Protein 1JET (pdb70)

Solvent-accessible surface area: 19270 Å² total; per-residue (Å²): 18,124,49,68,111,81,46,120,64,15,144,144,13,31,2,32,2,2,2,11,14,13,5,48,19,6,8,0,0,77,3,10,0,10,3,1,1,6,0,5,12,2,0,5,6,5,1,1,13,3,46,66,71,20,98,48,21,58,0,1,0,70,121,68,89,59,129,105,87,78,23,6,24,0,56,2,26,122,78,1,80,8,24,85,31,64,74,1,20,0,91,25,0,25,40,0,1,31,36,0,0,40,63,136,12,80,6,19,0,13,1,3,1,19,4,0,51,4,20,60,8,87,46,0,50,54,59,155,63,83,18,99,56,6,14,12,110,26,92,79,71,52,16,0,31,0,47,4,74,25,55,0,40,18,1,69,37,2,3,18,5,5,0,3,4,0,0,9,98,82,4,16,117,160,53,32,128,109,3,11,80,45,104,30,19,20,1,3,1,4,0,58,11,102,56,50,69,93,87,80,79,7,11,0,56,60,0,80,57,5,62,25,32,106,110,6,23,0,69,52,0,6,3,7,25,22,35,32,6,34,35,0,1,77,105,1,110,91,46,80,0,17,0,0,9,7,12,3,0,32,85,50,11,93,125,2,73,164,75,28,61,136,30,9,61,66,31,88,3,2,0,0,0,5,0,1,0,4,16,97,84,67,45,2,88,35,61,87,0,18,23,0,0,7,5,0,0,17,10,72,57,0,1,62,131,41,12,71,8,48,9,89,41,0,28,7,4,0,0,40,86,4,85,32,15,154,30,79,66,22,107,19,45,119,70,61,29,117,105,28,22,93,56,0,98,116,25,9,66,88,23,53,46,84,105,124,145,45,4,76,6,41,0,3,13,13,53,9,37,3,0,102,72,0,0,90,19,0,18,50,4,0,106,150,31,15,33,0,44,26,82,60,75,85,45,94,12,61,67,0,4,72,15,8,57,118,22,91,8,10,0,0,0,0,1,14,2,1,2,3,36,15,0,3,1,0,0,6,1,5,31,27,89,10,31,10,15,13,0,30,8,129,8,112,50,0,38,122,37,12,42,31,1,11,129,33,109,53,102,81,88,16,10,95,31,3,3,85,0,11,65,24,6,30,133,31,1,0,7,0,5,0,0,3,9,23,0,5,2,0,1,12,86,58,5,6,24,10,63,6,146,5,34,20,11,9,16,10,0,24,17,2,17,5,52,101,150,7,4,3

CATH classification: 3.40.190.10 (+2 more: 3.90.76.10, 3.10.105.10)

Foldseek 3Di:
DDDDPPFFFAPAQEAEEALQAFALAQQLQAHDDDSNLLVLQQFFWWQWAAALLGHTAGIQFNDWDDDLQFKIKGFGDQLQAKLVLHHQFLVLLLVLLLCSLACVVLGLCNCLCVLLQFPPSVCRNVVNDHSNPTQWDGPDRGMIMTGHPFRDPCNSLLTNGSSSTGADPVLCVVPPRCCLALVRDMGRHQWGWDDDDGQAKTKIAGRPSHPPNVLFARGMYIYHGDNEQVVQVVCCVVPNHQWYHQDHALVCVVVCCVVPVVQKDWAAAFKFWWKQFQCVDPPNVPLLQLQLLQLLQDLCCLCCPRRNPPWAFDLWGGPCPQVLAPADRDPSVVDDSLVSLVSSQVSQVVSPADLVRHAEFEEEEEDYNRVVSSVVVSQVSCCVSHVYHYHYDYDHVSVSQVCLLVSVGGIYTDMQGASGRDLCSRLVLQDCPNSNVSSNHHDPVLNVLQVCLSVDPDSVSNNVSSNVSRVVCSSSSSIRTRTRDIRIIGHHPQKPSNPSSHNRPSDHSSRIGGGHD

Structure (mmCIF, N/CA/C/O backbone):
data_1JET
#
_entry.id   1JET
#
_cell.length_a   109.190
_cell.length_b   76.040
_cell.length_c   70.280
_cell.angle_alpha   90.00
_cell.angle_beta   90.00
_cell.angle_gamma   90.00
#
_symmetry.space_group_name_H-M   'P 21 21 21'
#
loop_
_entity.id
_entity.type
_entity.pdbx_description
1 polymer 'OLIGO-PEPTIDE BINDING PROTEIN'
2 polymer 'PEPTIDE LYS ALA LYS'
3 non-polymer 'URANYL (VI) ION'
4 water water
#
loop_
_atom_site.group_PDB
_atom_site.id
_atom_site.type_symbol
_atom_site.label_atom_id
_atom_site.label_alt_id
_atom_site.label_comp_id
_atom_site.label_asym_id
_atom_site.label_entity_id
_atom_site.label_seq_id
_atom_site.pdbx_PDB_ins_code
_atom_site.Cartn_x
_atom_site.Cartn_y
_atom_site.Cartn_z
_atom_site.occupancy
_atom_site.B_iso_or_equiv
_atom_site.auth_seq_id
_atom_site.auth_comp_id
_atom_site.auth_asym_id
_atom_site.auth_atom_id
_atom_site.pdbx_PDB_model_num
ATOM 1 N N . ALA A 1 1 ? 3.433 8.278 -8.412 1.00 16.07 1 ALA A N 1
ATOM 2 C CA . ALA A 1 1 ? 2.129 7.588 -8.214 1.00 17.82 1 ALA A CA 1
ATOM 3 C C . ALA A 1 1 ? 2.098 6.260 -8.963 1.00 19.36 1 ALA A C 1
ATOM 4 O O . ALA A 1 1 ? 2.695 6.126 -10.039 1.00 20.08 1 ALA A O 1
ATOM 6 N N . ASP A 1 2 ? 1.416 5.281 -8.388 1.00 19.21 2 ASP A N 1
ATOM 7 C CA . ASP A 1 2 ? 1.275 3.974 -9.041 1.00 20.95 2 ASP A CA 1
ATOM 8 C C . ASP A 1 2 ? -0.216 3.771 -9.321 1.00 20.73 2 ASP A C 1
ATOM 9 O O . ASP A 1 2 ? -0.956 3.344 -8.439 1.00 21.71 2 ASP A O 1
ATOM 14 N N . VAL A 1 3 ? -0.629 4.163 -10.518 1.00 19.71 3 VAL A N 1
ATOM 15 C CA . VAL A 1 3 ? -2.037 4.067 -10.910 1.00 21.84 3 VAL A CA 1
ATOM 16 C C . VAL A 1 3 ? -2.414 2.639 -11.276 1.00 23.92 3 VAL A C 1
ATOM 17 O O . VAL A 1 3 ? -1.905 2.049 -12.231 1.00 23.57 3 VAL A O 1
ATOM 21 N N . PRO A 1 4 ? -3.304 2.056 -10.489 1.00 25.22 4 PRO A N 1
ATOM 22 C CA . PRO A 1 4 ? -3.790 0.705 -10.686 1.00 26.08 4 PRO A CA 1
ATOM 23 C C . PRO A 1 4 ? -4.270 0.501 -12.116 1.00 27.54 4 PRO A C 1
ATOM 24 O O . PRO A 1 4 ? -4.880 1.397 -12.715 1.00 26.23 4 PRO A O 1
ATOM 28 N N . ALA A 1 5 ? -3.970 -0.669 -12.678 1.00 30.07 5 ALA A N 1
ATOM 29 C CA . ALA A 1 5 ? -4.405 -0.977 -14.044 1.00 30.62 5 ALA A CA 1
ATOM 30 C C . ALA A 1 5 ? -5.924 -0.834 -14.104 1.00 32.60 5 ALA A C 1
ATOM 31 O O . ALA A 1 5 ? -6.607 -1.234 -13.149 1.00 33.51 5 ALA A O 1
ATOM 33 N N . GLY A 1 6 ? -6.443 -0.233 -15.172 1.00 32.65 6 GLY A N 1
ATOM 34 C CA . GLY A 1 6 ? -7.874 -0.066 -15.299 1.00 32.47 6 GLY A CA 1
ATOM 35 C C . GLY A 1 6 ? -8.493 1.169 -14.709 1.00 33.13 6 GLY A C 1
ATOM 36 O O . GLY A 1 6 ? -9.692 1.413 -14.996 1.00 35.34 6 GLY A O 1
ATOM 37 N N . VAL A 1 7 ? -7.804 1.978 -13.896 1.00 31.27 7 VAL A N 1
ATOM 38 C CA . VAL A 1 7 ? -8.477 3.185 -13.386 1.00 29.00 7 VAL A CA 1
ATOM 39 C C . VAL A 1 7 ? -8.393 4.243 -14.496 1.00 27.14 7 VAL A C 1
ATOM 40 O O . VAL A 1 7 ? -7.376 4.325 -15.185 1.00 26.01 7 VAL A O 1
ATOM 44 N N . GLN A 1 8 ? -9.475 4.994 -14.660 1.00 25.99 8 GLN A N 1
ATOM 45 C CA . GLN A 1 8 ? -9.505 6.048 -15.671 1.00 25.13 8 GLN A CA 1
ATOM 46 C C . GLN A 1 8 ? -9.061 7.363 -15.004 1.00 22.13 8 GLN A C 1
ATOM 47 O O . GLN A 1 8 ? -9.657 7.763 -14.002 1.00 20.82 8 GLN A O 1
ATOM 53 N N . LEU A 1 9 ? -8.043 7.996 -15.572 1.00 19.52 9 LEU A N 1
ATOM 54 C CA . LEU A 1 9 ? -7.568 9.250 -14.997 1.00 17.38 9 LEU A CA 1
ATOM 55 C C . LEU A 1 9 ? -8.329 10.450 -15.537 1.00 16.26 9 LEU A C 1
ATOM 56 O O . LEU A 1 9 ? -8.698 10.524 -16.712 1.00 16.27 9 LEU A O 1
ATOM 61 N N . ALA A 1 10 ? -8.585 11.405 -14.645 1.00 14.85 10 ALA A N 1
ATOM 62 C CA . ALA A 1 10 ? -9.259 12.639 -15.020 1.00 13.99 10 ALA A CA 1
ATOM 63 C C . ALA A 1 10 ? -8.346 13.376 -16.006 1.00 15.46 10 ALA A C 1
ATOM 64 O O . ALA A 1 10 ? -7.126 13.178 -15.983 1.00 14.24 10 ALA A O 1
ATOM 66 N N . ASP A 1 11 ? -8.941 14.211 -16.852 1.00 16.98 11 ASP A N 1
ATOM 67 C CA . ASP A 1 11 ? -8.142 14.965 -17.821 1.00 17.95 11 ASP A CA 1
ATOM 68 C C . ASP A 1 11 ? -7.295 16.003 -17.092 1.00 17.72 11 ASP A C 1
ATOM 69 O O . ASP A 1 11 ? -6.118 16.189 -17.400 1.00 19.60 11 ASP A O 1
ATOM 74 N N . LYS A 1 12 ? -7.897 16.648 -16.101 1.00 17.22 12 LYS A N 1
ATOM 75 C CA . LYS A 1 12 ? -7.215 17.649 -15.300 1.00 16.99 12 LYS A CA 1
ATOM 76 C C . LYS A 1 12 ? -6.727 17.007 -13.994 1.00 15.80 12 LYS A C 1
ATOM 77 O O . LYS A 1 12 ? -7.514 16.531 -13.177 1.00 16.01 12 LYS A O 1
ATOM 83 N N . GLN A 1 13 ? -5.405 16.994 -13.845 1.00 12.40 13 GLN A N 1
ATOM 84 C CA . GLN A 1 13 ? -4.781 16.411 -12.661 1.00 11.31 13 GLN A CA 1
ATOM 85 C C . GLN A 1 13 ? -4.345 17.515 -11.713 1.00 9.89 13 GLN A C 1
ATOM 86 O O . GLN A 1 13 ? -3.174 17.882 -11.618 1.00 10.06 13 GLN A O 1
ATOM 92 N N . THR A 1 14 ? -5.338 18.098 -11.037 1.00 11.27 14 THR A N 1
ATOM 93 C CA . THR A 1 14 ? -5.067 19.178 -10.084 1.00 10.97 14 THR A CA 1
ATOM 94 C C . THR A 1 14 ? -5.697 18.786 -8.744 1.00 10.70 14 THR A C 1
ATOM 95 O O . THR A 1 14 ? -6.684 18.046 -8.699 1.00 10.88 14 THR A O 1
ATOM 99 N N . LEU A 1 15 ? -5.102 19.291 -7.676 1.00 9.23 15 LEU A N 1
ATOM 100 C CA . LEU A 1 15 ? -5.576 18.955 -6.334 1.00 8.37 15 LEU A CA 1
ATOM 101 C C . LEU A 1 15 ? -5.615 20.176 -5.440 1.00 7.66 15 LEU A C 1
ATOM 102 O O . LEU A 1 15 ? -4.740 21.048 -5.540 1.00 8.38 15 LEU A O 1
ATOM 107 N N . VAL A 1 16 ? -6.618 20.246 -4.586 1.00 8.46 16 VAL A N 1
ATOM 108 C CA . VAL A 1 16 ? -6.740 21.325 -3.610 1.00 7.94 16 VAL A CA 1
ATOM 109 C C . VAL A 1 16 ? -6.813 20.664 -2.226 1.00 7.56 16 VAL A C 1
ATOM 110 O O . VAL A 1 16 ? -7.690 19.840 -1.952 1.00 7.97 16 VAL A O 1
ATOM 114 N N . ARG A 1 17 ? -5.854 21.010 -1.373 1.00 7.15 17 ARG A N 1
ATOM 115 C CA . ARG A 1 17 ? -5.793 20.468 -0.024 1.00 6.46 17 ARG A CA 1
ATOM 116 C C . ARG A 1 17 ? -5.867 21.582 1.018 1.00 7.11 17 ARG A C 1
ATOM 117 O O . ARG A 1 17 ? -5.179 22.602 0.848 1.00 9.25 17 ARG A O 1
ATOM 125 N N . ASN A 1 18 ? -6.654 21.377 2.083 1.00 6.28 18 ASN A N 1
ATOM 126 C CA . ASN A 1 18 ? -6.619 22.390 3.142 1.00 7.00 18 ASN A CA 1
ATOM 127 C C . ASN A 1 18 ? -5.385 22.035 4.008 1.00 7.31 18 ASN A C 1
ATOM 128 O O . ASN A 1 18 ? -5.054 20.847 4.120 1.00 7.87 18 ASN A O 1
ATOM 133 N N . ASN A 1 19 ? -4.730 23.039 4.549 1.00 6.08 19 ASN A N 1
ATOM 134 C CA . ASN A 1 19 ? -3.495 22.809 5.301 1.00 7.03 19 ASN A CA 1
ATOM 135 C C . ASN A 1 19 ? -3.533 23.345 6.706 1.00 7.07 19 ASN A C 1
ATOM 136 O O . ASN A 1 19 ? -2.486 23.519 7.353 1.00 8.25 19 ASN A O 1
ATOM 141 N N . GLY A 1 20 ? -4.720 23.605 7.247 1.00 7.78 20 GLY A N 1
ATOM 142 C CA . GLY A 1 20 ? -4.900 24.047 8.599 1.00 8.74 20 GLY A CA 1
ATOM 143 C C . GLY A 1 20 ? -4.515 25.428 9.006 1.00 10.01 20 GLY A C 1
ATOM 144 O O . GLY A 1 20 ? -5.173 26.005 9.909 1.00 12.31 20 GLY A O 1
ATOM 145 N N . SER A 1 21 ? -3.482 26.049 8.461 1.00 9.15 21 SER A N 1
ATOM 146 C CA . SER A 1 21 ? -3.046 27.379 8.815 1.00 8.67 21 SER A CA 1
ATOM 147 C C . SER A 1 21 ? -2.006 27.888 7.799 1.00 8.89 21 SER A C 1
ATOM 148 O O . SER A 1 21 ? -1.548 27.147 6.936 1.00 9.63 21 SER A O 1
ATOM 153 N N . GLU A 1 22 ? -1.661 29.160 7.979 1.00 8.08 22 GLU A N 1
ATOM 154 C CA . GLU A 1 22 ? -0.609 29.764 7.160 1.00 7.23 22 GLU A CA 1
ATOM 155 C C . GLU A 1 22 ? 0.702 29.167 7.694 1.00 8.45 22 GLU A C 1
ATOM 156 O O . GLU A 1 22 ? 0.884 29.124 8.915 1.00 8.42 22 GLU A O 1
ATOM 162 N N . VAL A 1 23 ? 1.548 28.681 6.797 1.00 7.87 23 VAL A N 1
ATOM 163 C CA . VAL A 1 23 ? 2.799 28.070 7.227 1.00 7.44 23 VAL A CA 1
ATOM 164 C C . VAL A 1 23 ? 3.700 29.075 7.925 1.00 8.83 23 VAL A C 1
ATOM 165 O O . VAL A 1 23 ? 3.684 30.282 7.644 1.00 9.40 23 VAL A O 1
ATOM 169 N N . GLN A 1 24 ? 4.551 28.564 8.815 1.00 6.52 24 GLN A N 1
ATOM 170 C CA . GLN A 1 24 ? 5.526 29.403 9.490 1.00 7.45 24 GLN A CA 1
ATOM 171 C C . GLN A 1 24 ? 6.530 29.940 8.441 1.00 7.78 24 GLN A C 1
ATOM 172 O O . GLN A 1 24 ? 6.976 31.078 8.494 1.00 9.63 24 GLN A O 1
ATOM 178 N N . SER A 1 25 ? 6.898 29.037 7.547 1.00 7.32 25 SER A N 1
ATOM 179 C CA . SER A 1 25 ? 7.912 29.297 6.535 1.00 7.51 25 SER A CA 1
ATOM 180 C C . SER A 1 25 ? 7.949 28.159 5.523 1.00 8.06 25 SER A C 1
ATOM 181 O O . SER A 1 25 ? 7.349 27.101 5.752 1.00 6.62 25 SER A O 1
ATOM 184 N N . LEU A 1 26 ? 8.670 28.363 4.425 1.00 8.02 26 LEU A N 1
ATOM 185 C CA . LEU A 1 26 ? 8.874 27.317 3.432 1.00 7.11 26 LEU A CA 1
ATOM 186 C C . LEU A 1 26 ? 10.331 26.842 3.531 1.00 7.59 26 LEU A C 1
ATOM 187 O O . LEU A 1 26 ? 10.755 25.949 2.808 1.00 8.75 26 LEU A O 1
ATOM 192 N N . ASP A 1 27 ? 11.068 27.476 4.437 1.00 6.61 27 ASP A N 1
ATOM 193 C CA . ASP A 1 27 ? 12.476 27.105 4.657 1.00 6.87 27 ASP A CA 1
ATOM 194 C C . ASP A 1 27 ? 12.498 25.907 5.589 1.00 6.31 27 ASP A C 1
ATOM 195 O O . ASP A 1 27 ? 12.086 26.017 6.753 1.00 6.63 27 ASP A O 1
ATOM 200 N N . PRO A 1 28 ? 13.013 24.772 5.144 1.00 6.07 28 PRO A N 1
ATOM 201 C CA . PRO A 1 28 ? 13.082 23.544 5.912 1.00 6.54 28 PRO A CA 1
ATOM 202 C C . PRO A 1 28 ? 13.725 23.648 7.272 1.00 6.01 28 PRO A C 1
ATOM 203 O O . PRO A 1 28 ? 13.489 22.825 8.171 1.00 5.48 28 PRO A O 1
ATOM 207 N N . HIS A 1 29 ? 14.598 24.641 7.492 1.00 6.41 29 HIS A N 1
ATOM 208 C CA . HIS A 1 29 ? 15.265 24.836 8.757 1.00 6.48 29 HIS A CA 1
ATOM 209 C C . HIS A 1 29 ? 14.548 25.811 9.678 1.00 6.38 29 HIS A C 1
ATOM 210 O O . HIS A 1 29 ? 15.032 26.055 10.788 1.00 8.54 29 HIS A O 1
ATOM 217 N N . LYS A 1 30 ? 13.425 26.371 9.235 1.00 6.27 30 LYS A N 1
ATOM 218 C CA . LYS A 1 30 ? 12.692 27.333 10.060 1.00 6.95 30 LYS A CA 1
ATOM 219 C C . LYS A 1 30 ? 11.298 26.827 10.396 1.00 8.04 30 LYS A C 1
ATOM 220 O O . LYS A 1 30 ? 10.433 27.632 10.774 1.00 11.97 30 LYS A O 1
ATOM 226 N N . ILE A 1 31 ? 11.042 25.533 10.215 1.00 6.67 31 ILE A N 1
ATOM 227 C CA . ILE A 1 31 ? 9.711 24.972 10.431 1.00 6.15 31 ILE A CA 1
ATOM 228 C C . ILE A 1 31 ? 9.679 23.865 11.471 1.00 5.78 31 ILE A C 1
ATOM 229 O O . ILE A 1 31 ? 10.670 23.183 11.742 1.00 5.82 31 ILE A O 1
ATOM 234 N N . GLU A 1 32 ? 8.474 23.660 12.047 1.00 5.87 32 GLU A N 1
ATOM 235 C CA . GLU A 1 32 ? 8.352 22.580 13.031 1.00 4.56 32 GLU A CA 1
ATOM 236 C C . GLU A 1 32 ? 6.986 21.923 13.018 1.00 6.14 32 GLU A C 1
ATOM 237 O O . GLU A 1 32 ? 6.802 20.931 13.745 1.00 6.83 32 GLU A O 1
ATOM 243 N N . GLY A 1 33 ? 6.026 22.436 12.249 1.00 5.93 33 GLY A N 1
ATOM 244 C CA . GLY A 1 33 ? 4.683 21.881 12.304 1.00 5.79 33 GLY A CA 1
ATOM 245 C C . GLY A 1 33 ? 4.228 21.008 11.168 1.00 5.50 33 GLY A C 1
ATOM 246 O O . GLY A 1 33 ? 4.846 20.866 10.119 1.00 4.97 33 GLY A O 1
ATOM 247 N N . VAL A 1 34 ? 3.019 20.442 11.381 1.00 5.39 34 VAL A N 1
ATOM 248 C CA . VAL A 1 34 ? 2.376 19.597 10.374 1.00 5.67 34 VAL A CA 1
ATOM 249 C C . VAL A 1 34 ? 2.067 20.346 9.105 1.00 5.01 34 VAL A C 1
ATOM 250 O O . VAL A 1 34 ? 2.442 19.884 8.002 1.00 4.78 34 VAL A O 1
ATOM 254 N N . PRO A 1 35 ? 1.456 21.523 9.148 1.00 4.71 35 PRO A N 1
ATOM 255 C CA . PRO A 1 35 ? 1.166 22.313 7.957 1.00 5.77 35 PRO A CA 1
ATOM 256 C C . PRO A 1 35 ? 2.429 22.616 7.149 1.00 4.76 35 PRO A C 1
ATOM 257 O O . PRO A 1 35 ? 2.461 22.500 5.925 1.00 5.26 35 PRO A O 1
ATOM 261 N N . GLU A 1 36 ? 3.499 22.999 7.851 1.00 5.19 36 GLU A N 1
ATOM 262 C CA . GLU A 1 36 ? 4.777 23.310 7.222 1.00 5.11 36 GLU A CA 1
ATOM 263 C C . GLU A 1 36 ? 5.348 22.080 6.509 1.00 4.55 36 GLU A C 1
ATOM 264 O O . GLU A 1 36 ? 5.785 22.164 5.365 1.00 4.78 36 GLU A O 1
ATOM 270 N N . SER A 1 37 ? 5.330 20.939 7.200 1.00 5.26 37 SER A N 1
ATOM 271 C CA . SER A 1 37 ? 5.860 19.692 6.658 1.00 4.94 37 SER A CA 1
ATOM 272 C C . SER A 1 37 ? 5.051 19.166 5.497 1.00 5.54 37 SER A C 1
ATOM 273 O O . SER A 1 37 ? 5.590 18.535 4.583 1.00 6.31 37 SER A O 1
ATOM 276 N N . ASN A 1 38 ? 3.735 19.411 5.491 1.00 5.32 38 ASN A N 1
ATOM 277 C CA . ASN A 1 38 ? 2.873 18.990 4.394 1.00 5.37 38 ASN A CA 1
ATOM 278 C C . ASN A 1 38 ? 3.362 19.589 3.079 1.00 5.57 38 ASN A C 1
ATOM 279 O O . ASN A 1 38 ? 3.456 18.914 2.054 1.00 6.17 38 ASN A O 1
ATOM 284 N N . VAL A 1 39 ? 3.658 20.898 3.108 1.00 5.14 39 VAL A N 1
ATOM 285 C CA . VAL A 1 39 ? 4.154 21.572 1.909 1.00 5.98 39 VAL A CA 1
ATOM 286 C C . VAL A 1 39 ? 5.613 21.184 1.666 1.00 5.10 39 VAL A C 1
ATOM 287 O O . VAL A 1 39 ? 6.007 20.906 0.527 1.00 6.27 39 VAL A O 1
ATOM 291 N N . SER A 1 40 ? 6.398 21.085 2.742 1.00 5.65 40 SER A N 1
ATOM 292 C CA . SER A 1 40 ? 7.811 20.732 2.597 1.00 5.67 40 SER A CA 1
ATOM 293 C C . SER A 1 40 ? 8.047 19.428 1.870 1.00 5.75 40 SER A C 1
ATOM 294 O O . SER A 1 40 ? 8.929 19.358 0.995 1.00 5.97 40 SER A O 1
ATOM 297 N N . ARG A 1 41 ? 7.269 18.375 2.151 1.00 5.93 41 ARG A N 1
ATOM 298 C CA . ARG A 1 41 ? 7.473 17.090 1.478 1.00 5.07 41 ARG A CA 1
ATOM 299 C C . ARG A 1 41 ? 7.308 17.163 -0.025 1.00 5.55 41 ARG A C 1
ATOM 300 O O . ARG A 1 41 ? 7.916 16.363 -0.765 1.00 6.05 41 ARG A O 1
ATOM 308 N N . ASP A 1 42 ? 6.484 18.085 -0.527 1.00 5.63 42 ASP A N 1
ATOM 309 C CA . ASP A 1 42 ? 6.291 18.238 -1.953 1.00 6.23 42 ASP A CA 1
ATOM 310 C C . ASP A 1 42 ? 7.414 19.037 -2.610 1.00 7.53 42 ASP A C 1
ATOM 311 O O . ASP A 1 42 ? 7.653 18.856 -3.813 1.00 8.25 42 ASP A O 1
ATOM 316 N N . LEU A 1 43 ? 8.068 19.921 -1.869 1.00 7.32 43 LEU A N 1
ATOM 317 C CA . LEU A 1 43 ? 9.114 20.758 -2.418 1.00 6.62 43 LEU A CA 1
ATOM 318 C C . LEU A 1 43 ? 10.539 20.300 -2.166 1.00 7.15 43 LEU A C 1
ATOM 319 O O . LEU A 1 43 ? 11.393 20.560 -3.042 1.00 7.92 43 LEU A O 1
ATOM 324 N N . PHE A 1 44 ? 10.851 19.755 -1.002 1.00 6.03 44 PHE A N 1
ATOM 325 C CA . PHE A 1 44 ? 12.227 19.368 -0.692 1.00 6.95 44 PHE A CA 1
ATOM 326 C C . PHE A 1 44 ? 12.298 17.888 -0.345 1.00 7.31 44 PHE A C 1
ATOM 327 O O . PHE A 1 44 ? 11.514 17.381 0.468 1.00 8.33 44 PHE A O 1
ATOM 335 N N . GLU A 1 45 ? 13.251 17.189 -0.976 1.00 6.99 45 GLU A N 1
ATOM 336 C CA . GLU A 1 45 ? 13.393 15.753 -0.734 1.00 6.20 45 GLU A CA 1
ATOM 337 C C . GLU A 1 45 ? 14.749 15.420 -0.136 1.00 6.71 45 GLU A C 1
ATOM 338 O O . GLU A 1 45 ? 15.787 15.799 -0.690 1.00 7.20 45 GLU A O 1
ATOM 344 N N . GLY A 1 46 ? 14.740 14.715 0.988 1.00 6.05 46 GLY A N 1
ATOM 345 C CA . GLY A 1 46 ? 15.938 14.315 1.685 1.00 6.84 46 GLY A CA 1
ATOM 346 C C . GLY A 1 46 ? 16.481 12.968 1.207 1.00 6.00 46 GLY A C 1
ATOM 347 O O . GLY A 1 46 ? 16.149 12.472 0.138 1.00 6.78 46 GLY A O 1
ATOM 348 N N . LEU A 1 47 ? 17.331 12.384 2.042 1.00 7.13 47 LEU A N 1
ATOM 349 C CA . LEU A 1 47 ? 17.976 11.108 1.725 1.00 6.25 47 LEU A CA 1
ATOM 350 C C . LEU A 1 47 ? 16.962 9.995 1.503 1.00 7.03 47 LEU A C 1
ATOM 351 O O . LEU A 1 47 ? 17.042 9.223 0.540 1.00 7.00 47 LEU A O 1
ATOM 356 N N . LEU A 1 48 ? 16.025 9.874 2.433 1.00 6.65 48 LEU A N 1
ATOM 357 C CA . LEU A 1 48 ? 14.962 8.891 2.377 1.00 6.76 48 LEU A CA 1
ATOM 358 C C . LEU A 1 48 ? 13.616 9.632 2.376 1.00 7.72 48 LEU A C 1
ATOM 359 O O . LEU A 1 48 ? 13.545 10.795 2.786 1.00 7.23 48 LEU A O 1
ATOM 364 N N . ILE A 1 49 ? 12.588 8.954 1.895 1.00 7.33 49 ILE A N 1
ATOM 365 C CA . ILE A 1 49 ? 11.225 9.476 1.893 1.00 7.35 49 ILE A CA 1
ATOM 366 C C . ILE A 1 49 ? 10.331 8.339 2.415 1.00 8.67 49 ILE A C 1
ATOM 367 O O . ILE A 1 49 ? 10.809 7.193 2.484 1.00 8.37 49 ILE A O 1
ATOM 372 N N . SER A 1 50 ? 9.093 8.634 2.779 1.00 7.75 50 SER A N 1
ATOM 373 C CA . SER A 1 50 ? 8.192 7.548 3.191 1.00 8.31 50 SER A CA 1
ATOM 374 C C . SER A 1 50 ? 7.474 7.049 1.933 1.00 8.42 50 SER A C 1
ATOM 375 O O . SER A 1 50 ? 7.127 7.879 1.077 1.00 10.08 50 SER A O 1
ATOM 378 N N . ASP A 1 51 ? 7.263 5.745 1.816 1.00 8.55 51 ASP A N 1
ATOM 379 C CA . ASP A 1 51 ? 6.493 5.266 0.642 1.00 8.27 51 ASP A CA 1
ATOM 380 C C . ASP A 1 51 ? 5.026 5.553 0.944 1.00 9.29 51 ASP A C 1
ATOM 381 O O . ASP A 1 51 ? 4.712 6.144 2.003 1.00 8.52 51 ASP A O 1
ATOM 386 N N . VAL A 1 52 ? 4.082 5.083 0.128 1.00 11.57 52 VAL A N 1
ATOM 387 C CA . VAL A 1 52 ? 2.663 5.342 0.373 1.00 12.34 52 VAL A CA 1
ATOM 388 C C . VAL A 1 52 ? 2.112 4.754 1.653 1.00 13.15 52 VAL A C 1
ATOM 389 O O . VAL A 1 52 ? 1.028 5.168 2.116 1.00 15.50 52 VAL A O 1
ATOM 393 N N . GLU A 1 53 ? 2.792 3.783 2.260 1.00 11.54 53 GLU A N 1
ATOM 394 C CA . GLU A 1 53 ? 2.342 3.191 3.509 1.00 11.42 53 GLU A CA 1
ATOM 395 C C . GLU A 1 53 ? 3.188 3.644 4.683 1.00 11.14 53 GLU A C 1
ATOM 396 O O . GLU A 1 53 ? 3.035 3.143 5.803 1.00 12.57 53 GLU A O 1
ATOM 402 N N . GLY A 1 54 ? 4.100 4.594 4.443 1.00 9.67 54 GLY A N 1
ATOM 403 C CA . GLY A 1 54 ? 4.935 5.110 5.497 1.00 9.54 54 GLY A CA 1
ATOM 404 C C . GLY A 1 54 ? 6.252 4.435 5.751 1.00 9.27 54 GLY A C 1
ATOM 405 O O . GLY A 1 54 ? 6.966 4.841 6.692 1.00 11.03 54 GLY A O 1
ATOM 406 N N . HIS A 1 55 ? 6.641 3.425 4.979 1.00 9.04 55 HIS A N 1
ATOM 407 C CA . HIS A 1 55 ? 7.940 2.780 5.206 1.00 8.75 55 HIS A CA 1
ATOM 408 C C . HIS A 1 55 ? 9.068 3.670 4.678 1.00 7.96 55 HIS A C 1
ATOM 409 O O . HIS A 1 55 ? 8.981 4.185 3.566 1.00 8.67 55 HIS A O 1
ATOM 416 N N . PRO A 1 56 ? 10.115 3.825 5.458 1.00 9.22 56 PRO A N 1
ATOM 417 C CA . PRO A 1 56 ? 11.300 4.586 5.050 1.00 9.34 56 PRO A CA 1
ATOM 418 C C . PRO A 1 56 ? 11.770 3.998 3.725 1.00 8.85 56 PRO A C 1
ATOM 419 O O . PRO A 1 56 ? 11.902 2.764 3.619 1.00 10.43 56 PRO A O 1
ATOM 423 N N . SER A 1 57 ? 11.943 4.802 2.700 1.00 8.41 57 SER A N 1
ATOM 424 C CA . SER A 1 57 ? 12.306 4.337 1.369 1.00 9.13 57 SER A CA 1
ATOM 425 C C . SER A 1 57 ? 13.285 5.296 0.709 1.00 9.81 57 SER A C 1
ATOM 426 O O . SER A 1 57 ? 13.493 6.426 1.150 1.00 8.00 57 SER A O 1
ATOM 429 N N . PRO A 1 58 ? 13.878 4.858 -0.387 1.00 9.71 58 PRO A N 1
ATOM 430 C CA . PRO A 1 58 ? 14.845 5.652 -1.120 1.00 9.81 58 PRO A CA 1
ATOM 431 C C . PRO A 1 58 ? 14.303 7.011 -1.529 1.00 9.29 58 PRO A C 1
ATOM 432 O O . PRO A 1 58 ? 13.226 7.110 -2.118 1.00 8.81 58 PRO A O 1
ATOM 436 N N . GLY A 1 59 ? 15.066 8.058 -1.220 1.00 8.08 59 GLY A N 1
ATOM 437 C CA . GLY A 1 59 ? 14.698 9.432 -1.635 1.00 7.40 59 GLY A CA 1
ATOM 438 C C . GLY A 1 59 ? 15.816 9.873 -2.593 1.00 8.30 59 GLY A C 1
ATOM 439 O O . GLY A 1 59 ? 15.989 9.277 -3.666 1.00 8.90 59 GLY A O 1
ATOM 440 N N . VAL A 1 60 ? 16.623 10.847 -2.162 1.00 7.49 60 VAL A N 1
ATOM 441 C CA . VAL A 1 60 ? 17.778 11.234 -2.998 1.00 7.93 60 VAL A CA 1
ATOM 442 C C . VAL A 1 60 ? 18.771 10.068 -2.940 1.00 8.16 60 VAL A C 1
ATOM 443 O O . VAL A 1 60 ? 19.401 9.744 -3.949 1.00 10.15 60 VAL A O 1
ATOM 447 N N . ALA A 1 61 ? 18.882 9.402 -1.798 1.00 8.00 61 ALA A N 1
ATOM 448 C CA . ALA A 1 61 ? 19.759 8.236 -1.668 1.00 9.79 61 ALA A CA 1
ATOM 449 C C . ALA A 1 61 ? 19.058 6.991 -2.213 1.00 12.30 61 ALA A C 1
ATOM 450 O O . ALA A 1 61 ? 17.949 6.652 -1.770 1.00 11.94 61 ALA A O 1
ATOM 452 N N . GLU A 1 62 ? 19.682 6.291 -3.170 1.00 12.49 62 GLU A N 1
ATOM 453 C CA . GLU A 1 62 ? 19.049 5.082 -3.717 1.00 11.82 62 GLU A CA 1
ATOM 454 C C . GLU A 1 62 ? 19.396 3.846 -2.888 1.00 13.71 62 GLU A C 1
ATOM 455 O O . GLU A 1 62 ? 18.666 2.845 -2.905 1.00 13.11 62 GLU A O 1
ATOM 461 N N . LYS A 1 63 ? 20.522 3.906 -2.181 1.00 12.07 63 LYS A N 1
ATOM 462 C CA . LYS A 1 63 ? 20.939 2.798 -1.331 1.00 12.32 63 LYS A CA 1
ATOM 463 C C . LYS A 1 63 ? 21.888 3.328 -0.255 1.00 11.07 63 LYS A C 1
ATOM 464 O O . LYS A 1 63 ? 22.462 4.402 -0.393 1.00 11.75 63 LYS A O 1
ATOM 470 N N . TRP A 1 64 ? 21.948 2.607 0.852 1.00 10.96 64 TRP A N 1
ATOM 471 C CA . TRP A 1 64 ? 22.773 3.025 1.974 1.00 12.23 64 TRP A CA 1
ATOM 472 C C . TRP A 1 64 ? 23.191 1.812 2.789 1.00 12.48 64 TRP A C 1
ATOM 473 O O . TRP A 1 64 ? 22.599 0.740 2.708 1.00 13.01 64 TRP A O 1
ATOM 484 N N . GLU A 1 65 ? 24.270 1.990 3.537 1.00 13.97 65 GLU A N 1
ATOM 485 C CA . GLU A 1 65 ? 24.805 0.953 4.394 1.00 13.88 65 GLU A CA 1
ATOM 486 C C . GLU A 1 65 ? 25.168 1.604 5.741 1.00 13.79 65 GLU A C 1
ATOM 487 O O . GLU A 1 65 ? 25.293 2.828 5.818 1.00 15.19 65 GLU A O 1
ATOM 493 N N . ASN A 1 66 ? 25.362 0.761 6.742 1.00 13.98 66 ASN A N 1
ATOM 494 C CA . ASN A 1 66 ? 25.788 1.266 8.043 1.00 14.32 66 ASN A CA 1
ATOM 495 C C . ASN A 1 66 ? 26.912 0.355 8.568 1.00 15.20 66 ASN A C 1
ATOM 496 O O . ASN A 1 66 ? 26.929 -0.851 8.315 1.00 15.56 66 ASN A O 1
ATOM 501 N N . LYS A 1 67 ? 27.827 0.986 9.277 1.00 15.42 67 LYS A N 1
ATOM 502 C CA . LYS A 1 67 ? 28.943 0.257 9.902 1.00 16.80 67 LYS A CA 1
ATOM 503 C C . LYS A 1 67 ? 28.735 0.419 11.405 1.00 16.92 67 LYS A C 1
ATOM 504 O O . LYS A 1 67 ? 28.824 1.535 11.937 1.00 15.92 67 LYS A O 1
ATOM 510 N N . ASP A 1 68 ? 28.334 -0.663 12.066 1.00 15.49 68 ASP A N 1
ATOM 511 C CA . ASP A 1 68 ? 28.063 -0.710 13.487 1.00 17.21 68 ASP A CA 1
ATOM 512 C C . ASP A 1 68 ? 26.949 0.228 13.934 1.00 17.02 68 ASP A C 1
ATOM 513 O O . ASP A 1 68 ? 26.854 0.586 15.120 1.00 15.78 68 ASP A O 1
ATOM 518 N N . PHE A 1 69 ? 26.086 0.679 13.032 1.00 15.67 69 PHE A N 1
ATOM 519 C CA . PHE A 1 69 ? 25.022 1.623 13.263 1.00 14.80 69 PHE A CA 1
ATOM 520 C C . PHE A 1 69 ? 25.578 2.996 13.654 1.00 14.02 69 PHE A C 1
ATOM 521 O O . PHE A 1 69 ? 24.827 3.844 14.149 1.00 12.39 69 PHE A O 1
ATOM 529 N N . LYS A 1 70 ? 26.856 3.264 13.401 1.00 14.03 70 LYS A N 1
ATOM 530 C CA . LYS A 1 70 ? 27.494 4.516 13.750 1.00 14.41 70 LYS A CA 1
ATOM 531 C C . LYS A 1 70 ? 27.931 5.308 12.532 1.00 14.69 70 LYS A C 1
ATOM 532 O O . LYS A 1 70 ? 27.951 6.538 12.578 1.00 17.16 70 LYS A O 1
ATOM 538 N N . VAL A 1 71 ? 28.336 4.611 11.470 1.00 12.84 71 VAL A N 1
ATOM 539 C CA . VAL A 1 71 ? 28.744 5.301 10.249 1.00 12.14 71 VAL A CA 1
ATOM 540 C C . VAL A 1 71 ? 27.771 4.857 9.148 1.00 13.81 71 VAL A C 1
ATOM 541 O O . VAL A 1 71 ? 27.684 3.693 8.781 1.00 12.80 71 VAL A O 1
ATOM 545 N N . TRP A 1 72 ? 26.999 5.847 8.697 1.00 11.75 72 TRP A N 1
ATOM 546 C CA . TRP A 1 72 ? 25.979 5.591 7.675 1.00 11.83 72 TRP A CA 1
ATOM 547 C C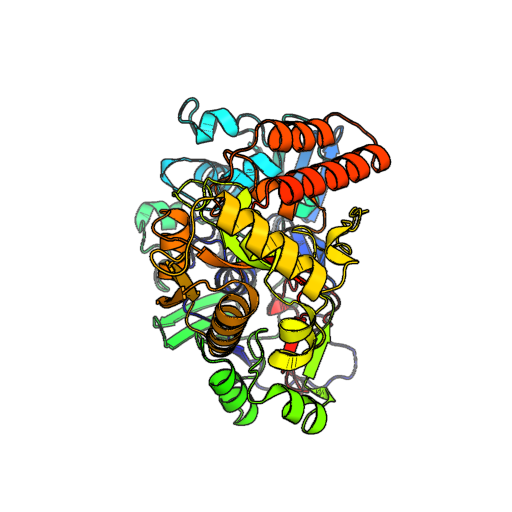 . TRP A 1 72 ? 26.415 6.189 6.361 1.00 10.58 72 TRP A C 1
ATOM 548 O O . TRP A 1 72 ? 26.758 7.376 6.304 1.00 12.21 72 TRP A O 1
ATOM 559 N N . THR A 1 73 ? 26.444 5.377 5.311 1.00 11.72 73 THR A N 1
ATOM 560 C CA . THR A 1 73 ? 26.871 5.846 3.993 1.00 10.78 73 THR A CA 1
ATOM 561 C C . THR A 1 73 ? 25.708 5.797 3.017 1.00 10.43 73 THR A C 1
ATOM 562 O O . THR A 1 73 ? 25.097 4.754 2.798 1.00 11.28 73 THR A O 1
ATOM 566 N N . PHE A 1 74 ? 25.404 6.962 2.459 1.00 10.06 74 PHE A N 1
ATOM 567 C CA . PHE A 1 74 ? 24.290 7.110 1.537 1.00 9.67 74 PHE A CA 1
ATOM 568 C C . PHE A 1 74 ? 24.748 7.315 0.109 1.00 9.44 74 PHE A C 1
ATOM 569 O O . PHE A 1 74 ? 25.485 8.268 -0.179 1.00 10.97 74 PHE A O 1
ATOM 577 N N . HIS A 1 75 ? 24.315 6.440 -0.787 1.00 9.41 75 HIS A N 1
ATOM 578 C CA . HIS A 1 75 ? 24.654 6.538 -2.206 1.00 10.22 75 HIS A CA 1
ATOM 579 C C . HIS A 1 75 ? 23.557 7.295 -2.933 1.00 10.34 75 HIS A C 1
ATOM 580 O O . HIS A 1 75 ? 22.435 6.785 -3.078 1.00 11.29 75 HIS A O 1
ATOM 587 N N . LEU A 1 76 ? 23.846 8.524 -3.347 1.00 9.30 76 LEU A N 1
ATOM 588 C CA . LEU A 1 76 ? 22.868 9.379 -3.989 1.00 10.57 76 LEU A CA 1
ATOM 589 C C . LEU A 1 76 ? 22.708 9.087 -5.468 1.00 11.63 76 LEU A C 1
ATOM 590 O O . LEU A 1 76 ? 23.695 8.934 -6.191 1.00 11.46 76 LEU A O 1
ATOM 595 N N . ARG A 1 77 ? 21.443 9.026 -5.901 1.00 12.03 77 ARG A N 1
ATOM 596 C CA . ARG A 1 77 ? 21.182 8.742 -7.321 1.00 11.73 77 ARG A CA 1
ATOM 597 C C . ARG A 1 77 ? 21.790 9.839 -8.179 1.00 13.13 77 ARG A C 1
ATOM 598 O O . ARG A 1 77 ? 21.729 11.028 -7.859 1.00 13.34 77 ARG A O 1
ATOM 606 N N . GLU A 1 78 ? 22.392 9.442 -9.302 1.00 14.77 78 GLU A N 1
ATOM 607 C CA . GLU A 1 78 ? 23.062 10.357 -10.204 1.00 15.93 78 GLU A CA 1
ATOM 608 C C . GLU A 1 78 ? 22.142 11.376 -10.854 1.00 15.17 78 GLU A C 1
ATOM 609 O O . GLU A 1 78 ? 22.586 12.483 -11.183 1.00 16.85 78 GLU A O 1
ATOM 615 N N . ASN A 1 79 ? 20.877 11.026 -11.049 1.00 14.03 79 ASN A N 1
ATOM 616 C CA . ASN A 1 79 ? 19.926 11.915 -11.698 1.00 13.91 79 ASN A CA 1
ATOM 617 C C . ASN A 1 79 ? 19.122 12.801 -10.766 1.00 12.66 79 ASN A C 1
ATOM 618 O O . ASN A 1 79 ? 18.159 13.456 -11.211 1.00 13.34 79 ASN A O 1
ATOM 623 N N . ALA A 1 80 ? 19.493 12.880 -9.493 1.00 12.55 80 ALA A N 1
ATOM 624 C CA . ALA A 1 80 ? 18.775 13.773 -8.568 1.00 11.57 80 ALA A CA 1
ATOM 625 C C . ALA A 1 80 ? 19.097 15.207 -8.991 1.00 12.73 80 ALA A C 1
ATOM 626 O O . ALA A 1 80 ? 20.286 15.533 -9.186 1.00 12.43 80 ALA A O 1
ATOM 628 N N . LYS A 1 81 ? 18.085 16.043 -9.180 1.00 11.16 81 LYS A N 1
ATOM 629 C CA . LYS A 1 81 ? 18.297 17.414 -9.596 1.00 11.04 81 LYS A CA 1
ATOM 630 C C . LYS A 1 81 ? 17.366 18.418 -8.910 1.00 11.51 81 LYS A C 1
ATOM 631 O O . LYS A 1 81 ? 16.268 18.078 -8.473 1.00 12.14 81 LYS A O 1
ATOM 637 N N . TRP A 1 82 ? 17.831 19.661 -8.880 1.00 9.84 82 TRP A N 1
ATOM 638 C CA . TRP A 1 82 ? 17.051 20.777 -8.370 1.00 9.89 82 TRP A CA 1
ATOM 639 C C . TRP A 1 82 ? 16.143 21.234 -9.514 1.00 10.64 82 TRP A C 1
ATOM 640 O O . TRP A 1 82 ? 16.355 20.844 -10.677 1.00 10.78 82 TRP A O 1
ATOM 651 N N . SER A 1 83 ? 15.194 22.112 -9.223 1.00 10.24 83 SER A N 1
ATOM 652 C CA . SER A 1 83 ? 14.255 22.609 -10.220 1.00 11.07 83 SER A CA 1
ATOM 653 C C . SER A 1 83 ? 14.891 23.491 -11.279 1.00 12.98 83 SER A C 1
ATOM 654 O O . SER A 1 83 ? 14.297 23.727 -12.346 1.00 13.27 83 SER A O 1
ATOM 657 N N . ASP A 1 84 ? 16.108 23.982 -11.040 1.00 14.20 84 ASP A N 1
ATOM 658 C CA . ASP A 1 84 ? 16.833 24.794 -12.002 1.00 15.32 84 ASP A CA 1
ATOM 659 C C . ASP A 1 84 ? 17.712 23.938 -12.916 1.00 17.43 84 ASP A C 1
ATOM 660 O O . ASP A 1 84 ? 18.526 24.475 -13.679 1.00 17.71 84 ASP A O 1
ATOM 665 N N . GLY A 1 85 ? 17.608 22.619 -12.828 1.00 15.76 85 GLY A N 1
ATOM 666 C CA . GLY A 1 85 ? 18.355 21.696 -13.641 1.00 15.60 85 GLY A CA 1
ATOM 667 C C . GLY A 1 85 ? 19.683 21.249 -13.072 1.00 15.93 85 GLY A C 1
ATOM 668 O O . GLY A 1 85 ? 20.301 20.311 -13.604 1.00 17.34 85 GLY A O 1
ATOM 669 N N . THR A 1 86 ? 20.150 21.890 -12.014 1.00 15.80 86 THR A N 1
ATOM 670 C CA . THR A 1 86 ? 21.435 21.532 -11.403 1.00 16.15 86 THR A CA 1
ATOM 671 C C . THR A 1 86 ? 21.283 20.306 -10.524 1.00 15.58 86 THR A C 1
ATOM 672 O O . THR A 1 86 ? 20.236 20.029 -9.931 1.00 15.85 86 THR A O 1
ATOM 676 N N . PRO A 1 87 ? 22.336 19.506 -10.440 1.00 15.28 87 PRO A N 1
ATOM 677 C CA . PRO A 1 87 ? 22.370 18.286 -9.685 1.00 14.04 87 PRO A CA 1
ATOM 678 C C . PRO A 1 87 ? 22.249 18.456 -8.179 1.00 13.21 87 PRO A C 1
ATOM 679 O O . PRO A 1 87 ? 22.758 19.414 -7.602 1.00 13.83 87 PRO A O 1
ATOM 683 N N . VAL A 1 88 ? 21.585 17.494 -7.537 1.00 12.03 88 VAL A N 1
ATOM 684 C CA . VAL A 1 88 ? 21.527 17.475 -6.068 1.00 12.43 88 VAL A CA 1
ATOM 685 C C . VAL A 1 88 ? 22.762 16.640 -5.679 1.00 11.98 88 VAL A C 1
ATOM 686 O O . VAL A 1 88 ? 22.947 15.543 -6.234 1.00 14.42 88 VAL A O 1
ATOM 690 N N . THR A 1 89 ? 23.644 17.175 -4.853 1.00 11.56 89 THR A N 1
ATOM 691 C CA . THR A 1 89 ? 24.865 16.442 -4.506 1.00 11.43 89 THR A CA 1
ATOM 692 C C . THR A 1 89 ? 24.996 16.229 -3.014 1.00 10.97 89 THR A C 1
ATOM 693 O O . THR A 1 89 ? 24.265 16.795 -2.191 1.00 11.35 89 THR A O 1
ATOM 697 N N . ALA A 1 90 ? 26.020 15.466 -2.608 1.00 10.54 90 ALA A N 1
ATOM 698 C CA . ALA A 1 90 ? 26.296 15.236 -1.193 1.00 9.68 90 ALA A CA 1
ATOM 699 C C . ALA A 1 90 ? 26.700 16.546 -0.513 1.00 9.37 90 ALA A C 1
ATOM 700 O O . ALA A 1 90 ? 26.485 16.741 0.682 1.00 9.81 90 ALA A O 1
ATOM 702 N N . HIS A 1 91 ? 27.283 17.470 -1.287 1.00 10.48 91 HIS A N 1
ATOM 703 C CA . HIS A 1 91 ? 27.678 18.776 -0.783 1.00 10.27 91 HIS A CA 1
ATOM 704 C C . HIS A 1 91 ? 26.467 19.593 -0.348 1.00 10.16 91 HIS A C 1
ATOM 705 O O . HIS A 1 91 ? 26.525 20.342 0.633 1.00 11.38 91 HIS A O 1
ATOM 712 N N . ASP A 1 92 ? 25.341 19.444 -1.051 1.00 10.15 92 ASP A N 1
ATOM 713 C CA . ASP A 1 92 ? 24.106 20.125 -0.672 1.00 9.87 92 ASP A CA 1
ATOM 714 C C . ASP A 1 92 ? 23.685 19.686 0.736 1.00 8.67 92 ASP A C 1
ATOM 715 O O . ASP A 1 92 ? 23.287 20.511 1.550 1.00 8.85 92 ASP A O 1
ATOM 720 N N . PHE A 1 93 ? 23.791 18.382 0.995 1.00 8.58 93 PHE A N 1
ATOM 721 C CA . PHE A 1 93 ? 23.451 17.820 2.291 1.00 8.45 93 PHE A CA 1
ATOM 722 C C . PHE A 1 93 ? 24.417 18.264 3.371 1.00 9.07 93 PHE A C 1
ATOM 723 O O . PHE A 1 93 ? 23.998 18.567 4.493 1.00 8.66 93 PHE A O 1
ATOM 731 N N . VAL A 1 94 ? 25.723 18.341 3.048 1.00 9.43 94 VAL A N 1
ATOM 732 C CA . VAL A 1 94 ? 26.693 18.803 4.043 1.00 9.04 94 VAL A CA 1
ATOM 733 C C . VAL A 1 94 ? 26.353 20.235 4.454 1.00 6.57 94 VAL A C 1
ATOM 734 O O . VAL A 1 94 ? 26.250 20.554 5.636 1.00 8.29 94 VAL A O 1
ATOM 738 N N . TYR A 1 95 ? 26.163 21.098 3.461 1.00 7.32 95 TYR A N 1
ATOM 739 C CA . TYR A 1 95 ? 25.820 22.487 3.735 1.00 7.78 95 TYR A CA 1
ATOM 740 C C . TYR A 1 95 ? 24.538 22.563 4.564 1.00 8.72 95 TYR A C 1
ATOM 741 O O . TYR A 1 95 ? 24.485 23.231 5.600 1.00 9.00 95 TYR A O 1
ATOM 750 N N . SER A 1 96 ? 23.507 21.876 4.074 1.00 8.20 96 SER A N 1
ATOM 751 C CA . SER A 1 96 ? 22.204 21.896 4.732 1.00 7.71 96 SER A CA 1
ATOM 752 C C . SER A 1 96 ? 22.221 21.429 6.163 1.00 6.75 96 SER A C 1
ATOM 753 O O . SER A 1 96 ? 21.649 22.113 7.035 1.00 7.05 96 SER A O 1
ATOM 756 N N . TRP A 1 97 ? 22.863 20.295 6.475 1.00 7.30 97 TRP A N 1
ATOM 757 C CA . TRP A 1 97 ? 22.877 19.820 7.868 1.00 7.23 97 TRP A CA 1
ATOM 758 C C . TRP A 1 97 ? 23.719 20.741 8.735 1.00 8.51 97 TRP A C 1
ATOM 759 O O . TRP A 1 97 ? 23.411 20.934 9.924 1.00 8.09 97 TRP A O 1
ATOM 770 N N . GLN A 1 98 ? 24.753 21.378 8.163 1.00 8.88 98 GLN A N 1
ATOM 771 C CA . GLN A 1 98 ? 25.536 22.344 8.932 1.00 9.48 98 GLN A CA 1
ATOM 772 C C . GLN A 1 98 ? 24.684 23.567 9.281 1.00 8.81 98 GLN A C 1
ATOM 773 O O . GLN A 1 98 ? 24.727 24.065 10.409 1.00 9.96 98 GLN A O 1
ATOM 779 N N . ARG A 1 99 ? 23.889 24.044 8.324 1.00 8.42 99 ARG A N 1
ATOM 780 C CA . ARG A 1 99 ? 23.009 25.196 8.542 1.00 9.79 99 ARG A CA 1
ATOM 781 C C . ARG A 1 99 ? 21.961 24.879 9.606 1.00 9.53 99 ARG A C 1
ATOM 782 O O . ARG A 1 99 ? 21.661 25.705 10.465 1.00 9.46 99 ARG A O 1
ATOM 790 N N . LEU A 1 100 ? 21.449 23.642 9.582 1.00 8.97 100 LEU A N 1
ATOM 791 C CA . LEU A 1 100 ? 20.484 23.209 10.591 1.00 8.97 100 LEU A CA 1
ATOM 792 C C . LEU A 1 100 ? 21.095 23.260 11.989 1.00 8.73 100 LEU A C 1
ATOM 793 O O . LEU A 1 100 ? 20.479 23.718 12.953 1.00 10.27 100 LEU A O 1
ATOM 798 N N . ALA A 1 101 ? 22.331 22.793 12.120 1.00 9.51 101 ALA A N 1
ATOM 799 C CA . ALA A 1 101 ? 23.062 22.755 13.368 1.00 10.42 101 ALA A CA 1
ATOM 800 C C . ALA A 1 101 ? 23.517 24.118 13.886 1.00 10.73 101 ALA A C 1
ATOM 801 O O . ALA A 1 101 ? 23.650 24.318 15.095 1.00 10.83 101 ALA A O 1
ATOM 803 N N . ASP A 1 102 ? 23.777 25.046 12.976 1.00 11.02 102 ASP A N 1
ATOM 804 C CA . ASP A 1 102 ? 24.267 26.374 13.321 1.00 11.70 102 ASP A CA 1
ATOM 805 C C . ASP A 1 102 ? 23.286 27.149 14.175 1.00 11.64 102 ASP A C 1
ATOM 806 O O . ASP A 1 102 ? 22.177 27.471 13.740 1.00 10.56 102 ASP A O 1
ATOM 811 N N . PRO A 1 103 ? 23.724 27.567 15.354 1.00 13.31 103 PRO A N 1
ATOM 812 C CA . PRO A 1 103 ? 22.952 28.361 16.288 1.00 13.42 103 PRO A CA 1
ATOM 813 C C . PRO A 1 103 ? 22.388 29.621 15.657 1.00 13.08 103 PRO A C 1
ATOM 814 O O . PRO A 1 103 ? 21.274 30.067 15.977 1.00 14.18 103 PRO A O 1
ATOM 818 N N . ASN A 1 104 ? 23.098 30.225 14.709 1.00 12.06 104 ASN A N 1
ATOM 819 C CA . ASN A 1 104 ? 22.636 31.415 14.014 1.00 13.63 104 ASN A CA 1
ATOM 820 C C . ASN A 1 104 ? 21.418 31.178 13.150 1.00 13.64 104 ASN A C 1
ATOM 821 O O . ASN A 1 104 ? 20.644 32.120 12.878 1.00 12.40 104 ASN A O 1
ATOM 826 N N . THR A 1 105 ? 21.156 29.931 12.739 1.00 11.14 105 THR A N 1
ATOM 827 C CA . THR A 1 105 ? 19.943 29.629 11.966 1.00 9.97 105 THR A CA 1
ATOM 828 C C . THR A 1 105 ? 18.731 29.601 12.895 1.00 9.60 105 THR A C 1
ATOM 829 O O . THR A 1 105 ? 17.583 29.764 12.482 1.00 9.95 105 THR A O 1
ATOM 833 N N . ALA A 1 106 ? 18.978 29.341 14.181 1.00 8.63 106 ALA A N 1
ATOM 834 C CA . ALA A 1 106 ? 17.951 29.302 15.198 1.00 11.31 106 ALA A CA 1
ATOM 835 C C . ALA A 1 106 ? 16.794 28.394 14.807 1.00 11.93 106 ALA A C 1
ATOM 836 O O . ALA A 1 106 ? 15.619 28.738 14.994 1.00 11.26 106 ALA A O 1
ATOM 838 N N . SER A 1 107 ? 17.120 27.210 14.273 1.00 10.52 107 SER A N 1
ATOM 839 C CA . SER A 1 107 ? 16.062 26.287 13.884 1.00 8.59 107 SER A CA 1
ATOM 840 C C . SER A 1 107 ? 15.418 25.668 15.110 1.00 8.10 107 SER A C 1
ATOM 841 O O . SER A 1 107 ? 16.078 25.206 16.049 1.00 7.49 107 SER A O 1
ATOM 844 N N . PRO A 1 108 ? 14.097 25.525 15.065 1.00 7.89 108 PRO A N 1
ATOM 845 C CA . PRO A 1 108 ? 13.334 24.838 16.093 1.00 8.26 108 PRO A CA 1
ATOM 846 C C . PRO A 1 108 ? 13.667 23.342 16.084 1.00 7.59 108 PRO A C 1
ATOM 847 O O . PRO A 1 108 ? 13.407 22.618 17.044 1.00 7.82 108 PRO A O 1
ATOM 851 N N . TYR A 1 109 ? 14.243 22.860 14.970 1.00 7.19 109 TYR A N 1
ATOM 852 C CA . TYR A 1 109 ? 14.647 21.479 14.836 1.00 7.68 109 TYR A CA 1
ATOM 853 C C . TYR A 1 109 ? 16.154 21.274 14.849 1.00 7.47 109 TYR A C 1
ATOM 854 O O . TYR A 1 109 ? 16.652 20.232 14.413 1.00 7.85 109 TYR A O 1
ATOM 863 N N . ALA A 1 110 ? 16.894 22.231 15.428 1.00 7.75 110 ALA A N 1
ATOM 864 C CA . ALA A 1 110 ? 18.344 22.064 15.567 1.00 9.10 110 ALA A CA 1
ATOM 865 C C . ALA A 1 110 ? 18.655 20.771 16.308 1.00 8.16 110 ALA A C 1
ATOM 866 O O . ALA A 1 110 ? 19.577 20.022 15.954 1.00 9.73 110 ALA A O 1
ATOM 868 N N . SER A 1 111 ? 17.868 20.449 17.340 1.00 8.59 111 SER A N 1
ATOM 869 C CA . SER A 1 111 ? 18.046 19.245 18.127 1.00 8.20 111 SER A CA 1
ATOM 870 C C . SER A 1 111 ? 17.780 17.950 17.391 1.00 7.45 111 SER A C 1
ATOM 871 O O . SER A 1 111 ? 18.122 16.872 17.918 1.00 8.43 111 SER A O 1
ATOM 874 N N . TYR A 1 112 ? 17.243 17.967 16.181 1.00 7.25 112 TYR A N 1
ATOM 875 C CA . TYR A 1 112 ? 17.023 16.754 15.398 1.00 7.72 112 TYR A CA 1
ATOM 876 C C . TYR A 1 112 ? 18.367 16.051 15.168 1.00 9.09 112 TYR A C 1
ATOM 877 O O . TYR A 1 112 ? 18.425 14.819 15.133 1.00 8.05 112 TYR A O 1
ATOM 886 N N . LEU A 1 113 ? 19.454 16.824 15.060 1.00 9.15 113 LEU A N 1
ATOM 887 C CA . LEU A 1 113 ? 20.796 16.273 14.886 1.00 8.55 113 LEU A CA 1
ATOM 888 C C . LEU A 1 113 ? 21.312 15.667 16.182 1.00 8.70 113 LEU A C 1
ATOM 889 O O . LEU A 1 113 ? 22.164 14.767 16.143 1.00 10.58 113 LEU A O 1
ATOM 894 N N . GLN A 1 114 ? 20.793 16.078 17.339 1.00 8.23 114 GLN A N 1
ATOM 895 C CA . GLN A 1 114 ? 21.123 15.485 18.621 1.00 9.21 114 GLN A CA 1
ATOM 896 C C . GLN A 1 114 ? 20.358 14.154 18.769 1.00 9.86 114 GLN A C 1
ATOM 897 O O . GLN A 1 114 ? 20.875 13.175 19.305 1.00 11.75 114 GLN A O 1
ATOM 903 N N . TYR A 1 115 ? 19.126 14.109 18.254 1.00 9.45 115 TYR A N 1
ATOM 904 C CA . TYR A 1 115 ? 18.294 12.908 18.304 1.00 9.42 115 TYR A CA 1
ATOM 905 C C . TYR A 1 115 ? 18.940 11.765 17.515 1.00 10.91 115 TYR A C 1
ATOM 906 O O . TYR A 1 115 ? 18.836 10.595 17.897 1.00 10.37 115 TYR A O 1
ATOM 915 N N . GLY A 1 116 ? 19.610 12.123 16.414 1.00 10.08 116 GLY A N 1
ATOM 916 C CA . GLY A 1 116 ? 20.313 11.153 15.587 1.00 10.28 116 GLY A CA 1
ATOM 917 C C . GLY A 1 116 ? 21.740 10.952 16.093 1.00 11.41 116 GLY A C 1
ATOM 918 O O . GLY A 1 116 ? 22.431 10.018 15.661 1.00 12.21 116 GLY A O 1
ATOM 919 N N . HIS A 1 117 ? 22.192 11.813 16.994 1.00 10.15 117 HIS A N 1
ATOM 920 C CA . HIS A 1 117 ? 23.509 11.763 17.579 1.00 11.07 117 HIS A CA 1
ATOM 921 C C . HIS A 1 117 ? 24.631 11.985 16.588 1.00 10.91 117 HIS A C 1
ATOM 922 O O . HIS A 1 117 ? 25.671 11.307 16.668 1.00 13.24 117 HIS A O 1
ATOM 929 N N . ILE A 1 118 ? 24.448 12.918 15.663 1.00 11.10 118 ILE A N 1
ATOM 930 C CA . ILE A 1 118 ? 25.525 13.213 14.702 1.00 10.42 118 ILE A CA 1
ATOM 931 C C . ILE A 1 118 ? 26.701 13.752 15.527 1.00 10.71 118 ILE A C 1
ATOM 932 O O . ILE A 1 118 ? 26.520 14.513 16.486 1.00 11.49 118 ILE A O 1
ATOM 937 N N . ALA A 1 119 ? 27.903 13.298 15.192 1.00 10.85 119 ALA A N 1
ATOM 938 C CA . ALA A 1 119 ? 29.094 13.704 15.924 1.00 11.56 119 ALA A CA 1
ATOM 939 C C . ALA A 1 119 ? 29.222 15.217 16.019 1.00 11.49 119 ALA A C 1
ATOM 940 O O . ALA A 1 119 ? 28.987 15.966 15.068 1.00 10.98 119 ALA A O 1
ATOM 942 N N . ASN A 1 120 ? 29.601 15.692 17.203 1.00 12.62 120 ASN A N 1
ATOM 943 C CA . ASN A 1 120 ? 29.852 17.064 17.547 1.00 13.67 120 ASN A CA 1
ATOM 944 C C . ASN A 1 120 ? 28.661 18.001 17.619 1.00 14.15 120 ASN A C 1
ATOM 945 O O . ASN A 1 120 ? 28.869 19.225 17.789 1.00 15.57 120 ASN A O 1
ATOM 950 N N . ILE A 1 121 ? 27.437 17.501 17.542 1.00 13.66 121 ILE A N 1
ATOM 951 C CA . ILE A 1 121 ? 26.261 18.362 17.561 1.00 13.85 121 ILE A CA 1
ATOM 952 C C . ILE A 1 121 ? 26.084 19.181 18.819 1.00 14.12 121 ILE A C 1
ATOM 953 O O . ILE A 1 121 ? 25.731 20.376 18.710 1.00 13.21 121 ILE A O 1
ATOM 958 N N . ASP A 1 122 ? 26.328 18.629 20.002 1.00 15.28 122 ASP A N 1
ATOM 959 C CA . ASP A 1 122 ? 26.161 19.379 21.251 1.00 17.40 122 ASP A CA 1
ATOM 960 C C . ASP A 1 122 ? 27.054 20.611 21.303 1.00 18.13 122 ASP A C 1
ATOM 961 O O . ASP A 1 122 ? 26.590 21.709 21.625 1.00 18.50 122 ASP A O 1
ATOM 966 N N . ASP A 1 123 ? 28.331 20.457 20.971 1.00 19.01 123 ASP A N 1
ATOM 967 C CA . ASP A 1 123 ? 29.271 21.571 20.965 1.00 19.88 123 ASP A CA 1
ATOM 968 C C . ASP A 1 123 ? 28.899 22.640 19.950 1.00 18.74 123 ASP A C 1
ATOM 969 O O . ASP A 1 123 ? 29.040 23.833 20.228 1.00 18.70 123 ASP A O 1
ATOM 974 N N . ILE A 1 124 ? 28.424 22.228 18.775 1.00 17.94 124 ILE A N 1
ATOM 975 C CA . ILE A 1 124 ? 28.014 23.177 17.742 1.00 18.18 124 ILE A CA 1
ATOM 976 C C . ILE A 1 124 ? 26.789 23.963 18.204 1.00 18.97 124 ILE A C 1
ATOM 977 O O . ILE A 1 124 ? 26.752 25.193 18.095 1.00 18.45 124 ILE A O 1
ATOM 982 N N . ILE A 1 125 ? 25.800 23.260 18.759 1.00 19.14 125 ILE A N 1
ATOM 983 C CA . ILE A 1 125 ? 24.594 23.921 19.260 1.00 20.18 125 ILE A CA 1
ATOM 984 C C . ILE A 1 125 ? 24.938 24.919 20.360 1.00 23.02 125 ILE A C 1
ATOM 985 O O . ILE A 1 125 ? 24.379 26.024 20.413 1.00 23.57 125 ILE A O 1
ATOM 990 N N . ALA A 1 126 ? 25.884 24.586 21.228 1.00 23.56 126 ALA A N 1
ATOM 991 C CA . ALA A 1 126 ? 26.323 25.433 22.319 1.00 25.70 126 ALA A CA 1
ATOM 992 C C . ALA A 1 126 ? 27.278 26.543 21.918 1.00 27.37 126 ALA A C 1
ATOM 993 O O . ALA A 1 126 ? 27.717 27.335 22.773 1.00 29.86 126 ALA A O 1
ATOM 995 N N . GLY A 1 127 ? 27.664 26.653 20.656 1.00 27.13 127 GLY A N 1
ATOM 996 C CA . GLY A 1 127 ? 28.556 27.669 20.154 1.00 28.37 127 GLY A CA 1
ATOM 997 C C . GLY A 1 127 ? 30.020 27.413 20.469 1.00 30.22 127 GLY A C 1
ATOM 998 O O . GLY A 1 127 ? 30.869 28.303 20.317 1.00 30.37 127 GLY A O 1
ATOM 999 N N . LYS A 1 128 ? 30.339 26.195 20.892 1.00 30.71 128 LYS A N 1
ATOM 1000 C CA . LYS A 1 128 ? 31.698 25.815 21.254 1.00 30.88 128 LYS A CA 1
ATOM 1001 C C . LYS A 1 128 ? 32.500 25.361 20.050 1.00 30.42 128 LYS A C 1
ATOM 1002 O O . LYS A 1 128 ? 33.725 25.527 20.001 1.00 31.51 128 LYS A O 1
ATOM 1008 N N . LYS A 1 129 ? 31.823 24.783 19.062 1.00 27.77 129 LYS A N 1
ATOM 1009 C CA . LYS A 1 129 ? 32.454 24.336 17.827 1.00 24.88 129 LYS A CA 1
ATOM 1010 C C . LYS A 1 129 ? 31.669 24.928 16.649 1.00 22.73 129 LYS A C 1
ATOM 1011 O O . LYS A 1 129 ? 30.459 25.127 16.737 1.00 22.16 129 LYS A O 1
ATOM 1017 N N . PRO A 1 130 ? 32.370 25.218 15.581 1.00 20.68 130 PRO A N 1
ATOM 1018 C CA . PRO A 1 130 ? 31.777 25.753 14.364 1.00 19.78 130 PRO A CA 1
ATOM 1019 C C . PRO A 1 130 ? 30.898 24.683 13.728 1.00 18.69 130 PRO A C 1
ATOM 1020 O O . PRO A 1 130 ? 31.176 23.481 13.896 1.00 17.39 130 PRO A O 1
ATOM 1024 N N . ALA A 1 131 ? 29.893 25.082 12.960 1.00 17.11 131 ALA A N 1
ATOM 1025 C CA . ALA A 1 131 ? 28.978 24.154 12.298 1.00 15.91 131 ALA A CA 1
ATOM 1026 C C . ALA A 1 131 ? 29.675 23.227 11.328 1.00 16.38 131 ALA A C 1
ATOM 1027 O O . ALA A 1 131 ? 29.262 22.080 11.098 1.00 14.20 131 ALA A O 1
ATOM 1029 N N . THR A 1 132 ? 30.812 23.637 10.771 1.00 16.42 132 THR A N 1
ATOM 1030 C CA . THR A 1 132 ? 31.627 22.845 9.871 1.00 16.25 132 THR A CA 1
ATOM 1031 C C . THR A 1 132 ? 32.295 21.669 10.561 1.00 15.22 132 THR A C 1
ATOM 1032 O O . THR A 1 132 ? 32.894 20.805 9.906 1.00 16.95 132 THR A O 1
ATOM 1036 N N . ASP A 1 133 ? 32.194 21.551 11.879 1.00 14.58 133 ASP A N 1
ATOM 1037 C CA . ASP A 1 133 ? 32.703 20.437 12.640 1.00 14.25 133 ASP A CA 1
ATOM 1038 C C . ASP A 1 133 ? 31.702 19.282 12.726 1.00 14.31 133 ASP A C 1
ATOM 1039 O O . ASP A 1 133 ? 32.025 18.207 13.235 1.00 15.20 133 ASP A O 1
ATOM 1044 N N . LEU A 1 134 ? 30.478 19.495 12.245 1.00 13.45 134 LEU A N 1
ATOM 1045 C CA . LEU A 1 134 ? 29.453 18.453 12.304 1.00 13.09 134 LEU A CA 1
ATOM 1046 C C . LEU A 1 134 ? 29.921 17.168 11.648 1.00 11.91 134 LEU A C 1
ATOM 1047 O O . LEU A 1 134 ? 30.559 17.206 10.578 1.00 11.43 134 LEU A O 1
ATOM 1052 N N . GLY A 1 135 ? 29.583 16.013 12.214 1.00 11.47 135 GLY A N 1
ATOM 1053 C CA . GLY A 1 135 ? 29.981 14.725 11.695 1.00 10.45 135 GLY A CA 1
ATOM 1054 C C . GLY A 1 135 ? 29.357 14.287 10.399 1.00 10.60 135 GLY A C 1
ATOM 1055 O O . GLY A 1 135 ? 28.766 13.188 10.322 1.00 11.90 135 GLY A O 1
ATOM 1056 N N . VAL A 1 136 ? 29.432 15.076 9.340 1.00 9.63 136 VAL A N 1
ATOM 1057 C CA . VAL A 1 136 ? 28.902 14.769 8.037 1.00 10.35 136 VAL A CA 1
ATOM 1058 C C . VAL A 1 136 ? 29.948 15.141 6.975 1.00 10.57 136 VAL A C 1
ATOM 1059 O O . VAL A 1 136 ? 30.681 16.120 7.158 1.00 10.19 136 VAL A O 1
ATOM 1063 N N . LYS A 1 137 ? 29.982 14.374 5.893 1.00 9.93 137 LYS A N 1
ATOM 1064 C CA . LYS A 1 137 ? 30.921 14.706 4.827 1.00 11.51 137 LYS A CA 1
ATOM 1065 C C . LYS A 1 137 ? 30.486 14.113 3.493 1.00 10.68 137 LYS A C 1
ATOM 1066 O O . LYS A 1 137 ? 29.809 13.087 3.437 1.00 11.36 137 LYS A O 1
ATOM 1072 N N . ALA A 1 138 ? 30.871 14.807 2.431 1.00 9.85 138 ALA A N 1
ATOM 1073 C CA . ALA A 1 138 ? 30.621 14.340 1.078 1.00 9.16 138 ALA A CA 1
ATOM 1074 C C . ALA A 1 138 ? 31.897 13.579 0.661 1.00 11.41 138 ALA A C 1
ATOM 1075 O O . ALA A 1 138 ? 32.961 14.203 0.562 1.00 11.55 138 ALA A O 1
ATOM 1077 N N . LEU A 1 139 ? 31.780 12.271 0.468 1.00 9.90 139 LEU A N 1
ATOM 1078 C CA . LEU A 1 139 ? 32.962 11.487 0.037 1.00 11.15 139 LEU A CA 1
ATOM 1079 C C . LEU A 1 139 ? 33.218 11.753 -1.444 1.00 12.94 139 LEU A C 1
ATOM 1080 O O . LEU A 1 139 ? 34.344 11.674 -1.960 1.00 13.64 139 LEU A O 1
ATOM 1085 N N . ASP A 1 140 ? 32.164 12.096 -2.156 1.00 11.42 140 ASP A N 1
ATOM 1086 C CA . ASP A 1 140 ? 32.180 12.501 -3.552 1.00 11.59 140 ASP A CA 1
ATOM 1087 C C . ASP A 1 140 ? 30.844 13.207 -3.814 1.00 12.34 140 ASP A C 1
ATOM 1088 O O . ASP A 1 140 ? 30.041 13.336 -2.866 1.00 11.60 140 ASP A O 1
ATOM 1093 N N . ASP A 1 141 ? 30.570 13.640 -5.030 1.00 11.30 141 ASP A N 1
ATOM 1094 C CA . ASP A 1 141 ? 29.311 14.329 -5.313 1.00 11.84 141 ASP A CA 1
ATOM 1095 C C . ASP A 1 141 ? 28.077 13.477 -5.041 1.00 13.02 141 ASP A C 1
ATOM 1096 O O . ASP A 1 141 ? 26.988 14.032 -4.809 1.00 12.11 141 ASP A O 1
ATOM 1101 N N . HIS A 1 142 ? 28.172 12.152 -5.117 1.00 11.53 142 HIS A N 1
ATOM 1102 C CA . HIS A 1 142 ? 27.028 11.283 -4.911 1.00 12.35 142 HIS A CA 1
ATOM 1103 C C . HIS A 1 142 ? 27.101 10.405 -3.686 1.00 11.79 142 HIS A C 1
ATOM 1104 O O . HIS A 1 142 ? 26.389 9.389 -3.604 1.00 12.63 142 HIS A O 1
ATOM 1111 N N . THR A 1 143 ? 27.967 10.716 -2.725 1.00 10.41 143 THR A N 1
ATOM 1112 C CA . THR A 1 143 ? 28.096 9.881 -1.533 1.00 10.59 143 THR A CA 1
ATOM 1113 C C . THR A 1 143 ? 28.158 10.732 -0.274 1.00 12.52 143 THR A C 1
ATOM 1114 O O . THR A 1 143 ? 29.071 11.551 -0.087 1.00 11.46 143 THR A O 1
ATOM 1118 N N . PHE A 1 144 ? 27.136 10.580 0.566 1.00 9.79 144 PHE A N 1
ATOM 1119 C CA . PHE A 1 144 ? 27.034 11.342 1.813 1.00 10.17 144 PHE A CA 1
ATOM 1120 C C . PHE A 1 144 ? 27.261 10.409 2.997 1.00 10.97 144 PHE A C 1
ATOM 1121 O O . PHE A 1 144 ? 26.560 9.410 3.168 1.00 11.65 144 PHE A O 1
ATOM 1129 N N . GLU A 1 145 ? 28.265 10.727 3.814 1.00 10.14 145 GLU A N 1
ATOM 1130 C CA . GLU A 1 145 ? 28.609 9.904 4.959 1.00 10.76 145 GLU A CA 1
ATOM 1131 C C . GLU A 1 145 ? 28.328 10.616 6.274 1.00 10.52 145 GLU A C 1
ATOM 1132 O O . GLU A 1 145 ? 28.768 11.749 6.495 1.00 11.62 145 GLU A O 1
ATOM 1138 N N . VAL A 1 146 ? 27.596 9.932 7.144 1.00 10.15 146 VAL A N 1
ATOM 1139 C CA . VAL A 1 146 ? 27.221 10.458 8.444 1.00 9.83 146 VAL A CA 1
ATOM 1140 C C . VAL A 1 146 ? 27.861 9.645 9.565 1.00 10.34 146 VAL A C 1
ATOM 1141 O O . VAL A 1 146 ? 27.750 8.420 9.611 1.00 11.18 146 VAL A O 1
ATOM 1145 N N . THR A 1 147 ? 28.523 10.361 10.473 1.00 10.54 147 THR A N 1
ATOM 1146 C CA . THR A 1 147 ? 29.187 9.705 11.595 1.00 10.78 147 THR A CA 1
ATOM 1147 C C . THR A 1 147 ? 28.490 10.073 12.898 1.00 11.02 147 THR A C 1
ATOM 1148 O O . THR A 1 147 ? 28.382 11.251 13.239 1.00 11.59 147 THR A O 1
ATOM 1152 N N . LEU A 1 148 ? 28.008 9.061 13.598 1.00 11.12 148 LEU A N 1
ATOM 1153 C CA . LEU A 1 148 ? 27.318 9.253 14.863 1.00 11.80 148 LEU A CA 1
ATOM 1154 C C . LEU A 1 148 ? 28.262 8.999 16.038 1.00 13.66 148 LEU A C 1
ATOM 1155 O O . LEU A 1 148 ? 29.250 8.274 15.915 1.00 14.12 148 LEU A O 1
ATOM 1160 N N . SER A 1 149 ? 27.918 9.557 17.191 1.00 13.83 149 SER A N 1
ATOM 1161 C CA . SER A 1 149 ? 28.723 9.399 18.396 1.00 16.41 149 SER A CA 1
ATOM 1162 C C . SER A 1 149 ? 28.439 8.090 19.118 1.00 18.07 149 SER A C 1
ATOM 1163 O O . SER A 1 149 ? 29.181 7.703 20.031 1.00 20.42 149 SER A O 1
ATOM 1166 N N . GLU A 1 150 ? 27.379 7.394 18.739 1.00 17.44 150 GLU A N 1
ATOM 1167 C CA . GLU A 1 150 ? 27.009 6.104 19.306 1.00 16.98 150 GLU A CA 1
ATOM 1168 C C . GLU A 1 150 ? 26.082 5.382 18.323 1.00 16.09 150 GLU A C 1
ATOM 1169 O O . GLU A 1 150 ? 25.546 5.993 17.400 1.00 13.79 150 GLU A O 1
ATOM 1175 N N . PRO A 1 151 ? 25.972 4.078 18.483 1.00 15.25 151 PRO A N 1
ATOM 1176 C CA . PRO A 1 151 ? 25.149 3.226 17.645 1.00 14.54 151 PRO A CA 1
ATOM 1177 C C . PRO A 1 151 ? 23.681 3.615 17.752 1.00 13.43 151 PRO A C 1
ATOM 1178 O O . PRO A 1 151 ? 23.119 3.700 18.846 1.00 13.28 151 PRO A O 1
ATOM 1182 N N . VAL A 1 152 ? 23.084 3.920 16.612 1.00 11.84 152 VAL A N 1
ATOM 1183 C CA . VAL A 1 152 ? 21.667 4.290 16.530 1.00 11.80 152 VAL A CA 1
ATOM 1184 C C . VAL A 1 152 ? 21.053 3.418 15.430 1.00 9.70 152 VAL A C 1
ATOM 1185 O O . VAL A 1 152 ? 21.047 3.759 14.250 1.00 11.03 152 VAL A O 1
ATOM 1189 N N . PRO A 1 153 ? 20.536 2.257 15.805 1.00 11.61 153 PRO A N 1
ATOM 1190 C CA . PRO A 1 153 ? 19.966 1.286 14.892 1.00 11.27 153 PRO A CA 1
ATOM 1191 C C . PRO A 1 153 ? 18.827 1.813 14.047 1.00 12.37 153 PRO A C 1
ATOM 1192 O O . PRO A 1 153 ? 18.664 1.424 12.878 1.00 12.17 153 PRO A O 1
ATOM 1196 N N . TYR A 1 154 ? 18.024 2.731 14.593 1.00 11.31 154 TYR A N 1
ATOM 1197 C CA . TYR A 1 154 ? 16.907 3.323 13.873 1.00 10.79 154 TYR A CA 1
ATOM 1198 C C . TYR A 1 154 ? 17.243 4.636 13.183 1.00 9.84 154 TYR A C 1
ATOM 1199 O O . TYR A 1 154 ? 16.346 5.313 12.652 1.00 8.84 154 TYR A O 1
ATOM 1208 N N . PHE A 1 155 ? 18.514 5.031 13.120 1.00 8.47 155 PHE A N 1
ATOM 1209 C CA . PHE A 1 155 ? 18.938 6.276 12.525 1.00 7.68 155 PHE A CA 1
ATOM 1210 C C . PHE A 1 155 ? 18.293 6.612 11.194 1.00 8.63 155 PHE A C 1
ATOM 1211 O O . PHE A 1 155 ? 17.792 7.737 11.019 1.00 8.17 155 PHE A O 1
ATOM 1219 N N . TYR A 1 156 ? 18.297 5.692 10.226 1.00 8.90 156 TYR A N 1
ATOM 1220 C CA . TYR A 1 156 ? 17.734 5.949 8.906 1.00 8.01 156 TYR A CA 1
ATOM 1221 C C . TYR A 1 156 ? 16.278 6.375 8.939 1.00 7.57 156 TYR A C 1
ATOM 1222 O O . TYR A 1 156 ? 15.830 7.158 8.084 1.00 7.73 156 TYR A O 1
ATOM 1231 N N . LYS A 1 157 ? 15.504 5.920 9.919 1.00 7.64 157 LYS A N 1
ATOM 1232 C CA . LYS A 1 157 ? 14.099 6.284 10.052 1.00 7.43 157 LYS A CA 1
ATOM 1233 C C . LYS A 1 157 ? 13.917 7.780 10.240 1.00 9.17 157 LYS A C 1
ATOM 1234 O O . LYS A 1 157 ? 12.907 8.362 9.788 1.00 9.03 157 LYS A O 1
ATOM 1240 N N . LEU A 1 158 ? 14.877 8.476 10.851 1.00 6.95 158 LEU A N 1
ATOM 1241 C CA . LEU A 1 158 ? 14.796 9.900 11.049 1.00 6.51 158 LEU A CA 1
ATOM 1242 C C . LEU A 1 158 ? 14.863 10.712 9.764 1.00 8.63 158 LEU A C 1
ATOM 1243 O O . LEU A 1 158 ? 14.354 11.838 9.714 1.00 8.36 158 LEU A O 1
ATOM 1248 N N . LEU A 1 159 ? 15.512 10.193 8.727 1.00 8.12 159 LEU A N 1
ATOM 1249 C CA . LEU A 1 159 ? 15.819 10.909 7.519 1.00 8.05 159 LEU A CA 1
ATOM 1250 C C . LEU A 1 159 ? 14.742 11.332 6.576 1.00 8.03 159 LEU A C 1
ATOM 1251 O O . LEU A 1 159 ? 15.056 12.030 5.585 1.00 9.34 159 LEU A O 1
ATOM 1256 N N . VAL A 1 160 ? 13.481 11.034 6.845 1.00 7.62 160 VAL A N 1
ATOM 1257 C CA . VAL A 1 160 ? 12.366 11.470 6.014 1.00 7.48 160 VAL A CA 1
ATOM 1258 C C . VAL A 1 160 ? 11.845 12.838 6.448 1.00 8.51 160 VAL A C 1
ATOM 1259 O O . VAL A 1 160 ? 11.018 13.465 5.759 1.00 10.17 160 VAL A O 1
ATOM 1263 N N . HIS A 1 161 ? 12.299 13.346 7.586 1.00 7.38 161 HIS A N 1
ATOM 1264 C CA . HIS A 1 161 ? 11.830 14.623 8.136 1.00 6.67 161 HIS A CA 1
ATOM 1265 C C . HIS A 1 161 ? 12.348 15.828 7.399 1.00 6.96 161 HIS A C 1
ATOM 1266 O O . HIS A 1 161 ? 13.510 15.865 6.967 1.00 7.27 161 HIS A O 1
ATOM 1273 N N . PRO A 1 162 ? 11.551 16.883 7.257 1.00 8.14 162 PRO A N 1
ATOM 1274 C CA . PRO A 1 162 ? 11.907 18.094 6.552 1.00 7.31 162 PRO A CA 1
ATOM 1275 C C . PRO A 1 162 ? 13.169 18.783 7.014 1.00 7.61 162 PRO A C 1
ATOM 1276 O O . PRO A 1 162 ? 13.905 19.332 6.162 1.00 7.96 162 PRO A O 1
ATOM 1280 N N . SER A 1 163 ? 13.484 18.773 8.303 1.00 6.30 163 SER A N 1
ATOM 1281 C CA . SER A 1 163 ? 14.670 19.436 8.823 1.00 7.67 163 SER A CA 1
ATOM 1282 C C . SER A 1 163 ? 15.962 18.919 8.208 1.00 8.54 163 SER A C 1
ATOM 1283 O O . SER A 1 163 ? 16.953 19.661 8.153 1.00 7.94 163 SER A O 1
ATOM 1286 N N . VAL A 1 164 ? 15.987 17.665 7.759 1.00 7.35 164 VAL A N 1
ATOM 1287 C CA . VAL A 1 164 ? 17.174 17.085 7.148 1.00 7.12 164 VAL A CA 1
ATOM 1288 C C . VAL A 1 164 ? 17.087 17.008 5.632 1.00 7.32 164 VAL A C 1
ATOM 1289 O O . VAL A 1 164 ? 17.840 16.280 4.976 1.00 6.74 164 VAL A O 1
ATOM 1293 N N . SER A 1 165 ? 16.209 17.824 5.044 1.00 7.26 165 SER A N 1
ATOM 1294 C CA . SER A 1 165 ? 16.112 17.956 3.592 1.00 7.50 165 SER A CA 1
ATOM 1295 C C . SER A 1 165 ? 17.166 19.005 3.183 1.00 6.55 165 SER A C 1
ATOM 1296 O O . SER A 1 165 ? 17.570 19.835 3.999 1.00 7.05 165 SER A O 1
ATOM 1299 N N . PRO A 1 166 ? 17.585 18.966 1.948 1.00 7.12 166 PRO A N 1
ATOM 1300 C CA . PRO A 1 166 ? 18.564 19.898 1.419 1.00 7.96 166 PRO A CA 1
ATOM 1301 C C . PRO A 1 166 ? 17.959 21.244 1.070 1.00 9.40 166 PRO A C 1
ATOM 1302 O O . PRO A 1 166 ? 16.800 21.331 0.651 1.00 9.01 166 PRO A O 1
ATOM 1306 N N . VAL A 1 167 ? 18.738 22.308 1.247 1.00 8.94 167 VAL A N 1
ATOM 1307 C CA . VAL A 1 167 ? 18.337 23.661 0.864 1.00 9.81 167 VAL A CA 1
ATOM 1308 C C . VAL A 1 167 ? 19.432 24.161 -0.107 1.00 11.05 167 VAL A C 1
ATOM 1309 O O . VAL A 1 167 ? 20.590 23.746 0.023 1.00 11.21 167 VAL A O 1
ATOM 1313 N N . PRO A 1 168 ? 19.060 24.981 -1.053 1.00 11.15 168 PRO A N 1
ATOM 1314 C CA . PRO A 1 168 ? 19.960 25.520 -2.062 1.00 12.03 168 PRO A CA 1
ATOM 1315 C C . PRO A 1 168 ? 20.797 26.667 -1.535 1.00 12.68 168 PRO A C 1
ATOM 1316 O O . PRO A 1 168 ? 20.314 27.798 -1.396 1.00 12.72 168 PRO A O 1
ATOM 1320 N N . LYS A 1 169 ? 22.064 26.415 -1.237 1.00 14.89 169 LYS A N 1
ATOM 1321 C CA . LYS A 1 169 ? 22.979 27.423 -0.702 1.00 17.23 169 LYS A CA 1
ATOM 1322 C C . LYS A 1 169 ? 23.000 28.721 -1.495 1.00 18.22 169 LYS A C 1
ATOM 1323 O O . LYS A 1 169 ? 22.907 29.816 -0.923 1.00 17.21 169 LYS A O 1
ATOM 1329 N N . SER A 1 170 ? 23.110 28.634 -2.815 1.00 17.78 170 SER A N 1
ATOM 1330 C CA . SER A 1 170 ? 23.145 29.789 -3.692 1.00 19.51 170 SER A CA 1
ATOM 1331 C C . SER A 1 170 ? 21.982 30.745 -3.455 1.00 19.17 170 SER A C 1
ATOM 1332 O O . SER A 1 170 ? 22.193 31.956 -3.310 1.00 18.43 170 SER A O 1
ATOM 1335 N N . ALA A 1 171 ? 20.756 30.222 -3.433 1.00 17.48 171 ALA A N 1
ATOM 1336 C CA . ALA A 1 171 ? 19.573 31.050 -3.216 1.00 16.11 171 ALA A CA 1
ATOM 1337 C C . ALA A 1 171 ? 19.549 31.604 -1.800 1.00 14.79 171 ALA A C 1
ATOM 1338 O O . ALA A 1 171 ? 19.254 32.785 -1.590 1.00 13.95 171 ALA A O 1
ATOM 1340 N N . VAL A 1 172 ? 19.864 30.767 -0.813 1.00 13.34 172 VAL A N 1
ATOM 1341 C CA . VAL A 1 172 ? 19.879 31.205 0.580 1.00 15.09 172 VAL A CA 1
ATOM 1342 C C . VAL A 1 172 ? 20.811 32.405 0.744 1.00 17.50 172 VAL A C 1
ATOM 1343 O O . VAL A 1 172 ? 20.439 33.460 1.251 1.00 18.24 172 VAL A O 1
ATOM 1347 N N . GLU A 1 173 ? 22.050 32.232 0.292 1.00 20.44 173 GLU A N 1
ATOM 1348 C CA . GLU A 1 173 ? 23.059 33.274 0.394 1.00 23.60 173 GLU A CA 1
ATOM 1349 C C . GLU A 1 173 ? 22.758 34.520 -0.410 1.00 24.15 173 GLU A C 1
ATOM 1350 O O . GLU A 1 173 ? 23.017 35.639 0.073 1.00 26.32 173 GLU A O 1
ATOM 1356 N N . LYS A 1 174 ? 22.232 34.384 -1.618 1.00 23.24 174 LYS A N 1
ATOM 1357 C CA . LYS A 1 174 ? 21.942 35.545 -2.450 1.00 22.47 174 LYS A CA 1
ATOM 1358 C C . LYS A 1 174 ? 20.716 36.320 -2.011 1.00 22.21 174 LYS A C 1
ATOM 1359 O O . LYS A 1 174 ? 20.708 37.559 -2.033 1.00 22.68 174 LYS A O 1
ATOM 1365 N N . PHE A 1 175 ? 19.650 35.613 -1.625 1.00 19.58 175 PHE A N 1
ATOM 1366 C CA . PHE A 1 175 ? 18.400 36.253 -1.248 1.00 17.09 175 PHE A CA 1
ATOM 1367 C C . PHE A 1 175 ? 18.083 36.280 0.227 1.00 15.51 175 PHE A C 1
ATOM 1368 O O . PHE A 1 175 ? 17.113 36.958 0.620 1.00 15.04 175 PHE A O 1
ATOM 1376 N N . GLY A 1 176 ? 18.850 35.600 1.060 1.00 15.79 176 GLY A N 1
ATOM 1377 C CA . GLY A 1 176 ? 18.594 35.603 2.502 1.00 18.39 176 GLY A CA 1
ATOM 1378 C C . GLY A 1 176 ? 17.178 35.141 2.803 1.00 19.92 176 GLY A C 1
ATOM 1379 O O . GLY A 1 176 ? 16.656 34.213 2.168 1.00 19.16 176 GLY A O 1
ATOM 1380 N N . ASP A 1 177 ? 16.484 35.819 3.703 1.00 21.57 177 ASP A N 1
ATOM 1381 C CA . ASP A 1 177 ? 15.118 35.500 4.087 1.00 24.23 177 ASP A CA 1
ATOM 1382 C C . ASP A 1 177 ? 14.112 35.455 2.955 1.00 23.28 177 ASP A C 1
ATOM 1383 O O . ASP A 1 177 ? 13.034 34.845 3.117 1.00 24.66 177 ASP A O 1
ATOM 1388 N N . LYS A 1 178 ? 14.371 36.033 1.794 1.00 19.79 178 LYS A N 1
ATOM 1389 C CA . LYS A 1 178 ? 13.469 36.012 0.660 1.00 18.45 178 LYS A CA 1
ATOM 1390 C C . LYS A 1 178 ? 13.785 34.910 -0.337 1.00 14.34 178 LYS A C 1
ATOM 1391 O O . LYS A 1 178 ? 13.212 34.862 -1.435 1.00 13.69 178 LYS A O 1
ATOM 1397 N N . TRP A 1 179 ? 14.665 33.973 0.027 1.00 14.58 179 TRP A N 1
ATOM 1398 C CA . TRP A 1 179 ? 15.041 32.880 -0.870 1.00 12.66 179 TRP A CA 1
ATOM 1399 C C . TRP A 1 179 ? 13.871 31.967 -1.209 1.00 11.76 179 TRP A C 1
ATOM 1400 O O . TRP A 1 179 ? 13.866 31.338 -2.273 1.00 10.60 179 TRP A O 1
ATOM 1411 N N . THR A 1 180 ? 12.869 31.881 -0.338 1.00 11.07 180 THR A N 1
ATOM 1412 C CA . THR A 1 180 ? 11.705 31.048 -0.552 1.00 10.73 180 THR A CA 1
ATOM 1413 C C . THR A 1 180 ? 10.617 31.712 -1.379 1.00 11.36 180 THR A C 1
ATOM 1414 O O . THR A 1 180 ? 9.571 31.093 -1.636 1.00 11.52 180 THR A O 1
ATOM 1418 N N . GLN A 1 181 ? 10.823 32.954 -1.825 1.00 11.36 181 GLN A N 1
ATOM 1419 C CA . GLN A 1 181 ? 9.824 33.601 -2.687 1.00 12.22 181 GLN A CA 1
ATOM 1420 C C . GLN A 1 181 ? 9.828 32.873 -4.020 1.00 10.64 181 GLN A C 1
ATOM 1421 O O . GLN A 1 181 ? 10.885 32.414 -4.479 1.00 11.20 181 GLN A O 1
ATOM 1427 N N . PRO A 1 182 ? 8.697 32.762 -4.671 1.00 12.62 182 PRO A N 1
ATOM 1428 C CA . PRO A 1 182 ? 8.552 32.090 -5.950 1.00 13.65 182 PRO A CA 1
ATOM 1429 C C . PRO A 1 182 ? 9.627 32.450 -6.949 1.00 14.75 182 PRO A C 1
ATOM 1430 O O . PRO A 1 182 ? 10.199 31.553 -7.595 1.00 15.80 182 PRO A O 1
ATOM 1434 N N . ALA A 1 183 ? 9.978 33.730 -7.101 1.00 14.99 183 ALA A N 1
ATOM 1435 C CA . ALA A 1 183 ? 11.006 34.133 -8.050 1.00 15.66 183 ALA A CA 1
ATOM 1436 C C . ALA A 1 183 ? 12.412 33.705 -7.664 1.00 15.83 183 ALA A C 1
ATOM 1437 O O . ALA A 1 183 ? 13.304 33.678 -8.536 1.00 16.24 183 ALA A O 1
ATOM 1439 N N . ASN A 1 184 ? 12.677 33.382 -6.406 1.00 13.07 184 ASN A N 1
ATOM 1440 C CA . ASN A 1 184 ? 13.990 33.027 -5.930 1.00 13.02 184 ASN A CA 1
ATOM 1441 C C . ASN A 1 184 ? 14.220 31.569 -5.567 1.00 13.98 184 ASN A C 1
ATOM 1442 O O . ASN A 1 184 ? 15.355 31.071 -5.628 1.00 14.24 184 ASN A O 1
ATOM 1447 N N . ILE A 1 185 ? 13.174 30.895 -5.111 1.00 13.59 185 ILE A N 1
ATOM 1448 C CA . ILE A 1 185 ? 13.261 29.522 -4.642 1.00 11.25 185 ILE A CA 1
ATOM 1449 C C . ILE A 1 185 ? 13.714 28.507 -5.662 1.00 9.74 185 ILE A C 1
ATOM 1450 O O . ILE A 1 185 ? 13.466 28.603 -6.867 1.00 10.87 185 ILE A O 1
ATOM 1455 N N . VAL A 1 186 ? 14.441 27.490 -5.194 1.00 9.70 186 VAL A N 1
ATOM 1456 C CA . VAL A 1 186 ? 14.902 26.363 -6.001 1.00 9.70 186 VAL A CA 1
ATOM 1457 C C . VAL A 1 186 ? 14.567 25.101 -5.184 1.00 7.88 186 VAL A C 1
ATOM 1458 O O . VAL A 1 186 ? 14.873 25.074 -3.989 1.00 9.76 186 VAL A O 1
ATOM 1462 N N . THR A 1 187 ? 13.873 24.142 -5.781 1.00 8.64 187 THR A N 1
ATOM 1463 C CA . THR A 1 187 ? 13.427 22.949 -5.048 1.00 10.00 187 THR A CA 1
ATOM 1464 C C . THR A 1 187 ? 13.826 21.632 -5.694 1.00 10.10 187 THR A C 1
ATOM 1465 O O . THR A 1 187 ? 14.081 21.565 -6.899 1.00 10.37 187 THR A O 1
ATOM 1469 N N . ASN A 1 188 ? 13.900 20.550 -4.890 1.00 9.36 188 ASN A N 1
ATOM 1470 C CA . ASN A 1 188 ? 14.298 19.254 -5.447 1.00 8.72 188 ASN A CA 1
ATOM 1471 C C . ASN A 1 188 ? 13.255 18.159 -5.264 1.00 9.43 188 ASN A C 1
ATOM 1472 O O . ASN A 1 188 ? 13.525 16.992 -5.604 1.00 8.40 188 ASN A O 1
ATOM 1477 N N . GLY A 1 189 ? 12.074 18.500 -4.748 1.00 8.54 189 GLY A N 1
ATOM 1478 C CA . GLY A 1 189 ? 11.002 17.503 -4.583 1.00 7.76 189 GLY A CA 1
ATOM 1479 C C . GLY A 1 189 ? 10.235 17.387 -5.895 1.00 8.37 189 GLY A C 1
ATOM 1480 O O . GLY A 1 189 ? 10.631 17.953 -6.937 1.00 7.79 189 GLY A O 1
ATOM 1481 N N . ALA A 1 190 ? 9.091 16.693 -5.871 1.00 7.31 190 ALA A N 1
ATOM 1482 C CA . ALA A 1 190 ? 8.311 16.505 -7.091 1.00 6.46 190 ALA A CA 1
ATOM 1483 C C . ALA A 1 190 ? 7.671 17.777 -7.604 1.00 6.88 190 ALA A C 1
ATOM 1484 O O . ALA A 1 190 ? 7.167 17.830 -8.743 1.00 7.33 190 ALA A O 1
ATOM 1486 N N . TYR A 1 191 ? 7.564 18.815 -6.776 1.00 6.46 191 TYR A N 1
ATOM 1487 C CA . TYR A 1 191 ? 6.933 20.069 -7.101 1.00 6.75 191 TYR A CA 1
ATOM 1488 C C . TYR A 1 191 ? 7.832 21.286 -6.924 1.00 8.47 191 TYR A C 1
ATOM 1489 O O . TYR A 1 191 ? 8.890 21.244 -6.289 1.00 8.86 191 TYR A O 1
ATOM 1498 N N . LYS A 1 192 ? 7.403 22.396 -7.521 1.00 7.99 192 LYS A N 1
ATOM 1499 C CA . LYS A 1 192 ? 8.064 23.678 -7.446 1.00 8.82 192 LYS A CA 1
ATOM 1500 C C . LYS A 1 192 ? 7.013 24.710 -6.973 1.00 8.35 192 LYS A C 1
ATOM 1501 O O . LYS A 1 192 ? 5.815 24.499 -7.204 1.00 8.77 192 LYS A O 1
ATOM 1507 N N . LEU A 1 193 ? 7.498 25.781 -6.364 1.00 8.30 193 LEU A N 1
ATOM 1508 C CA . LEU A 1 193 ? 6.575 26.811 -5.889 1.00 9.13 193 LEU A CA 1
ATOM 1509 C C . LEU A 1 193 ? 6.159 27.740 -7.021 1.00 11.00 193 LEU A C 1
ATOM 1510 O O . LEU A 1 193 ? 7.012 28.382 -7.638 1.00 12.54 193 LEU A O 1
ATOM 1515 N N . LYS A 1 194 ? 4.863 27.844 -7.281 1.00 10.20 194 LYS A N 1
ATOM 1516 C CA . LYS A 1 194 ? 4.365 28.741 -8.311 1.00 11.25 194 LYS A CA 1
ATOM 1517 C C . LYS A 1 194 ? 3.887 30.060 -7.721 1.00 12.05 194 LYS A C 1
ATOM 1518 O O . LYS A 1 194 ? 4.256 31.141 -8.182 1.00 12.64 194 LYS A O 1
ATOM 1524 N N . ASN A 1 195 ? 3.005 29.996 -6.726 1.00 12.35 195 ASN A N 1
ATOM 1525 C CA . ASN A 1 195 ? 2.427 31.155 -6.081 1.00 14.13 195 ASN A CA 1
ATOM 1526 C C . ASN A 1 195 ? 2.391 31.005 -4.555 1.00 13.24 195 ASN A C 1
ATOM 1527 O O . ASN A 1 195 ? 2.191 29.901 -4.051 1.00 12.67 195 ASN A O 1
ATOM 1532 N N . TRP A 1 196 ? 2.540 32.120 -3.854 1.00 13.02 196 TRP A N 1
ATOM 1533 C CA . TRP A 1 196 ? 2.449 32.125 -2.403 1.00 13.72 196 TRP A CA 1
ATOM 1534 C C . TRP A 1 196 ? 1.796 33.445 -1.944 1.00 16.68 196 TRP A C 1
ATOM 1535 O O . TRP A 1 196 ? 2.463 34.468 -1.816 1.00 18.27 196 TRP A O 1
ATOM 1546 N N . VAL A 1 197 ? 0.490 33.360 -1.723 1.00 14.13 197 VAL A N 1
ATOM 1547 C CA . VAL A 1 197 ? -0.281 34.511 -1.246 1.00 14.78 197 VAL A CA 1
ATOM 1548 C C . VAL A 1 197 ? -0.545 34.258 0.245 1.00 12.06 197 VAL A C 1
ATOM 1549 O O . VAL A 1 197 ? -1.321 33.355 0.572 1.00 11.63 197 VAL A O 1
ATOM 1553 N N . VAL A 1 198 ? 0.135 35.010 1.100 1.00 13.33 198 VAL A N 1
ATOM 1554 C CA . VAL A 1 198 ? -0.028 34.807 2.547 1.00 12.34 198 VAL A CA 1
ATOM 1555 C C . VAL A 1 198 ? -1.484 34.938 2.950 1.00 12.77 198 VAL A C 1
ATOM 1556 O O . VAL A 1 198 ? -2.212 35.859 2.568 1.00 13.79 198 VAL A O 1
ATOM 1560 N N . ASN A 1 199 ? -1.964 33.942 3.695 1.00 10.95 199 ASN A N 1
ATOM 1561 C CA . ASN A 1 199 ? -3.319 33.841 4.182 1.00 10.87 199 ASN A CA 1
ATOM 1562 C C . ASN A 1 199 ? -4.348 33.653 3.080 1.00 12.67 199 ASN A C 1
ATOM 1563 O O . ASN A 1 199 ? -5.542 33.909 3.260 1.00 12.26 199 ASN A O 1
ATOM 1568 N N . GLU A 1 200 ? -3.906 33.147 1.933 1.00 12.30 200 GLU A N 1
ATOM 1569 C CA . GLU A 1 200 ? -4.808 32.914 0.808 1.00 13.77 200 GLU A CA 1
ATOM 1570 C C . GLU A 1 200 ? -4.525 31.529 0.236 1.00 11.21 200 GLU A C 1
ATOM 1571 O O . GLU A 1 200 ? -5.382 30.645 0.303 1.00 11.38 200 GLU A O 1
ATOM 1577 N N . ARG A 1 201 ? -3.313 31.342 -0.298 1.00 10.25 201 ARG A N 1
ATOM 1578 C CA . ARG A 1 201 ? -2.993 30.036 -0.864 1.00 9.55 201 ARG A CA 1
ATOM 1579 C C . ARG A 1 201 ? -1.523 29.896 -1.230 1.00 9.22 201 ARG A C 1
ATOM 1580 O O . ARG A 1 201 ? -0.789 30.858 -1.424 1.00 10.08 201 ARG A O 1
ATOM 1588 N N . ILE A 1 202 ? -1.129 28.629 -1.324 1.00 8.01 202 ILE A N 1
ATOM 1589 C CA . ILE A 1 202 ? 0.195 28.226 -1.776 1.00 7.91 202 ILE A CA 1
ATOM 1590 C C . ILE A 1 202 ? -0.067 27.319 -2.992 1.00 8.17 202 ILE A C 1
ATOM 1591 O O . ILE A 1 202 ? -0.818 26.341 -2.861 1.00 8.85 202 ILE A O 1
ATOM 1596 N N . VAL A 1 203 ? 0.461 27.686 -4.149 1.00 7.96 203 VAL A N 1
ATOM 1597 C CA . VAL A 1 203 ? 0.224 26.874 -5.344 1.00 8.31 203 VAL A CA 1
ATOM 1598 C C . VAL A 1 203 ? 1.535 26.250 -5.820 1.00 9.31 203 VAL A C 1
ATOM 1599 O O . VAL A 1 203 ? 2.508 26.968 -6.079 1.00 8.64 203 VAL A O 1
ATOM 1603 N N . LEU A 1 204 ? 1.556 24.927 -5.904 1.00 7.99 204 LEU A N 1
ATOM 1604 C CA . LEU A 1 204 ? 2.715 24.188 -6.363 1.00 7.65 204 LEU A CA 1
ATOM 1605 C C . LEU A 1 204 ? 2.427 23.568 -7.736 1.00 8.50 204 LEU A C 1
ATOM 1606 O O . LEU A 1 204 ? 1.314 23.118 -8.012 1.00 9.06 204 LEU A O 1
ATOM 1611 N N . GLU A 1 205 ? 3.468 23.559 -8.562 1.00 9.60 205 GLU A N 1
ATOM 1612 C CA . GLU A 1 205 ? 3.335 22.967 -9.899 1.00 10.24 205 GLU A CA 1
ATOM 1613 C C . GLU A 1 205 ? 4.429 21.910 -10.054 1.00 9.86 205 GLU A C 1
ATOM 1614 O O . GLU A 1 205 ? 5.487 21.990 -9.420 1.00 9.38 205 GLU A O 1
ATOM 1620 N N . ARG A 1 206 ? 4.124 20.884 -10.835 1.00 10.02 206 ARG A N 1
ATOM 1621 C CA . ARG A 1 206 ? 5.075 19.794 -11.041 1.00 10.79 206 ARG A CA 1
ATOM 1622 C C . ARG A 1 206 ? 6.465 20.294 -11.415 1.00 10.54 206 ARG A C 1
ATOM 1623 O O . ARG A 1 206 ? 6.651 21.239 -12.187 1.00 11.80 206 ARG A O 1
ATOM 1631 N N . ASN A 1 207 ? 7.467 19.644 -10.834 1.00 9.19 207 ASN A N 1
ATOM 1632 C CA . ASN A 1 207 ? 8.875 19.969 -11.117 1.00 9.37 207 ASN A CA 1
ATOM 1633 C C . ASN A 1 207 ? 9.363 18.926 -12.117 1.00 10.68 207 ASN A C 1
ATOM 1634 O O . ASN A 1 207 ? 9.567 17.762 -11.769 1.00 11.79 207 ASN A O 1
ATOM 1639 N N . PRO A 1 208 ? 9.576 19.324 -13.358 1.00 12.22 208 PRO A N 1
ATOM 1640 C CA . PRO A 1 208 ? 10.019 18.449 -14.428 1.00 13.53 208 PRO A CA 1
ATOM 1641 C C . PRO A 1 208 ? 11.420 17.897 -14.244 1.00 14.23 208 PRO A C 1
ATOM 1642 O O . PRO A 1 208 ? 11.790 16.882 -14.860 1.00 14.51 208 PRO A O 1
ATOM 1646 N N . GLN A 1 209 ? 12.229 18.524 -13.392 1.00 11.67 209 GLN A N 1
ATOM 1647 C CA . GLN A 1 209 ? 13.580 18.083 -13.104 1.00 11.61 209 GLN A CA 1
ATOM 1648 C C . GLN A 1 209 ? 13.620 17.005 -12.027 1.00 12.32 209 GLN A C 1
ATOM 1649 O O . GLN A 1 209 ? 14.687 16.415 -11.804 1.00 12.82 209 GLN A O 1
ATOM 1655 N N . TYR A 1 210 ? 12.491 16.764 -11.349 1.00 10.70 210 TYR A N 1
ATOM 1656 C CA . TYR A 1 210 ? 12.464 15.738 -10.304 1.00 9.57 210 TYR A CA 1
ATOM 1657 C C . TYR A 1 210 ? 12.846 14.400 -10.915 1.00 10.53 210 TYR A C 1
ATOM 1658 O O . TYR A 1 210 ? 12.289 13.999 -11.945 1.00 11.24 210 TYR A O 1
ATOM 1667 N N . TRP A 1 211 ? 13.770 13.679 -10.281 1.00 10.50 211 TRP A N 1
ATOM 1668 C CA . TRP A 1 211 ? 14.235 12.402 -10.807 1.00 12.41 211 TRP A CA 1
ATOM 1669 C C . TRP A 1 211 ? 13.128 11.405 -11.090 1.00 12.00 211 TRP A C 1
ATOM 1670 O O . TRP A 1 211 ? 13.233 10.643 -12.068 1.00 12.69 211 TRP A O 1
ATOM 1681 N N . ASP A 1 212 ? 12.079 11.373 -10.277 1.00 10.78 212 ASP A N 1
ATOM 1682 C CA . ASP A 1 212 ? 10.975 10.446 -10.476 1.00 9.73 212 ASP A CA 1
ATOM 1683 C C . ASP A 1 212 ? 9.767 11.119 -11.111 1.00 10.20 212 ASP A C 1
ATOM 1684 O O . ASP A 1 212 ? 8.646 10.620 -10.991 1.00 11.28 212 ASP A O 1
ATOM 1689 N N . ASN A 1 213 ? 9.961 12.216 -11.825 1.00 10.55 213 ASN A N 1
ATOM 1690 C CA . ASN A 1 213 ? 8.907 12.966 -12.473 1.00 11.54 213 ASN A CA 1
ATOM 1691 C C . ASN A 1 213 ? 7.998 12.167 -13.382 1.00 13.08 213 ASN A C 1
ATOM 1692 O O . ASN A 1 213 ? 6.785 12.453 -13.471 1.00 12.57 213 ASN A O 1
ATOM 1697 N N . ALA A 1 214 ? 8.500 11.147 -14.074 1.00 13.79 214 ALA A N 1
ATOM 1698 C CA . ALA A 1 214 ? 7.671 10.324 -14.949 1.00 13.92 214 ALA A CA 1
ATOM 1699 C C . ALA A 1 214 ? 6.528 9.648 -14.202 1.00 13.99 214 ALA A C 1
ATOM 1700 O O . ALA A 1 214 ? 5.477 9.377 -14.807 1.00 14.25 214 ALA A O 1
ATOM 1702 N N . LYS A 1 215 ? 6.677 9.360 -12.915 1.00 13.12 215 LYS A N 1
ATOM 1703 C CA . LYS A 1 215 ? 5.647 8.739 -12.108 1.00 12.28 215 LYS A CA 1
ATOM 1704 C C . LYS A 1 215 ? 4.736 9.750 -11.415 1.00 12.27 215 LYS A C 1
ATOM 1705 O O . LYS A 1 215 ? 3.716 9.345 -10.830 1.00 13.30 215 LYS A O 1
ATOM 1711 N N . THR A 1 216 ? 5.059 11.036 -11.460 1.00 10.77 216 THR A N 1
ATOM 1712 C CA . THR A 1 216 ? 4.194 12.056 -10.858 1.00 9.80 216 THR A CA 1
ATOM 1713 C C . THR A 1 216 ? 2.955 12.246 -11.740 1.00 9.59 216 THR A C 1
ATOM 1714 O O . THR A 1 216 ? 3.088 12.388 -12.962 1.00 12.26 216 THR A O 1
ATOM 1718 N N . VAL A 1 217 ? 1.775 12.263 -11.139 1.00 9.15 217 VAL A N 1
ATOM 1719 C CA . VAL A 1 217 ? 0.535 12.422 -11.891 1.00 9.89 217 VAL A CA 1
ATOM 1720 C C . VAL A 1 217 ? -0.091 13.796 -11.697 1.00 10.42 217 VAL A C 1
ATOM 1721 O O . VAL A 1 217 ? -0.461 14.447 -12.692 1.00 10.82 217 VAL A O 1
ATOM 1725 N N . ILE A 1 218 ? -0.220 14.255 -10.457 1.00 9.90 218 ILE A N 1
ATOM 1726 C CA . ILE A 1 218 ? -0.815 15.573 -10.190 1.00 10.10 218 ILE A CA 1
ATOM 1727 C C . ILE A 1 218 ? 0.092 16.674 -10.734 1.00 10.48 218 ILE A C 1
ATOM 1728 O O . ILE A 1 218 ? 1.281 16.731 -10.388 1.00 9.37 218 ILE A O 1
ATOM 1733 N N . ASN A 1 219 ? -0.463 17.560 -11.561 1.00 9.03 219 ASN A N 1
ATOM 1734 C CA . ASN A 1 219 ? 0.322 18.636 -12.155 1.00 10.24 219 ASN A CA 1
ATOM 1735 C C . ASN A 1 219 ? 0.394 19.887 -11.301 1.00 9.93 219 ASN A C 1
ATOM 1736 O O . ASN A 1 219 ? 1.353 20.667 -11.382 1.00 11.98 219 ASN A O 1
ATOM 1741 N N . GLN A 1 220 ? -0.627 20.117 -10.483 1.00 9.79 220 GLN A N 1
ATOM 1742 C CA . GLN A 1 220 ? -0.665 21.281 -9.620 1.00 7.84 220 GLN A CA 1
ATOM 1743 C C . GLN A 1 220 ? -1.449 20.951 -8.348 1.00 8.55 220 GLN A C 1
ATOM 1744 O O . GLN A 1 220 ? -2.486 20.305 -8.427 1.00 9.00 220 GLN A O 1
ATOM 1750 N N . VAL A 1 221 ? -0.920 21.415 -7.227 1.00 8.85 221 VAL A N 1
ATOM 1751 C CA . VAL A 1 221 ? -1.614 21.230 -5.953 1.00 7.13 221 VAL A CA 1
ATOM 1752 C C . VAL A 1 221 ? -1.653 22.582 -5.235 1.00 8.01 221 VAL A C 1
ATOM 1753 O O . VAL A 1 221 ? -0.665 23.317 -5.206 1.00 8.08 221 VAL A O 1
ATOM 1757 N N . THR A 1 222 ? -2.824 22.904 -4.706 1.00 7.52 222 THR A N 1
ATOM 1758 C CA . THR A 1 222 ? -2.979 24.147 -3.948 1.00 7.94 222 THR A CA 1
ATOM 1759 C C . THR A 1 222 ? -3.159 23.789 -2.472 1.00 7.52 222 THR A C 1
ATOM 1760 O O . THR A 1 222 ? -3.927 22.873 -2.172 1.00 8.39 222 THR A O 1
ATOM 1764 N N . TYR A 1 223 ? -2.455 24.489 -1.602 1.00 6.78 223 TYR A N 1
ATOM 1765 C CA . TYR A 1 223 ? -2.565 24.298 -0.159 1.00 6.64 223 TYR A CA 1
ATOM 1766 C C . TYR A 1 223 ? -3.206 25.574 0.417 1.00 7.04 223 TYR A C 1
ATOM 1767 O O . TYR A 1 223 ? -2.685 26.675 0.193 1.00 7.51 223 TYR A O 1
ATOM 1776 N N . LEU A 1 224 ? -4.325 25.406 1.097 1.00 6.17 224 LEU A N 1
ATOM 1777 C CA . LEU A 1 224 ? -5.045 26.528 1.699 1.00 5.73 224 LEU A CA 1
ATOM 1778 C C . LEU A 1 224 ? -4.748 26.602 3.186 1.00 6.42 224 LEU A C 1
ATOM 1779 O O . LEU A 1 224 ? -4.425 25.601 3.831 1.00 7.08 224 LEU A O 1
ATOM 1784 N N . PRO A 1 225 ? -4.871 27.779 3.756 1.00 5.71 225 PRO A N 1
ATOM 1785 C CA . PRO A 1 225 ? -4.565 28.058 5.145 1.00 6.57 225 PRO A CA 1
ATOM 1786 C C . PRO A 1 225 ? -5.766 28.230 6.040 1.00 7.92 225 PRO A C 1
ATOM 1787 O O . PRO A 1 225 ? -5.740 29.089 6.936 1.00 8.91 225 PRO A O 1
ATOM 1791 N N . ILE A 1 226 ? -6.825 27.462 5.837 1.00 7.56 226 ILE A N 1
ATOM 1792 C CA . ILE A 1 226 ? -8.055 27.619 6.617 1.00 7.19 226 ILE A CA 1
ATOM 1793 C C . ILE A 1 226 ? -7.976 26.961 7.980 1.00 6.49 226 ILE A C 1
ATOM 1794 O O . ILE A 1 226 ? -7.854 25.731 8.074 1.00 7.93 226 ILE A O 1
ATOM 1799 N N . SER A 1 227 ? -8.048 27.751 9.051 1.00 6.45 227 SER A N 1
ATOM 1800 C CA . SER A 1 227 ? -7.944 27.211 10.399 1.00 7.47 227 SER A CA 1
ATOM 1801 C C . SER A 1 227 ? -9.286 26.768 10.965 1.00 10.23 227 SER A C 1
ATOM 1802 O O . SER A 1 227 ? -9.333 26.017 11.947 1.00 11.04 227 SER A O 1
ATOM 1805 N N . SER A 1 228 ? -10.368 27.240 10.348 1.00 9.03 228 SER A N 1
ATOM 1806 C CA . SER A 1 228 ? -11.716 26.850 10.760 1.00 10.09 228 SER A CA 1
ATOM 1807 C C . SER A 1 228 ? -12.035 25.486 10.145 1.00 9.24 228 SER A C 1
ATOM 1808 O O . SER A 1 228 ? -12.149 25.380 8.922 1.00 8.79 228 SER A O 1
ATOM 1811 N N . GLU A 1 229 ? -12.180 24.456 10.967 1.00 9.53 229 GLU A N 1
ATOM 1812 C CA . GLU A 1 229 ? -12.490 23.116 10.470 1.00 9.75 229 GLU A CA 1
ATOM 1813 C C . GLU A 1 229 ? -13.884 23.078 9.845 1.00 10.95 229 GLU A C 1
ATOM 1814 O O . GLU A 1 229 ? -14.119 22.332 8.886 1.00 10.62 229 GLU A O 1
ATOM 1820 N N . VAL A 1 230 ? -14.803 23.896 10.361 1.00 11.35 230 VAL A N 1
ATOM 1821 C CA . VAL A 1 230 ? -16.147 23.987 9.783 1.00 11.19 230 VAL A CA 1
ATOM 1822 C C . VAL A 1 230 ? -16.042 24.532 8.362 1.00 10.75 230 VAL A C 1
ATOM 1823 O O . VAL A 1 230 ? -16.601 23.954 7.420 1.00 10.99 230 VAL A O 1
ATOM 1827 N N . THR A 1 231 ? -15.293 25.618 8.185 1.00 9.23 231 THR A N 1
ATOM 1828 C CA . THR A 1 231 ? -15.094 26.219 6.867 1.00 9.89 231 THR A CA 1
ATOM 1829 C C . THR A 1 231 ? -14.399 25.253 5.921 1.00 9.09 231 THR A C 1
ATOM 1830 O O . THR A 1 231 ? -14.777 25.149 4.741 1.00 9.24 231 THR A O 1
ATOM 1834 N N . ASP A 1 232 ? -13.402 24.525 6.423 1.00 7.13 232 ASP A N 1
ATOM 1835 C CA . ASP A 1 232 ? -12.699 23.525 5.607 1.00 7.83 232 ASP A CA 1
ATOM 1836 C C . ASP A 1 232 ? -13.694 22.503 5.066 1.00 7.89 232 ASP A C 1
ATOM 1837 O O . ASP A 1 232 ? -13.771 22.247 3.861 1.00 7.81 232 ASP A O 1
ATOM 1842 N N . VAL A 1 233 ? -14.521 21.931 5.947 1.00 8.92 233 VAL A N 1
ATOM 1843 C CA . VAL A 1 233 ? -15.552 20.982 5.510 1.00 9.80 233 VAL A CA 1
ATOM 1844 C C . VAL A 1 233 ? -16.513 21.637 4.523 1.00 8.76 233 VAL A C 1
ATOM 1845 O O . VAL A 1 233 ? -16.879 21.028 3.507 1.00 8.12 233 VAL A O 1
ATOM 1849 N N . ASN A 1 234 ? -16.939 22.880 4.780 1.00 9.09 234 ASN A N 1
ATOM 1850 C CA . ASN A 1 234 ? -17.864 23.555 3.872 1.00 8.84 234 ASN A CA 1
ATOM 1851 C C . ASN A 1 234 ? -17.300 23.697 2.468 1.00 9.26 234 ASN A C 1
ATOM 1852 O O . ASN A 1 234 ? -17.984 23.401 1.485 1.00 9.94 234 ASN A O 1
ATOM 1857 N N . ARG A 1 235 ? -16.035 24.126 2.357 1.00 8.79 235 ARG A N 1
ATOM 1858 C CA . ARG A 1 235 ? -15.418 24.300 1.039 1.00 8.99 235 ARG A CA 1
ATOM 1859 C C . ARG A 1 235 ? -15.073 22.978 0.392 1.00 8.52 235 ARG A C 1
ATOM 1860 O O . ARG A 1 235 ? -14.934 22.889 -0.834 1.00 8.34 235 ARG A O 1
ATOM 1868 N N . TYR A 1 236 ? -14.958 21.924 1.199 1.00 7.75 236 TYR A N 1
ATOM 1869 C CA . TYR A 1 236 ? -14.746 20.583 0.661 1.00 7.54 236 TYR A CA 1
ATOM 1870 C C . TYR A 1 236 ? -16.082 20.154 0.037 1.00 9.17 236 TYR A C 1
ATOM 1871 O O . TYR A 1 236 ? -16.156 19.786 -1.127 1.00 9.08 236 TYR A O 1
ATOM 1880 N N . ARG A 1 237 ? -17.167 20.264 0.822 1.00 8.13 237 ARG A N 1
ATOM 1881 C CA . ARG A 1 237 ? -18.477 19.843 0.327 1.00 9.51 237 ARG A CA 1
ATOM 1882 C C . ARG A 1 237 ? -19.008 20.717 -0.785 1.00 9.72 237 ARG A C 1
ATOM 1883 O O . ARG A 1 237 ? -19.825 20.218 -1.575 1.00 9.77 237 ARG A O 1
ATOM 1891 N N . SER A 1 238 ? -18.551 21.955 -0.904 1.00 8.58 238 SER A N 1
ATOM 1892 C CA . SER A 1 238 ? -18.972 22.838 -1.980 1.00 10.24 238 SER A CA 1
ATOM 1893 C C . SER A 1 238 ? -18.271 22.475 -3.288 1.00 12.10 238 SER A C 1
ATOM 1894 O O . SER A 1 238 ? -18.686 22.917 -4.359 1.00 12.94 238 SER A O 1
ATOM 1897 N N . GLY A 1 239 ? -17.190 21.690 -3.208 1.00 11.34 239 GLY A N 1
ATOM 1898 C CA . GLY A 1 239 ? -16.442 21.248 -4.354 1.00 12.33 239 GLY A CA 1
ATOM 1899 C C . GLY A 1 239 ? -15.064 21.869 -4.507 1.00 11.92 239 GLY A C 1
ATOM 1900 O O . GLY A 1 239 ? -14.259 21.371 -5.309 1.00 12.97 239 GLY A O 1
ATOM 1901 N N . GLU A 1 240 ? -14.762 22.937 -3.773 1.00 9.92 240 GLU A N 1
ATOM 1902 C CA . GLU A 1 240 ? -13.474 23.607 -3.879 1.00 11.65 240 GLU A CA 1
ATOM 1903 C C . GLU A 1 240 ? -12.293 22.782 -3.374 1.00 9.67 240 GLU A C 1
ATOM 1904 O O . GLU A 1 240 ? -11.214 22.803 -3.979 1.00 11.17 240 GLU A O 1
ATOM 1910 N N . ILE A 1 241 ? -12.473 22.106 -2.253 1.00 8.56 241 ILE A N 1
ATOM 1911 C CA . ILE A 1 241 ? -11.404 21.325 -1.634 1.00 7.30 241 ILE A CA 1
ATOM 1912 C C . ILE A 1 241 ? -11.564 19.835 -1.854 1.00 9.02 241 ILE A C 1
ATOM 1913 O O . ILE A 1 241 ? -12.640 19.265 -1.655 1.00 8.78 241 ILE A O 1
ATOM 1918 N N . ASP A 1 242 ? -10.477 19.170 -2.263 1.00 7.89 242 ASP A N 1
ATOM 1919 C CA . ASP A 1 242 ? -10.479 17.735 -2.498 1.00 8.61 242 ASP A CA 1
ATOM 1920 C C . ASP A 1 242 ? -10.125 16.923 -1.258 1.00 7.85 242 ASP A C 1
ATOM 1921 O O . ASP A 1 242 ? -10.522 15.762 -1.111 1.00 8.08 242 ASP A O 1
ATOM 1926 N N . MET A 1 243 ? -9.283 17.490 -0.399 1.00 7.01 243 MET A N 1
ATOM 1927 C CA . MET A 1 243 ? -8.856 16.845 0.831 1.00 6.95 243 MET A CA 1
ATOM 1928 C C . MET A 1 243 ? -8.844 17.883 1.955 1.00 7.20 243 MET A C 1
ATOM 1929 O O . MET A 1 243 ? -8.184 18.922 1.822 1.00 7.41 243 MET A O 1
ATOM 1934 N N . THR A 1 244 ? -9.583 17.631 3.025 1.00 6.96 244 THR A N 1
ATOM 1935 C CA . THR A 1 244 ? -9.566 18.581 4.131 1.00 7.26 244 THR A CA 1
ATOM 1936 C C . THR A 1 244 ? -8.267 18.391 4.934 1.00 7.52 244 THR A C 1
ATOM 1937 O O . THR A 1 244 ? -7.533 17.423 4.740 1.00 7.67 244 THR A O 1
ATOM 1941 N N . TYR A 1 245 ? -8.046 19.328 5.844 1.00 7.15 245 TYR A N 1
ATOM 1942 C CA . TYR A 1 245 ? -6.920 19.166 6.774 1.00 8.37 245 TYR A CA 1
ATOM 1943 C C . TYR A 1 245 ? -7.415 18.088 7.746 1.00 9.93 245 TYR A C 1
ATOM 1944 O O . TYR A 1 245 ? -8.624 17.776 7.711 1.00 10.42 245 TYR A O 1
ATOM 1953 N N . ASN A 1 246 ? -6.568 17.508 8.570 1.00 10.66 246 ASN A N 1
ATOM 1954 C CA . ASN A 1 246 ? -7.004 16.447 9.470 1.00 11.81 246 ASN A CA 1
ATOM 1955 C C . ASN A 1 246 ? -7.177 16.913 10.908 1.00 15.61 246 ASN A C 1
ATOM 1956 O O . ASN A 1 246 ? -6.547 16.463 11.857 1.00 17.92 246 ASN A O 1
ATOM 1961 N N . ASN A 1 247 ? -8.087 17.839 11.059 1.00 17.51 247 ASN A N 1
ATOM 1962 C CA . ASN A 1 247 ? -8.626 18.434 12.264 1.00 19.58 247 ASN A CA 1
ATOM 1963 C C . ASN A 1 247 ? -10.147 18.506 11.924 1.00 19.63 247 ASN A C 1
ATOM 1964 O O . ASN A 1 247 ? -10.466 19.217 10.950 1.00 20.14 247 ASN A O 1
ATOM 1969 N N . MET A 1 248 ? -10.986 17.760 12.609 1.00 19.47 248 MET A N 1
ATOM 1970 C CA . MET A 1 248 ? -12.413 17.774 12.253 1.00 19.65 24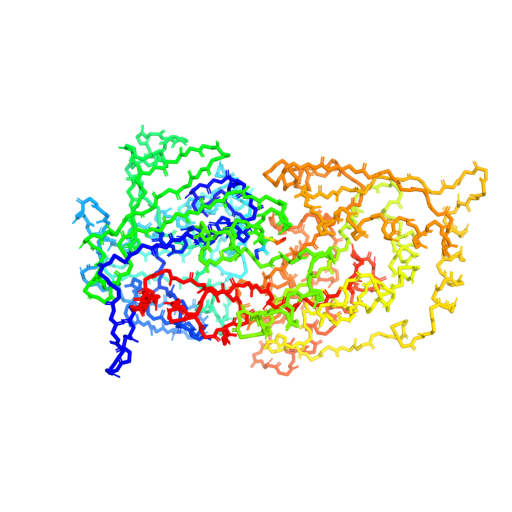8 MET A CA 1
ATOM 1971 C C . MET A 1 248 ? -13.268 18.615 13.187 1.00 20.04 248 MET A C 1
ATOM 1972 O O . MET A 1 248 ? -13.069 18.668 14.398 1.00 18.20 248 MET A O 1
ATOM 1977 N N . PRO A 1 249 ? -14.248 19.300 12.603 1.00 20.61 249 PRO A N 1
ATOM 1978 C CA . PRO A 1 249 ? -15.185 20.156 13.288 1.00 23.40 249 PRO A CA 1
ATOM 1979 C C . PRO A 1 249 ? -16.120 19.400 14.223 1.00 25.04 249 PRO A C 1
ATOM 1980 O O . PRO A 1 249 ? -16.809 18.462 13.784 1.00 25.38 249 PRO A O 1
ATOM 1984 N N . ILE A 1 250 ? -16.198 19.834 15.485 1.00 24.43 250 ILE A N 1
ATOM 1985 C CA . ILE A 1 250 ? -17.103 19.185 16.446 1.00 25.40 250 ILE A CA 1
ATOM 1986 C C . ILE A 1 250 ? -18.549 19.403 16.013 1.00 26.20 250 ILE A C 1
ATOM 1987 O O . ILE A 1 250 ? -19.409 18.528 16.159 1.00 25.22 250 ILE A O 1
ATOM 1992 N N . GLU A 1 251 ? -18.837 20.568 15.436 1.00 27.35 251 GLU A N 1
ATOM 1993 C CA . GLU A 1 251 ? -20.135 20.942 14.945 1.00 28.70 251 GLU A CA 1
ATOM 1994 C C . GLU A 1 251 ? -20.709 19.947 13.930 1.00 28.86 251 GLU A C 1
ATOM 1995 O O . GLU A 1 251 ? -21.891 19.610 13.987 1.00 30.01 251 GLU A O 1
ATOM 2001 N N . LEU A 1 252 ? -19.881 19.536 12.973 1.00 27.47 252 LEU A N 1
ATOM 2002 C CA . LEU A 1 252 ? -20.299 18.686 11.887 1.00 26.92 252 LEU A CA 1
ATOM 2003 C C . LEU A 1 252 ? -19.863 17.243 11.833 1.00 26.08 252 LEU A C 1
ATOM 2004 O O . LEU A 1 252 ? -20.468 16.482 11.037 1.00 24.99 252 LEU A O 1
ATOM 2009 N N . PHE A 1 253 ? -18.856 16.791 12.561 1.00 24.77 253 PHE A N 1
ATOM 2010 C CA . PHE A 1 253 ? -18.357 15.440 12.446 1.00 24.22 253 PHE A CA 1
ATOM 2011 C C . PHE A 1 253 ? -19.353 14.307 12.524 1.00 27.20 253 PHE A C 1
ATOM 2012 O O . PHE A 1 253 ? -19.293 13.379 11.685 1.00 27.04 253 PHE A O 1
ATOM 2020 N N . GLN A 1 254 ? -20.240 14.292 13.517 1.00 27.65 254 GLN A N 1
ATOM 2021 C CA . GLN A 1 254 ? -21.198 13.178 13.610 1.00 28.77 254 GLN A CA 1
ATOM 2022 C C . GLN A 1 254 ? -22.023 13.082 12.337 1.00 27.90 254 GLN A C 1
ATOM 2023 O O . GLN A 1 254 ? -22.137 12.004 11.750 1.00 29.32 254 GLN A O 1
ATOM 2029 N N . LYS A 1 255 ? -22.570 14.204 11.874 1.00 27.60 255 LYS A N 1
ATOM 2030 C CA . LYS A 1 255 ? -23.358 14.235 10.656 1.00 27.57 255 LYS A CA 1
ATOM 2031 C C . LYS A 1 255 ? -22.587 13.742 9.441 1.00 25.43 255 LYS A C 1
ATOM 2032 O O . LYS A 1 255 ? -23.142 12.984 8.635 1.00 25.10 255 LYS A O 1
ATOM 2038 N N . LEU A 1 256 ? -21.326 14.136 9.288 1.00 23.94 256 LEU A N 1
ATOM 2039 C CA . LEU A 1 256 ? -20.510 13.716 8.158 1.00 21.48 256 LEU A CA 1
ATOM 2040 C C . LEU A 1 256 ? -20.348 12.214 8.044 1.00 21.20 256 LEU A C 1
ATOM 2041 O O . LEU A 1 256 ? -20.420 11.638 6.946 1.00 18.80 256 LEU A O 1
ATOM 2046 N N . LYS A 1 257 ? -20.144 11.543 9.179 1.00 23.28 257 LYS A N 1
ATOM 2047 C CA . LYS A 1 257 ? -19.993 10.089 9.165 1.00 28.16 257 LYS A CA 1
ATOM 2048 C C . LYS A 1 257 ? -21.231 9.402 8.601 1.00 29.89 257 LYS A C 1
ATOM 2049 O O . LYS A 1 257 ? -21.137 8.378 7.913 1.00 29.38 257 LYS A O 1
ATOM 2055 N N . LYS A 1 258 ? -22.408 9.960 8.879 1.00 31.26 258 LYS A N 1
ATOM 2056 C CA . LYS A 1 258 ? -23.664 9.425 8.378 1.00 32.76 258 LYS A CA 1
ATOM 2057 C C . LYS A 1 258 ? -24.016 9.968 6.999 1.00 32.46 258 LYS A C 1
ATOM 2058 O O . LYS A 1 258 ? -24.694 9.285 6.215 1.00 33.76 258 LYS A O 1
ATOM 2064 N N . GLU A 1 259 ? -23.569 11.175 6.659 1.00 30.78 259 GLU A N 1
ATOM 2065 C CA . GLU A 1 259 ? -23.874 11.759 5.355 1.00 28.52 259 GLU A CA 1
ATOM 2066 C C . GLU A 1 259 ? -22.969 11.247 4.253 1.00 26.35 259 GLU A C 1
ATOM 2067 O O . GLU A 1 259 ? -23.443 10.863 3.177 1.00 25.02 259 GLU A O 1
ATOM 2073 N N . ILE A 1 260 ? -21.653 11.203 4.480 1.00 23.45 260 ILE A N 1
ATOM 2074 C CA . ILE A 1 260 ? -20.686 10.741 3.485 1.00 21.68 260 ILE A CA 1
ATOM 2075 C C . ILE A 1 260 ? -19.663 9.804 4.109 1.00 22.30 260 ILE A C 1
ATOM 2076 O O . ILE A 1 260 ? -18.470 10.103 4.223 1.00 18.79 260 ILE A O 1
ATOM 2081 N N . PRO A 1 261 ? -20.100 8.622 4.511 1.00 22.69 261 PRO A N 1
ATOM 2082 C CA . PRO A 1 261 ? -19.307 7.619 5.178 1.00 23.88 261 PRO A CA 1
ATOM 2083 C C . PRO A 1 261 ? -18.048 7.210 4.451 1.00 23.55 261 PRO A C 1
ATOM 2084 O O . PRO A 1 261 ? -16.990 7.069 5.074 1.00 24.50 261 PRO A O 1
ATOM 2088 N N . ASN A 1 262 ? -18.132 7.033 3.143 1.00 24.23 262 ASN A N 1
ATOM 2089 C CA . ASN A 1 262 ? -17.004 6.634 2.323 1.00 26.73 262 ASN A CA 1
ATOM 2090 C C . ASN A 1 262 ? -15.943 7.712 2.171 1.00 26.13 262 ASN A C 1
ATOM 2091 O O . ASN A 1 262 ? -14.790 7.389 1.836 1.00 27.95 262 ASN A O 1
ATOM 2096 N N . GLU A 1 263 ? -16.288 8.972 2.412 1.00 22.18 263 GLU A N 1
ATOM 2097 C CA . GLU A 1 263 ? -15.322 10.060 2.296 1.00 19.20 263 GLU A CA 1
ATOM 2098 C C . GLU A 1 263 ? -14.662 10.377 3.623 1.00 19.09 263 GLU A C 1
ATOM 2099 O O . GLU A 1 263 ? -13.659 11.104 3.675 1.00 17.34 263 GLU A O 1
ATOM 2105 N N . VAL A 1 264 ? -15.220 9.847 4.711 1.00 17.81 264 VAL A N 1
ATOM 2106 C CA . VAL A 1 264 ? -14.656 10.092 6.039 1.00 18.30 264 VAL A CA 1
ATOM 2107 C C . VAL A 1 264 ? -13.562 9.071 6.335 1.00 20.35 264 VAL A C 1
ATOM 2108 O O . VAL A 1 264 ? -13.859 7.910 6.634 1.00 21.90 264 VAL A O 1
ATOM 2112 N N . ARG A 1 265 ? -12.301 9.497 6.220 1.00 17.92 265 ARG A N 1
ATOM 2113 C CA . ARG A 1 265 ? -11.166 8.611 6.475 1.00 16.28 265 ARG A CA 1
ATOM 2114 C C . ARG A 1 265 ? -10.717 8.714 7.928 1.00 14.67 265 ARG A C 1
ATOM 2115 O O . ARG A 1 265 ? -10.437 9.811 8.415 1.00 13.83 265 ARG A O 1
ATOM 2123 N N . VAL A 1 266 ? -10.700 7.589 8.635 1.00 15.15 266 VAL A N 1
ATOM 2124 C CA . VAL A 1 266 ? -10.279 7.564 10.044 1.00 14.33 266 VAL A CA 1
ATOM 2125 C C . VAL A 1 266 ? -9.242 6.454 10.200 1.00 14.99 266 VAL A C 1
ATOM 2126 O O . VAL A 1 266 ? -9.530 5.267 10.002 1.00 14.73 266 VAL A O 1
ATOM 2130 N N . ASP A 1 267 ? -7.982 6.830 10.438 1.00 13.11 267 ASP A N 1
ATOM 2131 C CA . ASP A 1 267 ? -6.892 5.857 10.542 1.00 13.16 267 ASP A CA 1
ATOM 2132 C C . ASP A 1 267 ? -5.998 6.151 11.736 1.00 12.32 267 ASP A C 1
ATOM 2133 O O . ASP A 1 267 ? -5.983 7.264 12.268 1.00 12.10 267 ASP A O 1
ATOM 2138 N N . PRO A 1 268 ? -5.237 5.158 12.157 1.00 11.83 268 PRO A N 1
ATOM 2139 C CA . PRO A 1 268 ? -4.312 5.286 13.281 1.00 11.09 268 PRO A CA 1
ATOM 2140 C C . PRO A 1 268 ? -3.369 6.456 13.028 1.00 8.86 268 PRO A C 1
ATOM 2141 O O . PRO A 1 268 ? -2.981 6.715 11.879 1.00 10.43 268 PRO A O 1
ATOM 2145 N N . TYR A 1 269 ? -3.036 7.165 14.092 1.00 8.22 269 TYR A N 1
ATOM 2146 C CA . TYR A 1 269 ? -2.173 8.358 13.953 1.00 8.83 269 T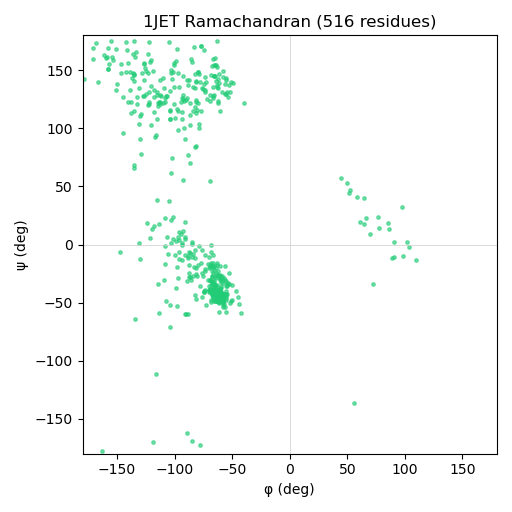YR A CA 1
ATOM 2147 C C . TYR A 1 269 ? -1.283 8.451 15.176 1.00 7.12 269 TYR A C 1
ATOM 2148 O O . TYR A 1 269 ? -1.784 8.424 16.312 1.00 7.65 269 TYR A O 1
ATOM 2157 N N . LEU A 1 270 ? 0.029 8.556 14.970 1.00 7.03 270 LEU A N 1
ATOM 2158 C CA . LEU A 1 270 ? 0.946 8.634 16.112 1.00 6.83 270 LEU A CA 1
ATOM 2159 C C . LEU A 1 270 ? 1.124 10.061 16.599 1.00 7.07 270 LEU A C 1
ATOM 2160 O O . LEU A 1 270 ? 2.192 10.681 16.440 1.00 6.72 270 LEU A O 1
ATOM 2165 N N . CYS A 1 271 ? 0.058 10.600 17.203 1.00 5.96 271 CYS A N 1
ATOM 2166 C CA . CYS A 1 271 ? 0.040 11.952 17.726 1.00 6.58 271 CYS A CA 1
ATOM 2167 C C . CYS A 1 271 ? -0.676 11.967 19.078 1.00 6.34 271 CYS A C 1
ATOM 2168 O O . CYS A 1 271 ? -1.615 11.191 19.273 1.00 6.78 271 CYS A O 1
ATOM 2173 N N . THR A 1 272 ? -0.255 12.862 19.945 1.00 5.21 272 THR A N 1
ATOM 2174 C CA . THR A 1 272 ? -0.863 13.017 21.253 1.00 7.43 272 THR A CA 1
ATOM 2175 C C . THR A 1 272 ? -1.318 14.464 21.460 1.00 7.17 272 THR A C 1
ATOM 2176 O O . THR A 1 272 ? -0.571 15.400 21.177 1.00 6.65 272 THR A O 1
ATOM 2180 N N . TYR A 1 273 ? -2.574 14.598 21.871 1.00 7.41 273 TYR A N 1
ATOM 2181 C CA . TYR A 1 273 ? -3.154 15.906 22.183 1.00 8.00 273 TYR A CA 1
ATOM 2182 C C . TYR A 1 273 ? -2.934 16.099 23.692 1.00 7.43 273 TYR A C 1
ATOM 2183 O O . TYR A 1 273 ? -3.271 15.180 24.461 1.00 7.70 273 TYR A O 1
ATOM 2192 N N . TYR A 1 274 ? -2.369 17.230 24.085 1.00 7.47 274 TYR A N 1
ATOM 2193 C CA . TYR A 1 274 ? -2.117 17.464 25.504 1.00 7.57 274 TYR A CA 1
ATOM 2194 C C . TYR A 1 274 ? -2.163 18.952 25.823 1.00 8.32 274 TYR A C 1
ATOM 2195 O O . TYR A 1 274 ? -2.170 19.780 24.901 1.00 8.14 274 TYR A O 1
ATOM 2204 N N . TYR A 1 275 ? -2.197 19.258 27.128 1.00 8.62 275 TYR A N 1
ATOM 2205 C CA . TYR A 1 275 ? -2.107 20.670 27.516 1.00 8.30 275 TYR A CA 1
ATOM 2206 C C . TYR A 1 275 ? -0.673 20.837 28.029 1.00 8.55 275 TYR A C 1
ATOM 2207 O O . TYR A 1 275 ? -0.252 20.176 28.980 1.00 10.07 275 TYR A O 1
ATOM 2216 N N . GLU A 1 276 ? 0.065 21.664 27.308 1.00 7.49 276 GLU A N 1
ATOM 2217 C CA . GLU A 1 276 ? 1.455 21.934 27.650 1.00 7.61 276 GLU A CA 1
ATOM 2218 C C . GLU A 1 276 ? 1.532 22.944 28.785 1.00 9.02 276 GLU A C 1
ATOM 2219 O O . GLU A 1 276 ? 1.005 24.057 28.677 1.00 9.57 276 GLU A O 1
ATOM 2225 N N . ILE A 1 277 ? 2.170 22.559 29.879 1.00 8.93 277 ILE A N 1
ATOM 2226 C CA . ILE A 1 277 ? 2.332 23.470 31.017 1.00 10.43 277 ILE A CA 1
ATOM 2227 C C . ILE A 1 277 ? 3.697 24.140 30.911 1.00 11.00 277 ILE A C 1
ATOM 2228 O O . ILE A 1 277 ? 4.692 23.469 30.585 1.00 10.44 277 ILE A O 1
ATOM 2233 N N . ASN A 1 278 ? 3.765 25.456 31.138 1.00 11.20 278 ASN A N 1
ATOM 2234 C CA . ASN A 1 278 ? 5.085 26.119 31.105 1.00 11.05 278 ASN A CA 1
ATOM 2235 C C . ASN A 1 278 ? 5.709 25.790 32.472 1.00 13.04 278 ASN A C 1
ATOM 2236 O O . ASN A 1 278 ? 5.370 26.410 33.478 1.00 13.05 278 ASN A O 1
ATOM 2241 N N . ASN A 1 279 ? 6.596 24.798 32.485 1.00 12.24 279 ASN A N 1
ATOM 2242 C CA . ASN A 1 279 ? 7.199 24.312 33.711 1.00 13.92 279 ASN A CA 1
ATOM 2243 C C . ASN A 1 279 ? 8.118 25.269 34.436 1.00 15.28 279 ASN A C 1
ATOM 2244 O O . ASN A 1 279 ? 8.422 25.016 35.615 1.00 14.71 279 ASN A O 1
ATOM 2249 N N . GLN A 1 280 ? 8.576 26.335 33.805 1.00 15.56 280 GLN A N 1
ATOM 2250 C CA . GLN A 1 280 ? 9.473 27.288 34.432 1.00 18.07 280 GLN A CA 1
ATOM 2251 C C . GLN A 1 280 ? 8.770 28.525 34.967 1.00 19.45 280 GLN A C 1
ATOM 2252 O O . GLN A 1 280 ? 9.452 29.443 35.442 1.00 22.38 280 GLN A O 1
ATOM 2258 N N . LYS A 1 281 ? 7.453 28.582 34.879 1.00 19.27 281 LYS A N 1
ATOM 2259 C CA . LYS A 1 281 ? 6.724 29.758 35.339 1.00 18.85 281 LYS A CA 1
ATOM 2260 C C . LYS A 1 281 ? 5.824 29.470 36.523 1.00 17.33 281 LYS A C 1
ATOM 2261 O O . LYS A 1 281 ? 4.900 28.662 36.439 1.00 15.91 281 LYS A O 1
ATOM 2267 N N . ALA A 1 282 ? 6.090 30.162 37.643 1.00 17.93 282 ALA A N 1
ATOM 2268 C CA . ALA A 1 282 ? 5.236 29.962 38.830 1.00 17.76 282 ALA A CA 1
ATOM 2269 C C . ALA A 1 282 ? 3.839 30.461 38.478 1.00 17.62 282 ALA A C 1
ATOM 2270 O O . ALA A 1 282 ? 3.687 31.403 37.690 1.00 18.12 282 ALA A O 1
ATOM 2272 N N . PRO A 1 283 ? 2.833 29.805 39.006 1.00 17.84 283 PRO A N 1
ATOM 2273 C CA . PRO A 1 283 ? 2.927 28.701 39.930 1.00 18.14 283 PRO A CA 1
ATOM 2274 C C . PRO A 1 283 ? 2.961 27.315 39.317 1.00 18.66 283 PRO A C 1
ATOM 2275 O O . PRO A 1 283 ? 2.705 26.304 39.997 1.00 19.92 283 PRO A O 1
ATOM 2279 N N . PHE A 1 284 ? 3.294 27.218 38.033 1.00 17.90 284 PHE A N 1
ATOM 2280 C CA . PHE A 1 284 ? 3.344 25.954 37.317 1.00 17.50 284 PHE A CA 1
ATOM 2281 C C . PHE A 1 284 ? 4.665 25.233 37.488 1.00 18.28 284 PHE A C 1
ATOM 2282 O O . PHE A 1 284 ? 4.868 24.139 36.960 1.00 17.96 284 PHE A O 1
ATOM 2290 N N . ASN A 1 285 ? 5.562 25.808 38.286 1.00 18.33 285 ASN A N 1
ATOM 2291 C CA . ASN A 1 285 ? 6.842 25.199 38.615 1.00 20.53 285 ASN A CA 1
ATOM 2292 C C . ASN A 1 285 ? 6.692 24.353 39.891 1.00 21.32 285 ASN A C 1
ATOM 2293 O O . ASN A 1 285 ? 7.637 23.763 40.411 1.00 22.52 285 ASN A O 1
ATOM 2298 N N . ASP A 1 286 ? 5.465 24.265 40.376 1.00 20.64 286 ASP A N 1
ATOM 2299 C CA . ASP A 1 286 ? 5.062 23.476 41.521 1.00 20.95 286 ASP A CA 1
ATOM 2300 C C . ASP A 1 286 ? 4.331 22.230 41.006 1.00 19.84 286 ASP A C 1
ATOM 2301 O O . ASP A 1 286 ? 3.232 22.348 40.452 1.00 18.17 286 ASP A O 1
ATOM 2306 N N . VAL A 1 287 ? 4.901 21.050 41.224 1.00 18.76 287 VAL A N 1
ATOM 2307 C CA . VAL A 1 287 ? 4.306 19.794 40.778 1.00 18.24 287 VAL A CA 1
ATOM 2308 C C . VAL A 1 287 ? 2.893 19.550 41.252 1.00 18.69 287 VAL A C 1
ATOM 2309 O O . VAL A 1 287 ? 2.097 18.899 40.544 1.00 19.27 287 VAL A O 1
ATOM 2313 N N . ARG A 1 288 ? 2.513 20.036 42.435 1.00 17.73 288 ARG A N 1
ATOM 2314 C CA . ARG A 1 288 ? 1.162 19.857 42.945 1.00 17.29 288 ARG A CA 1
ATOM 2315 C C . ARG A 1 288 ? 0.154 20.580 42.062 1.00 16.56 288 ARG A C 1
ATOM 2316 O O . ARG A 1 288 ? -0.944 20.072 41.824 1.00 18.34 288 ARG A O 1
ATOM 2324 N N . VAL A 1 289 ? 0.533 21.760 41.583 1.00 15.57 289 VAL A N 1
ATOM 2325 C CA . VAL A 1 289 ? -0.336 22.525 40.685 1.00 15.03 289 VAL A CA 1
ATOM 2326 C C . VAL A 1 289 ? -0.494 21.759 39.372 1.00 14.16 289 VAL A C 1
ATOM 2327 O O . VAL A 1 289 ? -1.602 21.534 38.882 1.00 14.50 289 VAL A O 1
ATOM 2331 N N . ARG A 1 290 ? 0.643 21.322 38.826 1.00 14.09 290 ARG A N 1
ATOM 2332 C CA . ARG A 1 290 ? 0.624 20.560 37.575 1.00 13.66 290 ARG A CA 1
ATOM 2333 C C . ARG A 1 290 ? -0.146 19.257 37.709 1.00 13.91 290 ARG A C 1
ATOM 2334 O O . ARG A 1 290 ? -0.972 18.911 36.850 1.00 13.29 290 ARG A O 1
ATOM 2342 N N . THR A 1 291 ? 0.065 18.513 38.797 1.00 14.52 291 THR A N 1
ATOM 2343 C CA . THR A 1 291 ? -0.650 17.248 39.010 1.00 15.36 291 THR A CA 1
ATOM 2344 C C . THR A 1 291 ? -2.146 17.443 39.137 1.00 15.20 291 THR A C 1
ATOM 2345 O O . THR A 1 291 ? -2.941 16.648 38.598 1.00 15.36 291 THR A O 1
ATOM 2349 N N . ALA A 1 292 ? -2.580 18.507 39.822 1.00 14.64 292 ALA A N 1
ATOM 2350 C CA . ALA A 1 292 ? -4.001 18.804 39.985 1.00 15.00 292 ALA A CA 1
ATOM 2351 C C . ALA A 1 292 ? -4.690 19.029 38.645 1.00 12.99 292 ALA A C 1
ATOM 2352 O O . ALA A 1 292 ? -5.772 18.505 38.372 1.00 14.71 292 ALA A O 1
ATOM 2354 N N . LEU A 1 293 ? -4.052 19.817 37.771 1.00 14.64 293 LEU A N 1
ATOM 2355 C CA . LEU A 1 293 ? -4.586 20.075 36.436 1.00 13.69 293 LEU A CA 1
ATOM 2356 C C . LEU A 1 293 ? -4.684 18.777 35.634 1.00 12.95 293 LEU A C 1
ATOM 2357 O O . LEU A 1 293 ? -5.690 18.498 34.983 1.00 13.01 293 LEU A O 1
ATOM 2362 N N . LYS A 1 294 ? -3.630 17.964 35.709 1.00 12.50 294 LYS A N 1
ATOM 2363 C CA . LYS A 1 294 ? -3.589 16.688 35.017 1.00 14.11 294 LYS A CA 1
ATOM 2364 C C . LYS A 1 294 ? -4.708 15.766 35.490 1.00 14.64 294 LYS A C 1
ATOM 2365 O O . LYS A 1 294 ? -5.428 15.183 34.671 1.00 14.36 294 LYS A O 1
ATOM 2371 N N . LEU A 1 295 ? -4.862 15.632 36.812 1.00 15.07 295 LEU A N 1
ATOM 2372 C CA . LEU A 1 295 ? -5.888 14.771 37.375 1.00 14.60 295 LEU A CA 1
ATOM 2373 C C . LEU A 1 295 ? -7.300 15.306 37.268 1.00 14.71 295 LEU A C 1
ATOM 2374 O O . LEU A 1 295 ? -8.223 14.519 36.991 1.00 15.11 295 LEU A O 1
ATOM 2379 N N . ALA A 1 296 ? -7.527 16.609 37.455 1.00 15.06 296 ALA A N 1
ATOM 2380 C CA . ALA A 1 296 ? -8.880 17.174 37.411 1.00 15.75 296 ALA A CA 1
ATOM 2381 C C . ALA A 1 296 ? -9.510 17.216 36.033 1.00 15.16 296 ALA A C 1
ATOM 2382 O O . ALA A 1 296 ? -10.738 17.376 35.897 1.00 16.07 296 ALA A O 1
ATOM 2384 N N . LEU A 1 297 ? -8.701 17.086 34.982 1.00 16.55 297 LEU A N 1
ATOM 2385 C CA . LEU A 1 297 ? -9.224 17.063 33.617 1.00 16.83 297 LEU A CA 1
ATOM 2386 C C . LEU A 1 297 ? -9.936 15.725 33.394 1.00 17.84 297 LEU A C 1
ATOM 2387 O O . LEU A 1 297 ? -9.328 14.671 33.627 1.00 19.20 297 LEU A O 1
ATOM 2392 N N . ASP A 1 298 ? -11.193 15.774 32.982 1.00 17.35 298 ASP A N 1
ATOM 2393 C CA . ASP A 1 298 ? -11.959 14.550 32.741 1.00 18.06 298 ASP A CA 1
ATOM 2394 C C . ASP A 1 298 ? -11.830 14.133 31.280 1.00 19.26 298 ASP A C 1
ATOM 2395 O O . ASP A 1 298 ? -12.505 14.661 30.394 1.00 17.81 298 ASP A O 1
ATOM 2400 N N . ARG A 1 299 ? -10.958 13.151 31.030 1.00 18.94 299 ARG A N 1
ATOM 2401 C CA . ARG A 1 299 ? -10.698 12.659 29.688 1.00 19.77 299 ARG A CA 1
ATOM 2402 C C . ARG A 1 299 ? -11.875 11.953 29.048 1.00 22.68 299 ARG A C 1
ATOM 2403 O O . ARG A 1 299 ? -12.045 12.013 27.823 1.00 20.14 299 ARG A O 1
ATOM 2411 N N . ASP A 1 300 ? -12.686 11.274 29.863 1.00 23.53 300 ASP A N 1
ATOM 2412 C CA . ASP A 1 300 ? -13.863 10.587 29.309 1.00 27.24 300 ASP A CA 1
ATOM 2413 C C . ASP A 1 300 ? -14.818 11.635 28.739 1.00 25.75 300 ASP A C 1
ATOM 2414 O O . ASP A 1 300 ? -15.333 11.456 27.635 1.00 25.99 300 ASP A O 1
ATOM 2419 N N . ILE A 1 301 ? -15.034 12.730 29.473 1.00 25.45 301 ILE A N 1
ATOM 2420 C CA . ILE A 1 301 ? -15.921 13.784 28.972 1.00 26.80 301 ILE A CA 1
ATOM 2421 C C . ILE A 1 301 ? -15.381 14.365 27.667 1.00 25.71 301 ILE A C 1
ATOM 2422 O O . ILE A 1 301 ? -16.053 14.345 26.633 1.00 24.06 301 ILE A O 1
ATOM 2427 N N . ILE A 1 302 ? -14.162 14.887 27.714 1.00 25.12 302 ILE A N 1
ATOM 2428 C CA . ILE A 1 302 ? -13.567 15.484 26.515 1.00 26.40 302 ILE A CA 1
ATOM 2429 C C . ILE A 1 302 ? -13.543 14.531 25.341 1.00 27.28 302 ILE A C 1
ATOM 2430 O O . ILE A 1 302 ? -14.113 14.811 24.272 1.00 25.62 302 ILE A O 1
ATOM 2435 N N . VAL A 1 303 ? -12.899 13.384 25.497 1.00 28.12 303 VAL A N 1
ATOM 2436 C CA . VAL A 1 303 ? -12.774 12.407 24.428 1.00 30.19 303 VAL A CA 1
ATOM 2437 C C . VAL A 1 303 ? -14.068 11.778 23.961 1.00 31.48 303 VAL A C 1
ATOM 2438 O O . VAL A 1 303 ? -14.290 11.701 22.733 1.00 29.61 303 VAL A O 1
ATOM 2442 N N . ASN A 1 304 ? -14.924 11.289 24.856 1.00 32.64 304 ASN A N 1
ATOM 2443 C CA . ASN A 1 304 ? -16.142 10.611 24.441 1.00 35.72 304 ASN A CA 1
ATOM 2444 C C . ASN A 1 304 ? -17.407 11.438 24.438 1.00 36.92 304 ASN A C 1
ATOM 2445 O O . ASN A 1 304 ? -18.385 11.020 23.792 1.00 37.81 304 ASN A O 1
ATOM 2450 N N . LYS A 1 305 ? -17.450 12.554 25.152 1.00 38.12 305 LYS A N 1
ATOM 2451 C CA . LYS A 1 305 ? -18.670 13.357 25.182 1.00 39.22 305 LYS A CA 1
ATOM 2452 C C . LYS A 1 305 ? -18.558 14.602 24.310 1.00 39.22 305 LYS A C 1
ATOM 2453 O O . LYS A 1 305 ? -19.435 14.830 23.465 1.00 40.77 305 LYS A O 1
ATOM 2459 N N . VAL A 1 306 ? -17.506 15.400 24.498 1.00 38.19 306 VAL A N 1
ATOM 2460 C CA . VAL A 1 306 ? -17.376 16.635 23.725 1.00 37.77 306 VAL A CA 1
ATOM 2461 C C . VAL A 1 306 ? -16.786 16.444 22.341 1.00 36.95 306 VAL A C 1
ATOM 2462 O O . VAL A 1 306 ? -17.295 17.038 21.373 1.00 37.03 306 VAL A O 1
ATOM 2466 N N . LYS A 1 307 ? -15.744 15.645 22.195 1.00 35.60 307 LYS A N 1
ATOM 2467 C CA . LYS A 1 307 ? -15.098 15.433 20.894 1.00 33.76 307 LYS A CA 1
ATOM 2468 C C . LYS A 1 307 ? -15.721 14.253 20.165 1.00 33.54 307 LYS A C 1
ATOM 2469 O O . LYS A 1 307 ? -16.244 14.378 19.053 1.00 32.91 307 LYS A O 1
ATOM 2475 N N . ASN A 1 308 ? -15.654 13.086 20.788 1.00 33.04 308 ASN A N 1
ATOM 2476 C CA . ASN A 1 308 ? -16.202 11.849 20.263 1.00 34.43 308 ASN A CA 1
ATOM 2477 C C . ASN A 1 308 ? -15.918 11.588 18.796 1.00 33.58 308 ASN A C 1
ATOM 2478 O O . ASN A 1 308 ? -16.826 11.399 17.975 1.00 32.81 308 ASN A O 1
ATOM 2483 N N . GLN A 1 309 ? -14.636 11.549 18.413 1.00 31.79 309 GLN A N 1
ATOM 2484 C CA . GLN A 1 309 ? -14.258 11.302 17.025 1.00 30.53 309 GLN A CA 1
ATOM 2485 C C . GLN A 1 309 ? -13.409 10.043 16.894 1.00 30.92 309 GLN A C 1
ATOM 2486 O O . GLN A 1 309 ? -12.808 9.785 15.846 1.00 31.27 309 GLN A O 1
ATOM 2492 N N . GLY A 1 310 ? -13.388 9.241 17.961 1.00 30.15 310 GLY A N 1
ATOM 2493 C CA . GLY A 1 310 ? -12.646 7.996 17.983 1.00 27.81 310 GLY A CA 1
ATOM 2494 C C . GLY A 1 310 ? -11.330 8.085 18.739 1.00 26.58 310 GLY A C 1
ATOM 2495 O O . GLY A 1 310 ? -10.581 7.098 18.790 1.00 25.76 310 GLY A O 1
ATOM 2496 N N . ASP A 1 311 ? -11.026 9.244 19.319 1.00 24.45 311 ASP A N 1
ATOM 2497 C CA . ASP A 1 311 ? -9.772 9.400 20.056 1.00 23.54 311 ASP A CA 1
ATOM 2498 C C . ASP A 1 311 ? -9.775 8.528 21.306 1.00 22.66 311 ASP A C 1
ATOM 2499 O O . ASP A 1 311 ? -10.826 8.099 21.791 1.00 23.76 311 ASP A O 1
ATOM 2504 N N . LEU A 1 312 ? -8.584 8.256 21.821 1.00 20.54 312 LEU A N 1
ATOM 2505 C CA . LEU A 1 312 ? -8.418 7.427 23.010 1.00 18.17 312 LEU A CA 1
ATOM 2506 C C . LEU A 1 312 ? -7.834 8.271 24.136 1.00 15.91 312 LEU A C 1
ATOM 2507 O O . LEU A 1 312 ? -6.839 8.960 23.921 1.00 13.18 312 LEU A O 1
ATOM 2512 N N . PRO A 1 313 ? -8.416 8.209 25.311 1.00 14.93 313 PRO A N 1
ATOM 2513 C CA . PRO A 1 313 ? -7.945 8.943 26.479 1.00 13.57 313 PRO A CA 1
ATOM 2514 C C . PRO A 1 313 ? -6.475 8.624 26.726 1.00 12.56 313 PRO A C 1
ATOM 2515 O O . PRO A 1 313 ? -6.077 7.454 26.730 1.00 11.65 313 PRO A O 1
ATOM 2519 N N . ALA A 1 314 ? -5.668 9.660 26.923 1.00 11.48 314 ALA A N 1
ATOM 2520 C CA . ALA A 1 314 ? -4.237 9.504 27.096 1.00 9.78 314 ALA A CA 1
ATOM 2521 C C . ALA A 1 314 ? -3.744 9.625 28.526 1.00 11.49 314 ALA A C 1
ATOM 2522 O O . ALA A 1 314 ? -4.271 10.390 29.336 1.00 12.60 314 ALA A O 1
ATOM 2524 N N . TYR A 1 315 ? -2.687 8.878 28.829 1.00 10.80 315 TYR A N 1
ATOM 2525 C CA . TYR A 1 315 ? -2.064 8.869 30.142 1.00 11.25 315 TYR A CA 1
ATOM 2526 C C . TYR A 1 315 ? -0.549 9.050 30.012 1.00 11.38 315 TYR A C 1
ATOM 2527 O O . TYR A 1 315 ? 0.188 9.008 30.996 1.00 12.76 315 TYR A O 1
ATOM 2536 N N . SER A 1 316 ? -0.102 9.212 28.764 1.00 10.22 316 SER A N 1
ATOM 2537 C CA . SER A 1 316 ? 1.305 9.382 28.467 1.00 9.37 316 SER A CA 1
ATOM 2538 C C . SER A 1 316 ? 1.494 10.395 27.329 1.00 9.34 316 SER A C 1
ATOM 2539 O O . SER A 1 316 ? 0.544 10.865 26.708 1.00 10.13 316 SER A O 1
ATOM 2542 N N . TYR A 1 317 ? 2.761 10.693 27.078 1.00 10.36 317 TYR A N 1
ATOM 2543 C CA . TYR A 1 317 ? 3.135 11.607 25.978 1.00 9.19 317 TYR A CA 1
ATOM 2544 C C . TYR A 1 317 ? 3.287 10.759 24.717 1.00 8.23 317 TYR A C 1
ATOM 2545 O O . TYR A 1 317 ? 2.574 10.908 23.727 1.00 8.64 317 TYR A O 1
ATOM 2554 N N . THR A 1 318 ? 4.205 9.787 24.760 1.00 8.33 318 THR A N 1
ATOM 2555 C CA . THR A 1 318 ? 4.378 8.865 23.636 1.00 9.08 318 THR A CA 1
ATOM 2556 C C . THR A 1 318 ? 3.107 8.013 23.510 1.00 8.87 318 THR A C 1
ATOM 2557 O O . THR A 1 318 ? 2.656 7.416 24.503 1.00 9.16 318 THR A O 1
ATOM 2561 N N . PRO A 1 319 ? 2.532 7.941 22.338 1.00 7.79 319 PRO A N 1
ATOM 2562 C CA . PRO A 1 319 ? 1.359 7.088 22.105 1.00 8.09 319 PRO A CA 1
ATOM 2563 C C . PRO A 1 319 ? 1.787 5.651 22.368 1.00 10.63 319 PRO A C 1
ATOM 2564 O O . PRO A 1 319 ? 2.842 5.180 21.897 1.00 9.86 319 PRO A O 1
ATOM 2568 N N . PRO A 1 320 ? 0.989 4.879 23.091 1.00 11.24 320 PRO A N 1
ATOM 2569 C CA . PRO A 1 320 ? 1.267 3.508 23.448 1.00 11.76 320 PRO A CA 1
ATOM 2570 C C . PRO A 1 320 ? 1.437 2.543 22.293 1.00 12.59 320 PRO A C 1
ATOM 2571 O O . PRO A 1 320 ? 2.020 1.455 22.474 1.00 13.31 320 PRO A O 1
ATOM 2575 N N . TYR A 1 321 ? 0.980 2.880 21.106 1.00 11.46 321 TYR A N 1
ATOM 2576 C CA . TYR A 1 321 ? 1.055 2.073 19.908 1.00 12.67 321 TYR A CA 1
ATOM 2577 C C . TYR A 1 321 ? 2.256 2.426 19.032 1.00 11.48 321 TYR A C 1
ATOM 2578 O O . TYR A 1 321 ? 2.434 1.885 17.930 1.00 9.60 321 TYR A O 1
ATOM 2587 N N . THR A 1 322 ? 3.089 3.343 19.535 1.00 9.48 322 THR A N 1
ATOM 2588 C CA . THR A 1 322 ? 4.326 3.691 18.829 1.00 8.39 322 THR A CA 1
ATOM 2589 C C . THR A 1 322 ? 5.175 2.410 18.773 1.00 8.00 322 THR A C 1
ATOM 2590 O O . THR A 1 322 ? 5.178 1.633 19.739 1.00 9.56 322 THR A O 1
ATOM 2594 N N . ASP A 1 323 ? 5.851 2.211 17.670 1.00 7.05 323 ASP A N 1
ATOM 2595 C CA . ASP A 1 323 ? 6.722 1.034 17.531 1.00 9.65 323 ASP A CA 1
ATOM 2596 C C . ASP A 1 323 ? 7.797 1.094 18.618 1.00 9.70 323 ASP A C 1
ATOM 2597 O O . ASP A 1 323 ? 8.625 2.005 18.589 1.00 9.94 323 ASP A O 1
ATOM 2602 N N . GLY A 1 324 ? 7.775 0.147 19.547 1.00 8.34 324 GLY A N 1
ATOM 2603 C CA . GLY A 1 324 ? 8.738 0.100 20.628 1.00 8.87 324 GLY A CA 1
ATOM 2604 C C . GLY A 1 324 ? 8.171 0.579 21.950 1.00 10.56 324 GLY A C 1
ATOM 2605 O O . GLY A 1 324 ? 8.857 0.560 22.992 1.00 10.41 324 GLY A O 1
ATOM 2606 N N . ALA A 1 325 ? 6.908 1.019 21.944 1.00 9.54 325 ALA A N 1
ATOM 2607 C CA . ALA A 1 325 ? 6.323 1.492 23.209 1.00 9.74 325 ALA A CA 1
ATOM 2608 C C . ALA A 1 325 ? 5.674 0.312 23.938 1.00 10.41 325 ALA A C 1
ATOM 2609 O O . ALA A 1 325 ? 4.846 -0.403 23.374 1.00 11.44 325 ALA A O 1
ATOM 2611 N N . LYS A 1 326 ? 6.067 0.121 25.171 1.00 9.89 326 LYS A N 1
ATOM 2612 C CA . LYS A 1 326 ? 5.563 -0.898 26.083 1.00 10.73 326 LYS A CA 1
ATOM 2613 C C . LYS A 1 326 ? 5.356 -0.158 27.417 1.00 11.60 326 LYS A C 1
ATOM 2614 O O . LYS A 1 326 ? 6.055 -0.334 28.408 1.00 12.46 326 LYS A O 1
ATOM 2625 N N . LEU A 1 327 ? 4.392 0.771 27.372 1.00 11.29 327 LEU A N 1
ATOM 2626 C CA . LEU A 1 327 ? 4.124 1.661 28.477 1.00 11.40 327 LEU A CA 1
ATOM 2627 C C . LEU A 1 327 ? 3.301 1.100 29.620 1.00 11.01 327 LEU A C 1
ATOM 2628 O O . LEU A 1 327 ? 2.425 0.257 29.470 1.00 11.18 327 LEU A O 1
ATOM 2633 N N . VAL A 1 328 ? 3.618 1.612 30.811 1.00 11.32 328 VAL A N 1
ATOM 2634 C CA . VAL A 1 328 ? 2.915 1.202 32.025 1.00 12.65 328 VAL A CA 1
ATOM 2635 C C . VAL A 1 328 ? 1.822 2.234 32.308 1.00 14.79 328 VAL A C 1
ATOM 2636 O O . VAL A 1 328 ? 2.126 3.405 32.552 1.00 17.02 328 VAL A O 1
ATOM 2640 N N . GLU A 1 329 ? 0.574 1.805 32.222 1.00 15.44 329 GLU A N 1
ATOM 2641 C CA . GLU A 1 329 ? -0.550 2.730 32.496 1.00 16.31 329 GLU A CA 1
ATOM 2642 C C . GLU A 1 329 ? -0.537 3.036 33.986 1.00 18.11 329 GLU A C 1
ATOM 2643 O O . GLU A 1 329 ? -0.544 2.131 34.832 1.00 18.28 329 GLU A O 1
ATOM 2649 N N . PRO A 1 330 ? -0.467 4.304 34.333 1.00 18.15 330 PRO A N 1
ATOM 2650 C CA . PRO A 1 330 ? -0.410 4.767 35.706 1.00 18.32 330 PRO A CA 1
ATOM 2651 C C . PRO A 1 330 ? -1.685 4.460 36.468 1.00 17.91 330 PRO A C 1
ATOM 2652 O O . PRO A 1 330 ? -2.768 4.347 35.894 1.00 16.42 330 PRO A O 1
ATOM 2656 N N . GLU A 1 331 ? -1.562 4.349 37.794 1.00 19.57 331 GLU A N 1
ATOM 2657 C CA . GLU A 1 331 ? -2.714 4.050 38.637 1.00 21.22 331 GLU A CA 1
ATOM 2658 C C . GLU A 1 331 ? -3.772 5.126 38.647 1.00 19.02 331 GLU A C 1
ATOM 2659 O O . GLU A 1 331 ? -4.964 4.781 38.650 1.00 20.13 331 GLU A O 1
ATOM 2665 N N . TRP A 1 332 ? -3.418 6.406 38.563 1.00 18.77 332 TRP A N 1
ATOM 2666 C CA . TRP A 1 332 ? -4.395 7.489 38.537 1.00 18.44 332 TRP A CA 1
ATOM 2667 C C . TRP A 1 332 ? -5.347 7.411 37.352 1.00 17.83 332 TRP A C 1
ATOM 2668 O O . TRP A 1 332 ? -6.490 7.878 37.417 1.00 17.70 332 TRP A O 1
ATOM 2679 N N . PHE A 1 333 ? -4.889 6.843 36.241 1.00 18.46 333 PHE A N 1
ATOM 2680 C CA . PHE A 1 333 ? -5.692 6.696 35.039 1.00 20.37 333 PHE A CA 1
ATOM 2681 C C . PHE A 1 333 ? -6.812 5.676 35.225 1.00 21.10 333 PHE A C 1
ATOM 2682 O O . PHE A 1 333 ? -7.890 5.799 34.640 1.00 19.84 333 PHE A O 1
ATOM 2690 N N . LYS A 1 334 ? -6.574 4.670 36.065 1.00 22.42 334 LYS A N 1
ATOM 2691 C CA . LYS A 1 334 ? -7.540 3.625 36.354 1.00 24.75 334 LYS A CA 1
ATOM 2692 C C . LYS A 1 334 ? -8.572 4.065 37.387 1.00 25.75 334 LYS A C 1
ATOM 2693 O O . LYS A 1 334 ? -9.655 3.464 37.479 1.00 27.37 334 LYS A O 1
ATOM 2699 N N . TRP A 1 335 ? -8.265 5.093 38.175 1.00 25.06 335 TRP A N 1
ATOM 2700 C CA . TRP A 1 335 ? -9.177 5.593 39.176 1.00 24.55 335 TRP A CA 1
ATOM 2701 C C . TRP A 1 335 ? -10.470 6.145 38.542 1.00 25.12 335 TRP A C 1
ATOM 2702 O O . TRP A 1 335 ? -10.632 6.256 37.335 1.00 24.35 335 TRP A O 1
ATOM 2713 N N . SER A 1 336 ? -11.361 6.521 39.464 1.00 24.91 336 SER A N 1
ATOM 2714 C CA . SER A 1 336 ? -12.610 7.165 39.061 1.00 23.23 336 SER A CA 1
ATOM 2715 C C . SER A 1 336 ? -12.253 8.658 38.944 1.00 22.16 336 SER A C 1
ATOM 2716 O O . SER A 1 336 ? -11.258 9.078 39.553 1.00 21.11 336 SER A O 1
ATOM 2719 N N . GLN A 1 337 ? -13.046 9.420 38.213 1.00 22.14 337 GLN A N 1
ATOM 2720 C CA . GLN A 1 337 ? -12.769 10.851 38.080 1.00 22.49 337 GLN A CA 1
ATOM 2721 C C . GLN A 1 337 ? -12.937 11.560 39.414 1.00 23.83 337 GLN A C 1
ATOM 2722 O O . GLN A 1 337 ? -12.137 12.426 39.778 1.00 24.82 337 GLN A O 1
ATOM 2728 N N . GLN A 1 338 ? -13.953 11.162 40.187 1.00 24.94 338 GLN A N 1
ATOM 2729 C CA . GLN A 1 338 ? -14.185 11.772 41.508 1.00 24.72 338 GLN A CA 1
ATOM 2730 C C . GLN A 1 338 ? -12.969 11.577 42.395 1.00 21.24 338 GLN A C 1
ATOM 2731 O O . GLN A 1 338 ? -12.520 12.507 43.075 1.00 19.33 338 GLN A O 1
ATOM 2737 N N . LYS A 1 339 ? -12.362 10.384 42.356 1.00 20.72 339 LYS A N 1
ATOM 2738 C CA . LYS A 1 339 ? -11.144 10.138 43.132 1.00 20.38 339 LYS A CA 1
ATOM 2739 C C . LYS A 1 339 ? -10.015 11.027 42.610 1.00 19.41 339 LYS A C 1
ATOM 2740 O O . LYS A 1 339 ? -9.252 11.607 43.381 1.00 17.83 339 LYS A O 1
ATOM 2746 N N . ARG A 1 340 ? -9.938 11.162 41.276 1.00 19.60 340 ARG A N 1
ATOM 2747 C CA . ARG A 1 340 ? -8.938 12.042 40.675 1.00 19.06 340 ARG A CA 1
ATOM 2748 C C . ARG A 1 340 ? -9.179 13.490 41.115 1.00 18.54 340 ARG A C 1
ATOM 2749 O O . ARG A 1 340 ? -8.236 14.201 41.474 1.00 18.89 340 ARG A O 1
ATOM 2757 N N . ASN A 1 341 ? -10.439 13.924 41.117 1.00 18.63 341 ASN A N 1
ATOM 2758 C CA . ASN A 1 341 ? -10.787 15.276 41.529 1.00 20.25 341 ASN A CA 1
ATOM 2759 C C . ASN A 1 341 ? -10.430 15.565 42.980 1.00 21.62 341 ASN A C 1
ATOM 2760 O O . ASN A 1 341 ? -9.896 16.637 43.274 1.00 20.60 341 ASN A O 1
ATOM 2765 N N . GLU A 1 342 ? -10.718 14.635 43.893 1.00 23.01 342 GLU A N 1
ATOM 2766 C CA . GLU A 1 342 ? -10.404 14.830 45.309 1.00 24.92 342 GLU A CA 1
ATOM 2767 C C . GLU A 1 342 ? -8.907 15.070 45.494 1.00 23.38 342 GLU A C 1
ATOM 2768 O O . GLU A 1 342 ? -8.477 15.998 46.169 1.00 23.02 342 GLU A O 1
ATOM 2774 N N . GLU A 1 343 ? -8.116 14.204 44.859 1.00 21.81 343 GLU A N 1
ATOM 2775 C CA . GLU A 1 343 ? -6.662 14.300 44.903 1.00 21.57 343 GLU A CA 1
ATOM 2776 C C . GLU A 1 343 ? -6.190 15.642 44.346 1.00 20.53 343 GLU A C 1
ATOM 2777 O O . GLU A 1 343 ? -5.299 16.278 44.915 1.00 19.54 343 GLU A O 1
ATOM 2783 N N . ALA A 1 344 ? -6.789 16.074 43.236 1.00 20.00 344 ALA A N 1
ATOM 2784 C CA . ALA A 1 344 ? -6.471 17.347 42.612 1.00 19.44 344 ALA A CA 1
ATOM 2785 C C . ALA A 1 344 ? -6.784 18.518 43.538 1.00 19.23 344 ALA A C 1
ATOM 2786 O O . ALA A 1 344 ? -5.952 19.411 43.737 1.00 18.62 344 ALA A O 1
ATOM 2788 N N . LYS A 1 345 ? -7.986 18.522 44.115 1.00 20.42 345 LYS A N 1
ATOM 2789 C CA . LYS A 1 345 ? -8.399 19.576 45.037 1.00 23.38 345 LYS A CA 1
ATOM 2790 C C . LYS A 1 345 ? -7.452 19.641 46.238 1.00 23.53 345 LYS A C 1
ATOM 2791 O O . LYS A 1 345 ? -7.054 20.710 46.691 1.00 23.71 345 LYS A O 1
ATOM 2797 N N . LYS A 1 346 ? -7.112 18.465 46.757 1.00 24.36 346 LYS A N 1
ATOM 2798 C CA . LYS A 1 346 ? -6.204 18.350 47.894 1.00 24.96 346 LYS A CA 1
ATOM 2799 C C . LYS A 1 346 ? -4.835 18.923 47.580 1.00 25.11 346 LYS A C 1
ATOM 2800 O O . LYS A 1 346 ? -4.263 19.658 48.394 1.00 24.76 346 LYS A O 1
ATOM 2806 N N . LEU A 1 347 ? -4.279 18.633 46.408 1.00 24.92 347 LEU A N 1
ATOM 2807 C CA . LEU A 1 347 ? -2.966 19.138 46.022 1.00 25.00 347 LEU A CA 1
ATOM 2808 C C . LEU A 1 347 ? -2.959 20.646 45.803 1.00 25.18 347 LEU A C 1
ATOM 2809 O O . LEU A 1 347 ? -2.000 21.345 46.152 1.00 23.46 347 LEU A O 1
ATOM 2814 N N . LEU A 1 348 ? -4.041 21.148 45.207 1.00 26.17 348 LEU A N 1
ATOM 2815 C CA . LEU A 1 348 ? -4.158 22.592 44.950 1.00 28.44 348 LEU A CA 1
ATOM 2816 C C . LEU A 1 348 ? -4.277 23.329 46.279 1.00 29.59 348 LEU A C 1
ATOM 2817 O O . LEU A 1 348 ? -3.609 24.335 46.521 1.00 29.53 348 LEU A O 1
ATOM 2822 N N . ALA A 1 349 ? -5.084 22.769 47.185 1.00 30.55 349 ALA A N 1
ATOM 2823 C CA . ALA A 1 349 ? -5.245 23.325 48.528 1.00 32.82 349 ALA A CA 1
ATOM 2824 C C . ALA A 1 349 ? -3.889 23.327 49.236 1.00 33.78 349 ALA A C 1
ATOM 2825 O O . ALA A 1 349 ? -3.519 24.287 49.906 1.00 34.05 349 ALA A O 1
ATOM 2827 N N . GLU A 1 350 ? -3.123 22.253 49.046 1.00 35.37 350 GLU A N 1
ATOM 2828 C CA . GLU A 1 350 ? -1.784 22.116 49.585 1.00 38.12 350 GLU A CA 1
ATOM 2829 C C . GLU A 1 350 ? -0.843 23.175 49.008 1.00 38.75 350 GLU A C 1
ATOM 2830 O O . GLU A 1 350 ? 0.020 23.710 49.711 1.00 38.59 350 GLU A O 1
ATOM 2836 N N . ALA A 1 351 ? -1.020 23.508 47.728 1.00 38.85 351 ALA A N 1
ATOM 2837 C CA . ALA A 1 351 ? -0.209 24.494 47.038 1.00 39.20 351 ALA A CA 1
ATOM 2838 C C . ALA A 1 351 ? -0.536 25.938 47.392 1.00 39.57 351 ALA A C 1
ATOM 2839 O O . ALA A 1 351 ? 0.154 26.860 46.924 1.00 39.46 351 ALA A O 1
ATOM 2841 N N . GLY A 1 352 ? -1.556 26.189 48.202 1.00 39.19 352 GLY A N 1
ATOM 2842 C CA . GLY A 1 352 ? -1.921 27.504 48.644 1.00 39.81 352 GLY A CA 1
ATOM 2843 C C . GLY A 1 352 ? -3.029 28.187 47.885 1.00 40.31 352 GLY A C 1
ATOM 2844 O O . GLY A 1 352 ? -3.006 29.422 47.746 1.00 41.59 352 GLY A O 1
ATOM 2845 N N . PHE A 1 353 ? -3.997 27.431 47.370 1.00 39.50 353 PHE A N 1
ATOM 2846 C CA . PHE A 1 353 ? -5.108 28.030 46.632 1.00 39.99 353 PHE A CA 1
ATOM 2847 C C . PHE A 1 353 ? -6.418 27.883 47.384 1.00 42.61 353 PHE A C 1
ATOM 2848 O O . PHE A 1 353 ? -6.803 26.809 47.840 1.00 43.52 353 PHE A O 1
ATOM 2856 N N . THR A 1 354 ? -7.095 29.016 47.554 1.00 44.80 354 THR A N 1
ATOM 2857 C CA . THR A 1 354 ? -8.354 29.105 48.276 1.00 46.46 354 THR A CA 1
ATOM 2858 C C . THR A 1 354 ? -9.479 29.594 47.371 1.00 46.67 354 THR A C 1
ATOM 2859 O O . THR A 1 354 ? -9.297 29.709 46.159 1.00 46.97 354 THR A O 1
ATOM 2863 N N . ALA A 1 355 ? -10.627 29.920 47.961 1.00 46.82 355 ALA A N 1
ATOM 2864 C CA . ALA A 1 355 ? -11.745 30.456 47.179 1.00 47.61 355 ALA A CA 1
ATOM 2865 C C . ALA A 1 355 ? -11.533 31.967 47.023 1.00 48.85 355 ALA A C 1
ATOM 2866 O O . ALA A 1 355 ? -11.967 32.592 46.064 1.00 48.90 355 ALA A O 1
ATOM 2868 N N . ASP A 1 356 ? -10.829 32.534 47.997 1.00 50.32 356 ASP A N 1
ATOM 2869 C CA . ASP A 1 356 ? -10.488 33.949 48.038 1.00 51.56 356 ASP A CA 1
ATOM 2870 C C . ASP A 1 356 ? -9.389 34.250 47.022 1.00 48.99 356 ASP A C 1
ATOM 2871 O O . ASP A 1 356 ? -9.413 35.243 46.302 1.00 49.22 356 ASP A O 1
ATOM 2876 N N . LYS A 1 357 ? -8.431 33.331 46.952 1.00 45.96 357 LYS A N 1
ATOM 2877 C CA . LYS A 1 357 ? -7.318 33.419 46.012 1.00 43.44 357 LYS A CA 1
ATOM 2878 C C . LYS A 1 357 ? -7.202 32.101 45.250 1.00 38.74 357 LYS A C 1
ATOM 2879 O O . LYS A 1 357 ? -6.405 31.219 45.576 1.00 37.50 357 LYS A O 1
ATOM 2885 N N . PRO A 1 358 ? -8.068 31.923 44.270 1.00 34.20 358 PRO A N 1
ATOM 2886 C CA . PRO A 1 358 ? -8.119 30.728 43.450 1.00 30.60 358 PRO A CA 1
ATOM 2887 C C . PRO A 1 358 ? -6.991 30.766 42.426 1.00 27.96 358 PRO A C 1
ATOM 2888 O O . PRO A 1 358 ? -6.314 31.787 42.300 1.00 26.18 358 PRO A O 1
ATOM 2892 N N . LEU A 1 359 ? -6.814 29.652 41.735 1.00 25.52 359 LEU A N 1
ATOM 2893 C CA . LEU A 1 359 ? -5.786 29.603 40.695 1.00 23.32 359 LEU A CA 1
ATOM 2894 C C . LEU A 1 359 ? -6.431 30.120 39.397 1.00 21.48 359 LEU A C 1
ATOM 2895 O O . LEU A 1 359 ? -7.459 29.608 38.954 1.00 19.45 359 LEU A O 1
ATOM 2900 N N . THR A 1 360 ? -5.823 31.164 38.862 1.00 19.96 360 THR A N 1
ATOM 2901 C CA . THR A 1 360 ? -6.261 31.810 37.636 1.00 18.82 360 THR A CA 1
ATOM 2902 C C . THR A 1 360 ? -5.087 31.922 36.658 1.00 16.62 360 THR A C 1
ATOM 2903 O O . THR A 1 360 ? -4.023 32.433 37.029 1.00 17.91 360 THR A O 1
ATOM 2907 N N . PHE A 1 361 ? -5.289 31.448 35.429 1.00 13.35 361 PHE A N 1
ATOM 2908 C CA . PHE A 1 361 ? -4.203 31.525 34.449 1.00 12.01 361 PHE A CA 1
ATOM 2909 C C . PHE A 1 361 ? -4.737 31.526 33.028 1.00 11.13 361 PHE A C 1
ATOM 2910 O O . PHE A 1 361 ? -5.930 31.379 32.790 1.00 11.48 361 PHE A O 1
ATOM 2918 N N . ASP A 1 362 ? -3.831 31.697 32.064 1.00 10.46 362 ASP A N 1
ATOM 2919 C CA . ASP A 1 362 ? -4.213 31.723 30.668 1.00 11.18 362 ASP A CA 1
ATOM 2920 C C . ASP A 1 362 ? -4.124 30.357 29.997 1.00 11.40 362 ASP A C 1
ATOM 2921 O O . ASP A 1 362 ? -3.222 29.566 30.282 1.00 12.01 362 ASP A O 1
ATOM 2926 N N . LEU A 1 363 ? -5.052 30.134 29.082 1.00 10.55 363 LEU A N 1
ATOM 2927 C CA . LEU A 1 363 ? -5.057 28.892 28.296 1.00 10.42 363 LEU A CA 1
ATOM 2928 C C . LEU A 1 363 ? -4.942 29.346 26.829 1.00 10.48 363 LEU A C 1
ATOM 2929 O O . LEU A 1 363 ? -5.884 29.874 26.243 1.00 11.23 363 LEU A O 1
ATOM 2934 N N . LEU A 1 364 ? -3.731 29.187 26.315 1.00 8.68 364 LEU A N 1
ATOM 2935 C CA . LEU A 1 364 ? -3.418 29.595 24.953 1.00 10.07 364 LEU A CA 1
ATOM 2936 C C . LEU A 1 364 ? -3.691 28.496 23.941 1.00 10.61 364 LEU A C 1
ATOM 2937 O O . LEU A 1 364 ? -3.352 27.326 24.163 1.00 11.26 364 LEU A O 1
ATOM 2942 N N . TYR A 1 365 ? -4.283 28.861 22.809 1.00 8.56 365 TYR A N 1
ATOM 2943 C CA . TYR A 1 365 ? -4.539 27.869 21.760 1.00 8.41 365 TYR A CA 1
ATOM 2944 C C . TYR A 1 365 ? -4.408 28.537 20.401 1.00 8.90 365 TYR A C 1
ATOM 2945 O O . TYR A 1 365 ? -4.515 29.766 20.274 1.00 8.04 365 TYR A O 1
ATOM 2954 N N . ASN A 1 366 ? -4.113 27.742 19.377 1.00 7.63 366 ASN A N 1
ATOM 2955 C CA . ASN A 1 366 ? -4.007 28.298 18.026 1.00 7.30 366 ASN A CA 1
ATOM 2956 C C . ASN A 1 366 ? -5.428 28.350 17.453 1.00 8.02 366 ASN A C 1
ATOM 2957 O O . ASN A 1 366 ? -6.212 27.407 17.602 1.00 7.60 366 ASN A O 1
ATOM 2962 N N . THR A 1 367 ? -5.757 29.470 16.823 1.00 9.45 367 THR A N 1
ATOM 2963 C CA . THR A 1 367 ? -7.073 29.669 16.225 1.00 9.27 367 THR A CA 1
ATOM 2964 C C . THR A 1 367 ? -7.598 28.419 15.550 1.00 10.02 367 THR A C 1
ATOM 2965 O O . THR A 1 367 ? -6.979 27.853 14.635 1.00 8.70 367 THR A O 1
ATOM 2969 N N . SER A 1 368 ? -8.769 27.949 15.998 1.00 9.55 368 SER A N 1
ATOM 2970 C CA . SER A 1 368 ? -9.373 26.730 15.490 1.00 10.39 368 SER A CA 1
ATOM 2971 C C . SER A 1 368 ? -10.723 26.458 16.150 1.00 12.69 368 SER A C 1
ATOM 2972 O O . SER A 1 368 ? -10.859 26.684 17.362 1.00 13.07 368 SER A O 1
ATOM 2975 N N . ASP A 1 369 ? -11.691 25.945 15.385 1.00 14.05 369 ASP A N 1
ATOM 2976 C CA . ASP A 1 369 ? -13.000 25.655 16.003 1.00 15.65 369 ASP A CA 1
ATOM 2977 C C . ASP A 1 369 ? -12.835 24.520 17.021 1.00 13.42 369 ASP A C 1
ATOM 2978 O O . ASP A 1 369 ? -13.364 24.581 18.125 1.00 14.30 369 ASP A O 1
ATOM 2983 N N . LEU A 1 370 ? -12.112 23.489 16.598 1.00 11.55 370 LEU A N 1
ATOM 2984 C CA . LEU A 1 370 ? -11.843 22.335 17.440 1.00 10.70 370 LEU A CA 1
ATOM 2985 C C . LEU A 1 370 ? -11.133 22.729 18.726 1.00 9.86 370 LEU A C 1
ATOM 2986 O O . LEU A 1 370 ? -11.606 22.404 19.828 1.00 9.42 370 LEU A O 1
ATOM 2991 N N . HIS A 1 371 ? -10.008 23.450 18.627 1.00 8.65 371 HIS A N 1
ATOM 2992 C CA . HIS A 1 371 ? -9.272 23.812 19.844 1.00 7.07 371 HIS A CA 1
ATOM 2993 C C . HIS A 1 371 ? -10.046 24.763 20.738 1.00 7.96 371 HIS A C 1
ATOM 2994 O O . HIS A 1 371 ? -9.965 24.621 21.971 1.00 8.55 371 HIS A O 1
ATOM 3001 N N . LYS A 1 372 ? -10.787 25.706 20.157 1.00 7.89 372 LYS A N 1
ATOM 3002 C CA . LYS A 1 372 ? -11.587 26.623 20.977 1.00 8.10 372 LYS A CA 1
ATOM 3003 C C . LYS A 1 372 ? -12.642 25.835 21.773 1.00 9.23 372 LYS A C 1
ATOM 3004 O O . LYS A 1 372 ? -12.751 26.010 22.983 1.00 9.21 372 LYS A O 1
ATOM 3010 N N . LYS A 1 373 ? -13.379 24.963 21.074 1.00 8.99 373 LYS A N 1
ATOM 3011 C CA . LYS A 1 373 ? -14.410 24.157 21.733 1.00 11.18 373 LYS A CA 1
ATOM 3012 C C . LYS A 1 373 ? -13.826 23.244 22.791 1.00 11.52 373 LYS A C 1
ATOM 3013 O O . LYS A 1 373 ? -14.421 23.115 23.877 1.00 13.24 373 LYS A O 1
ATOM 3019 N N . LEU A 1 374 ? -12.665 22.635 22.538 1.00 11.30 374 LEU A N 1
ATOM 3020 C CA . LEU A 1 374 ? -12.036 21.796 23.556 1.00 11.56 374 LEU A CA 1
ATOM 3021 C C . LEU A 1 374 ? -11.551 22.654 24.722 1.00 11.89 374 LEU A C 1
ATOM 3022 O O . LEU A 1 374 ? -11.686 22.241 25.887 1.00 12.75 374 LEU A O 1
ATOM 3027 N N . ALA A 1 375 ? -11.016 23.848 24.455 1.00 10.61 375 ALA A N 1
ATOM 3028 C CA . ALA A 1 375 ? -10.532 24.725 25.516 1.00 10.94 375 ALA A CA 1
ATOM 3029 C C . ALA A 1 375 ? -11.667 25.247 26.404 1.00 11.62 375 ALA A C 1
ATOM 3030 O O . ALA A 1 375 ? -11.508 25.375 27.626 1.00 12.20 375 ALA A O 1
ATOM 3032 N N . ILE A 1 376 ? -12.811 25.558 25.797 1.00 11.95 376 ILE A N 1
ATOM 3033 C CA . ILE A 1 376 ? -13.973 26.024 26.569 1.00 12.44 376 ILE A CA 1
ATOM 3034 C C . ILE A 1 376 ? -14.442 24.900 27.489 1.00 14.32 376 ILE A C 1
ATOM 3035 O O . ILE A 1 376 ? -14.743 25.126 28.668 1.00 13.89 376 ILE A O 1
ATOM 3040 N N . ALA A 1 377 ? -14.485 23.667 26.974 1.00 14.90 377 ALA A N 1
ATOM 3041 C CA . ALA A 1 377 ? -14.873 22.491 27.749 1.00 14.78 377 ALA A CA 1
ATOM 3042 C C . ALA A 1 377 ? -13.896 22.200 28.882 1.00 15.44 377 ALA A C 1
ATOM 3043 O O . ALA A 1 377 ? -14.295 21.911 30.015 1.00 15.89 377 ALA A O 1
ATOM 3045 N N . VAL A 1 378 ? -12.597 22.285 28.601 1.00 15.71 378 VAL A N 1
ATOM 3046 C CA . VAL A 1 378 ? -11.567 22.069 29.621 1.00 16.05 378 VAL A CA 1
ATOM 3047 C C . VAL A 1 378 ? -11.622 23.169 30.671 1.00 16.15 378 VAL A C 1
ATOM 3048 O O . VAL A 1 378 ? -11.477 22.906 31.873 1.00 17.08 378 VAL A O 1
ATOM 3052 N N . ALA A 1 379 ? -11.856 24.417 30.251 1.00 14.99 379 ALA A N 1
ATOM 3053 C CA . ALA A 1 379 ? -11.990 25.525 31.196 1.00 15.34 379 ALA A CA 1
ATOM 3054 C C . ALA A 1 379 ? -13.144 25.218 32.165 1.00 16.00 379 ALA A C 1
ATOM 3055 O O . ALA A 1 379 ? -13.018 25.354 33.381 1.00 15.40 379 ALA A O 1
ATOM 3057 N N . SER A 1 380 ? -14.270 24.781 31.607 1.00 16.47 380 SER A N 1
ATOM 3058 C CA . SER A 1 380 ? -15.448 24.426 32.380 1.00 18.18 380 SER A CA 1
ATOM 3059 C C . SER A 1 380 ? -15.202 23.234 33.299 1.00 19.22 380 SER A C 1
ATOM 3060 O O . SER A 1 380 ? -15.601 23.249 34.472 1.00 17.98 380 SER A O 1
ATOM 3063 N N . ILE A 1 381 ? -14.536 22.201 32.788 1.00 18.63 381 ILE A N 1
ATOM 3064 C CA . ILE A 1 381 ? -14.217 21.006 33.579 1.00 19.68 381 ILE A CA 1
ATOM 3065 C C . ILE A 1 381 ? -13.312 21.359 34.751 1.00 20.01 381 ILE A C 1
ATOM 3066 O O . ILE A 1 381 ? -13.552 20.936 35.891 1.00 20.30 381 ILE A O 1
ATOM 3071 N N . TRP A 1 382 ? -12.274 22.155 34.503 1.00 19.24 382 TRP A N 1
ATOM 3072 C CA . TRP A 1 382 ? -11.356 22.584 35.541 1.00 18.12 382 TRP A CA 1
ATOM 3073 C C . TRP A 1 382 ? -12.021 23.517 36.552 1.00 19.48 382 TRP A C 1
ATOM 3074 O O . TRP A 1 382 ? -11.678 23.476 37.736 1.00 18.50 382 TRP A O 1
ATOM 3085 N N . LYS A 1 383 ? -12.957 24.342 36.092 1.00 18.20 383 LYS A N 1
ATOM 3086 C CA . LYS A 1 383 ? -13.679 25.239 36.996 1.00 19.49 383 LYS A CA 1
ATOM 3087 C C . LYS A 1 383 ? -14.580 24.407 37.915 1.00 22.09 383 LYS A C 1
ATOM 3088 O O . LYS A 1 383 ? -14.558 24.594 39.132 1.00 23.93 383 LYS A O 1
ATOM 3094 N N . LYS A 1 384 ? -15.337 23.473 37.354 1.00 24.03 384 LYS A N 1
ATOM 3095 C CA . LYS A 1 384 ? -16.227 22.616 38.111 1.00 26.42 384 LYS A CA 1
ATOM 3096 C C . LYS A 1 384 ? -15.508 21.622 39.023 1.00 27.98 384 LYS A C 1
ATOM 3097 O O . LYS A 1 384 ? -15.870 21.477 40.195 1.00 28.91 384 LYS A O 1
ATOM 3103 N N . ASN A 1 385 ? -14.529 20.906 38.484 1.00 26.55 385 ASN A N 1
ATOM 3104 C CA . ASN A 1 385 ? -13.808 19.886 39.210 1.00 25.73 385 ASN A CA 1
ATOM 3105 C C . ASN A 1 385 ? -12.693 20.371 40.115 1.00 26.69 385 ASN A C 1
ATOM 3106 O O . ASN A 1 385 ? -12.331 19.662 41.077 1.00 27.18 385 ASN A O 1
ATOM 3111 N N . LEU A 1 386 ? -12.125 21.535 39.816 1.00 25.11 386 LEU A N 1
ATOM 3112 C CA . LEU A 1 386 ? -10.984 22.007 40.609 1.00 24.06 386 LEU A CA 1
ATOM 3113 C C . LEU A 1 386 ? -11.088 23.418 41.124 1.00 24.53 386 LEU A C 1
ATOM 3114 O O . LEU A 1 386 ? -10.283 23.833 41.979 1.00 24.57 386 LEU A O 1
ATOM 3119 N N . GLY A 1 387 ? -12.045 24.210 40.639 1.00 24.07 387 GLY A N 1
ATOM 3120 C CA . GLY A 1 387 ? -12.211 25.588 41.085 1.00 23.54 387 GLY A CA 1
ATOM 3121 C C . GLY A 1 387 ? -11.184 26.541 40.492 1.00 23.46 387 GLY A C 1
ATOM 3122 O O . GLY A 1 387 ? -10.890 27.597 41.070 1.00 22.06 387 GLY A O 1
ATOM 3123 N N . VAL A 1 388 ? -10.618 26.182 39.333 1.00 21.92 388 VAL A N 1
ATOM 3124 C CA . VAL A 1 388 ? -9.625 27.058 38.711 1.00 21.39 388 VAL A CA 1
ATOM 3125 C C . VAL A 1 388 ? -10.300 27.915 37.639 1.00 18.08 388 VAL A C 1
ATOM 3126 O O . VAL A 1 388 ? -11.274 27.502 37.022 1.00 17.55 388 VAL A O 1
ATOM 3130 N N . ASN A 1 389 ? -9.770 29.123 37.493 1.00 17.88 389 ASN A N 1
ATOM 3131 C CA . ASN A 1 389 ? -10.294 30.062 36.499 1.00 19.15 389 ASN A CA 1
ATOM 3132 C C . ASN A 1 389 ? -9.291 30.163 35.352 1.00 18.29 389 ASN A C 1
ATOM 3133 O O . ASN A 1 389 ? -8.088 30.349 35.564 1.00 18.58 389 ASN A O 1
ATOM 3138 N N . VAL A 1 390 ? -9.804 29.974 34.143 1.00 17.63 390 VAL A N 1
ATOM 3139 C CA . VAL A 1 390 ? -8.962 29.986 32.946 1.00 17.95 390 VAL A CA 1
ATOM 3140 C C . VAL A 1 390 ? -9.342 31.105 31.986 1.00 17.93 390 VAL A C 1
ATOM 3141 O O . VAL A 1 390 ? -10.517 31.297 31.660 1.00 19.04 390 VAL A O 1
ATOM 3145 N N . ASN A 1 391 ? -8.345 31.838 31.500 1.00 15.98 391 ASN A N 1
ATOM 3146 C CA . ASN A 1 391 ? -8.543 32.904 30.528 1.00 14.77 391 ASN A CA 1
ATOM 3147 C C . ASN A 1 391 ? -8.087 32.381 29.151 1.00 12.01 391 ASN A C 1
ATOM 3148 O O . ASN A 1 391 ? -6.893 32.185 28.933 1.00 12.11 391 ASN A O 1
ATOM 3153 N N . LEU A 1 392 ? -9.053 32.134 28.273 1.00 10.79 392 LEU A N 1
ATOM 3154 C CA . LEU A 1 392 ? -8.744 31.625 26.940 1.00 10.02 392 LEU A CA 1
ATOM 3155 C C . LEU A 1 392 ? -8.161 32.708 26.056 1.00 10.08 392 LEU A C 1
ATOM 3156 O O . LEU A 1 392 ? -8.562 33.876 26.093 1.00 10.01 392 LEU A O 1
ATOM 3161 N N . GLU A 1 393 ? -7.125 32.351 25.286 1.00 8.98 393 GLU A N 1
ATOM 3162 C CA . GLU A 1 393 ? -6.463 33.287 24.386 1.00 9.81 393 GLU A CA 1
ATOM 3163 C C . GLU A 1 393 ? -6.120 32.576 23.075 1.00 10.25 393 GLU A C 1
ATOM 3164 O O . GLU A 1 393 ? -5.420 31.553 23.137 1.00 9.99 393 GLU A O 1
ATOM 3170 N N . ASN A 1 394 ? -6.592 33.062 21.931 1.00 8.79 394 ASN A N 1
ATOM 3171 C CA . ASN A 1 394 ? -6.248 32.417 20.668 1.00 8.38 394 ASN A CA 1
ATOM 3172 C C . ASN A 1 394 ? -5.147 33.219 19.974 1.00 8.82 394 ASN A C 1
ATOM 3173 O O . ASN A 1 394 ? -5.064 34.444 20.119 1.00 9.08 394 ASN A O 1
ATOM 3178 N N . GLN A 1 395 ? -4.302 32.523 19.226 1.00 9.01 395 GLN A N 1
ATOM 3179 C CA . GLN A 1 395 ? -3.238 33.133 18.449 1.00 8.85 395 GLN A CA 1
ATOM 3180 C C . GLN A 1 395 ? -3.107 32.384 17.121 1.00 8.84 395 GLN A C 1
ATOM 3181 O O . GLN A 1 395 ? -3.388 31.175 17.099 1.00 8.73 395 GLN A O 1
ATOM 3187 N N . GLU A 1 396 ? -2.706 33.076 16.059 1.00 7.46 396 GLU A N 1
ATOM 3188 C CA . GLU A 1 396 ? -2.525 32.352 14.792 1.00 9.41 396 GLU A CA 1
ATOM 3189 C C . GLU A 1 396 ? -1.370 31.353 14.980 1.00 8.70 396 GLU A C 1
ATOM 3190 O O . GLU A 1 396 ? -0.482 31.587 15.811 1.00 7.88 396 GLU A O 1
ATOM 3196 N N . TRP A 1 397 ? -1.370 30.280 14.209 1.00 7.85 397 TRP A N 1
ATOM 3197 C CA . TRP A 1 397 ? -0.356 29.235 14.283 1.00 8.04 397 TRP A CA 1
ATOM 3198 C C . TRP A 1 397 ? 1.077 29.698 14.426 1.00 8.51 397 TRP A C 1
ATOM 3199 O O . TRP A 1 397 ? 1.754 29.311 15.398 1.00 6.74 397 TRP A O 1
ATOM 3210 N N . LYS A 1 398 ? 1.611 30.488 13.480 1.00 8.48 398 LYS A N 1
ATOM 3211 C CA . LYS A 1 398 ? 3.004 30.904 13.574 1.00 10.39 398 LYS A CA 1
ATOM 3212 C C . LYS A 1 398 ? 3.294 31.644 14.895 1.00 9.51 398 LYS A C 1
ATOM 3213 O O . LYS A 1 398 ? 4.338 31.412 15.507 1.00 9.04 398 LYS A O 1
ATOM 3219 N N . THR A 1 399 ? 2.396 32.549 15.261 1.00 8.48 399 THR A N 1
ATOM 3220 C CA . THR A 1 399 ? 2.554 33.336 16.489 1.00 10.10 399 THR A CA 1
ATOM 3221 C C . THR A 1 399 ? 2.491 32.449 17.724 1.00 7.95 399 THR A C 1
ATOM 3222 O O . THR A 1 399 ? 3.302 32.549 18.649 1.00 9.60 399 THR A O 1
ATOM 3226 N N . PHE A 1 400 ? 1.520 31.543 17.729 1.00 7.76 400 PHE A N 1
ATOM 3227 C CA . PHE A 1 400 ? 1.314 30.573 18.801 1.00 7.14 400 PHE A CA 1
ATOM 3228 C C . PHE A 1 400 ? 2.570 29.757 19.058 1.00 7.07 400 PHE A C 1
ATOM 3229 O O . 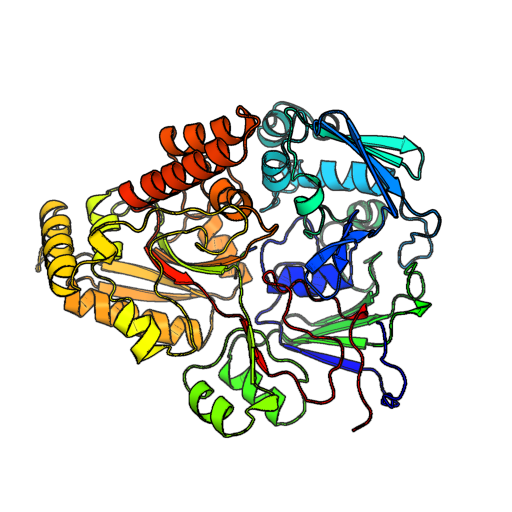PHE A 1 400 ? 3.014 29.614 20.207 1.00 7.17 400 PHE A O 1
ATOM 3237 N N . LEU A 1 401 ? 3.195 29.237 17.986 1.00 7.97 401 LEU A N 1
ATOM 3238 C CA . LEU A 1 401 ? 4.426 28.458 18.150 1.00 7.74 401 LEU A CA 1
ATOM 3239 C C . LEU A 1 401 ? 5.541 29.318 18.725 1.00 8.92 401 LEU A C 1
ATOM 3240 O O . LEU A 1 401 ? 6.273 28.893 19.626 1.00 8.39 401 LEU A O 1
ATOM 3245 N N . ASP A 1 402 ? 5.658 30.557 18.236 1.00 8.76 402 ASP A N 1
ATOM 3246 C CA . ASP A 1 402 ? 6.683 31.464 18.743 1.00 10.84 402 ASP A CA 1
ATOM 3247 C C . ASP A 1 402 ? 6.468 31.770 20.223 1.00 11.30 402 ASP A C 1
ATOM 3248 O O . ASP A 1 402 ? 7.424 31.761 21.012 1.00 11.46 402 ASP A O 1
ATOM 3253 N N . THR A 1 403 ? 5.228 32.016 20.623 1.00 9.42 403 THR A N 1
ATOM 3254 C CA . THR A 1 403 ? 4.900 32.274 22.026 1.00 9.02 403 THR A CA 1
ATOM 3255 C C . THR A 1 403 ? 5.316 31.124 22.930 1.00 9.11 403 THR A C 1
ATOM 3256 O O . THR A 1 403 ? 5.851 31.329 24.021 1.00 9.34 403 THR A O 1
ATOM 3260 N N . ARG A 1 404 ? 5.065 29.887 22.490 1.00 9.26 404 ARG A N 1
ATOM 3261 C CA . ARG A 1 404 ? 5.445 28.721 23.299 1.00 9.33 404 ARG A CA 1
ATOM 3262 C C . ARG A 1 404 ? 6.951 28.613 23.396 1.00 9.49 404 ARG A C 1
ATOM 3263 O O . ARG A 1 404 ? 7.468 28.311 24.475 1.00 10.88 404 ARG A O 1
ATOM 3271 N N . HIS A 1 405 ? 7.669 28.887 22.305 1.00 10.14 405 HIS A N 1
ATOM 3272 C CA . HIS A 1 405 ? 9.126 28.877 22.343 1.00 11.03 405 HIS A CA 1
ATOM 3273 C C . HIS A 1 405 ? 9.652 29.977 23.259 1.00 13.63 405 HIS A C 1
ATOM 3274 O O . HIS A 1 405 ? 10.600 29.749 24.027 1.00 14.75 405 HIS A O 1
ATOM 3281 N N . GLN A 1 406 ? 9.021 31.146 23.229 1.00 12.70 406 GLN A N 1
ATOM 3282 C CA . GLN A 1 406 ? 9.424 32.260 24.071 1.00 15.47 406 GLN A CA 1
ATOM 3283 C C . GLN A 1 406 ? 9.177 32.030 25.556 1.00 15.86 406 GLN A C 1
ATOM 3284 O O . GLN A 1 406 ? 9.871 32.632 26.390 1.00 16.25 406 GLN A O 1
ATOM 3290 N N . GLY A 1 407 ? 8.187 31.218 25.908 1.00 14.90 407 GLY A N 1
ATOM 3291 C CA . GLY A 1 407 ? 7.876 30.973 27.317 1.00 18.03 407 GLY A CA 1
ATOM 3292 C C . GLY A 1 407 ? 6.932 32.067 27.828 1.00 21.03 407 GLY A C 1
ATOM 3293 O O . GLY A 1 407 ? 6.768 32.250 29.033 1.00 19.78 407 GLY A O 1
ATOM 3294 N N . THR A 1 408 ? 6.273 32.773 26.896 1.00 21.26 408 THR A N 1
ATOM 3295 C CA . THR A 1 408 ? 5.342 33.834 27.279 1.00 23.81 408 THR A CA 1
ATOM 3296 C C . THR A 1 408 ? 3.914 33.306 27.388 1.00 24.55 408 THR A C 1
ATOM 3297 O O . THR A 1 408 ? 2.977 33.817 26.760 1.00 23.84 408 THR A O 1
ATOM 3301 N N . PHE A 1 409 ? 3.745 32.272 28.225 1.00 20.76 409 PHE A N 1
ATOM 3302 C CA . PHE A 1 409 ? 2.467 31.627 28.425 1.00 17.44 409 PHE A CA 1
ATOM 3303 C C . PHE A 1 409 ? 2.397 30.874 29.750 1.00 14.91 409 PHE A C 1
ATOM 3304 O O . PHE A 1 409 ? 3.395 30.682 30.441 1.00 16.58 409 PHE A O 1
ATOM 3312 N N . ASP A 1 410 ? 1.182 30.451 30.090 1.00 12.35 410 ASP A N 1
ATOM 3313 C CA . ASP A 1 410 ? 0.945 29.676 31.301 1.00 11.01 410 ASP A CA 1
ATOM 3314 C C . ASP A 1 410 ? 0.730 28.216 30.899 1.00 10.76 410 ASP A C 1
ATOM 3315 O O . ASP A 1 410 ? 1.558 27.342 31.149 1.00 9.93 410 ASP A O 1
ATOM 3320 N N . VAL A 1 411 ? -0.419 27.975 30.284 1.00 10.29 411 VAL A N 1
ATOM 3321 C CA . VAL A 1 411 ? -0.780 26.640 29.793 1.00 10.33 411 VAL A CA 1
ATOM 3322 C C . VAL A 1 411 ? -1.147 26.820 28.313 1.00 10.66 411 VAL A C 1
ATOM 3323 O O . VAL A 1 411 ? -1.757 27.848 27.963 1.00 10.40 411 VAL A O 1
ATOM 3327 N N . ALA A 1 412 ? -0.762 25.873 27.468 1.00 7.77 412 ALA A N 1
ATOM 3328 C CA . ALA A 1 412 ? -1.059 25.952 26.062 1.00 8.17 412 ALA A CA 1
ATOM 3329 C C . ALA A 1 412 ? -1.570 24.612 25.534 1.00 9.36 412 ALA A C 1
ATOM 3330 O O . ALA A 1 412 ? -1.090 23.553 25.919 1.00 8.68 412 ALA A O 1
ATOM 3332 N N . ARG A 1 413 ? -2.549 24.706 24.659 1.00 7.36 413 ARG A N 1
ATOM 3333 C CA . ARG A 1 413 ? -3.076 23.504 23.972 1.00 9.38 413 ARG A CA 1
ATOM 3334 C C . ARG A 1 413 ? -1.906 23.020 23.118 1.00 9.31 413 ARG A C 1
ATOM 3335 O O . ARG A 1 413 ? -1.117 23.875 22.659 1.00 10.89 413 ARG A O 1
ATOM 3343 N N . ALA A 1 414 ? -1.714 21.724 22.933 1.00 8.04 414 ALA A N 1
ATOM 3344 C CA . ALA A 1 414 ? -0.572 21.258 22.144 1.00 7.55 414 ALA A CA 1
ATOM 3345 C C . ALA A 1 414 ? -0.838 19.897 21.526 1.00 7.05 414 ALA A C 1
ATOM 3346 O O . ALA A 1 414 ? -1.741 19.170 21.932 1.00 7.58 414 ALA A O 1
ATOM 3348 N N . GLY A 1 415 ? -0.045 19.585 20.515 1.00 6.96 415 GLY A N 1
ATOM 3349 C CA . GLY A 1 415 ? -0.161 18.305 19.815 1.00 7.16 415 GLY A CA 1
ATOM 3350 C C . GLY A 1 415 ? 1.231 17.965 19.279 1.00 6.53 415 GLY A C 1
ATOM 3351 O O . GLY A 1 415 ? 1.909 18.850 18.734 1.00 6.86 415 GLY A O 1
ATOM 3352 N N . TRP A 1 416 ? 1.664 16.732 19.484 1.00 5.65 416 TRP A N 1
ATOM 3353 C CA . TRP A 1 416 ? 2.964 16.325 18.957 1.00 6.32 416 TRP A CA 1
ATOM 3354 C C . TRP A 1 416 ? 2.737 15.060 18.121 1.00 6.23 416 TRP A C 1
ATOM 3355 O O . TRP A 1 416 ? 2.079 14.134 18.616 1.00 5.89 416 TRP A O 1
ATOM 3366 N N . CYS A 1 417 ? 3.222 15.077 16.899 1.00 5.48 417 CYS A N 1
ATOM 3367 C CA . CYS A 1 417 ? 3.116 13.925 16.013 1.00 5.65 417 CYS A CA 1
ATOM 3368 C C . CYS A 1 417 ? 4.514 13.359 15.777 1.00 6.82 417 CYS A C 1
ATOM 3369 O O . CYS A 1 417 ? 5.463 14.144 15.632 1.00 5.99 417 CYS A O 1
ATOM 3374 N N . ALA A 1 418 ? 4.635 12.041 15.727 1.00 6.24 418 ALA A N 1
ATOM 3375 C CA . ALA A 1 418 ? 5.931 11.414 15.501 1.00 6.46 418 ALA A CA 1
ATOM 3376 C C . ALA A 1 418 ? 6.575 11.871 14.194 1.00 5.55 418 ALA A C 1
ATOM 3377 O O . ALA A 1 418 ? 5.919 12.090 13.173 1.00 6.35 418 ALA A O 1
ATOM 3379 N N . ASP A 1 419 ? 7.901 11.996 14.247 1.00 5.90 419 ASP A N 1
ATOM 3380 C CA . ASP A 1 419 ? 8.700 12.348 13.082 1.00 5.89 419 ASP A CA 1
ATOM 3381 C C . ASP A 1 419 ? 9.256 11.048 12.482 1.00 5.84 419 ASP A C 1
ATOM 3382 O O . ASP A 1 419 ? 9.491 10.932 11.288 1.00 6.73 419 ASP A O 1
ATOM 3387 N N . TYR A 1 420 ? 9.432 10.076 13.364 1.00 5.04 420 TYR A N 1
ATOM 3388 C CA . TYR A 1 420 ? 9.886 8.728 13.012 1.00 6.29 420 TYR A CA 1
ATOM 3389 C C . TYR A 1 420 ? 9.180 7.790 13.999 1.00 5.66 420 TYR A C 1
ATOM 3390 O O . TYR A 1 420 ? 8.891 8.205 15.130 1.00 5.26 420 TYR A O 1
ATOM 3399 N N . ASN A 1 421 ? 8.863 6.569 13.567 1.00 6.54 421 ASN A N 1
ATOM 3400 C CA . ASN A 1 421 ? 8.124 5.671 14.460 1.00 7.22 421 ASN A CA 1
ATOM 3401 C C . ASN A 1 421 ? 9.000 4.932 15.459 1.00 7.72 421 ASN A C 1
ATOM 3402 O O . ASN A 1 421 ? 9.354 3.765 15.271 1.00 8.63 421 ASN A O 1
ATOM 3407 N N . GLU A 1 422 ? 9.296 5.596 16.559 1.00 7.26 422 GLU A N 1
ATOM 3408 C CA . GLU A 1 422 ? 10.141 5.073 17.653 1.00 6.20 422 GLU A CA 1
ATOM 3409 C C . GLU A 1 422 ? 9.910 6.018 18.817 1.00 6.79 422 GLU A C 1
ATOM 3410 O O . GLU A 1 422 ? 9.754 7.237 18.584 1.00 7.42 422 GLU A O 1
ATOM 3416 N N . PRO A 1 423 ? 9.809 5.557 20.033 1.00 7.24 423 PRO A N 1
ATOM 34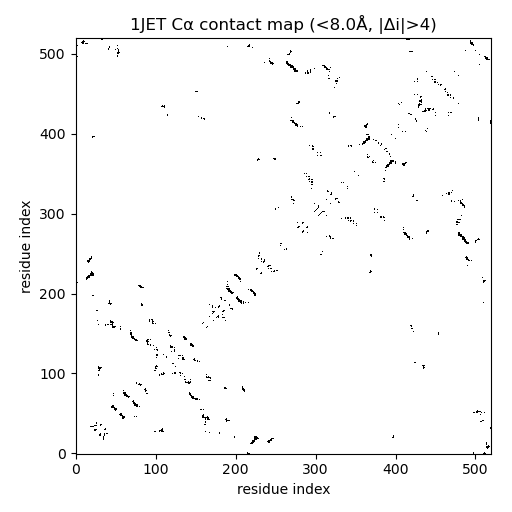17 C CA . PRO A 1 423 ? 9.509 6.366 21.195 1.00 7.76 423 PRO A CA 1
ATOM 3418 C C . PRO A 1 423 ? 10.338 7.608 21.391 1.00 8.44 423 PRO A C 1
ATOM 3419 O O . PRO A 1 423 ? 9.792 8.640 21.856 1.00 6.90 423 PRO A O 1
ATOM 3423 N N . THR A 1 424 ? 11.622 7.625 21.038 1.00 6.60 424 THR A N 1
ATOM 3424 C CA . THR A 1 424 ? 12.445 8.823 21.198 1.00 6.80 424 THR A CA 1
ATOM 3425 C C . THR A 1 424 ? 11.975 9.977 20.333 1.00 6.10 424 THR A C 1
ATOM 3426 O O . THR A 1 424 ? 12.273 11.137 20.670 1.00 6.67 424 THR A O 1
ATOM 3430 N N . SER A 1 425 ? 11.204 9.755 19.275 1.00 5.52 425 SER A N 1
ATOM 3431 C CA . SER A 1 425 ? 10.665 10.850 18.467 1.00 7.20 425 SER A CA 1
ATOM 3432 C C . SER A 1 425 ? 9.812 11.771 19.342 1.00 6.77 425 SER A C 1
ATOM 3433 O O . SER A 1 425 ? 9.706 12.979 19.091 1.00 6.92 425 SER A O 1
ATOM 3436 N N . PHE A 1 426 ? 9.183 11.206 20.366 1.00 6.21 426 PHE A N 1
ATOM 3437 C CA . PHE A 1 426 ? 8.448 11.929 21.365 1.00 6.61 426 PHE A CA 1
ATOM 3438 C C . PHE A 1 426 ? 9.356 12.308 22.538 1.00 8.10 426 PHE A C 1
ATOM 3439 O O . PHE A 1 426 ? 9.568 13.488 22.857 1.00 8.32 426 PHE A O 1
ATOM 3447 N N . LEU A 1 427 ? 9.930 11.292 23.194 1.00 7.98 427 LEU A N 1
ATOM 3448 C CA . LEU A 1 427 ? 10.737 11.502 24.381 1.00 8.01 427 LEU A CA 1
ATOM 3449 C C . LEU A 1 427 ? 11.887 12.472 24.246 1.00 7.22 427 LEU A C 1
ATOM 3450 O O . LEU A 1 427 ? 12.155 13.214 25.225 1.00 7.40 427 LEU A O 1
ATOM 3455 N N . ASN A 1 428 ? 12.539 12.555 23.098 1.00 6.93 428 ASN A N 1
ATOM 3456 C CA . ASN A 1 428 ? 13.647 13.487 22.908 1.00 7.52 428 ASN A CA 1
ATOM 3457 C C . ASN A 1 428 ? 13.238 14.949 23.004 1.00 7.96 428 ASN A C 1
ATOM 3458 O O . ASN A 1 428 ? 14.075 15.806 23.351 1.00 7.94 428 ASN A O 1
ATOM 3463 N N . THR A 1 429 ? 11.971 15.283 22.750 1.00 6.93 429 THR A N 1
ATOM 3464 C CA . THR A 1 429 ? 11.504 16.664 22.833 1.00 7.74 429 THR A CA 1
ATOM 3465 C C . THR A 1 429 ? 11.360 17.184 24.257 1.00 8.23 429 THR A C 1
ATOM 3466 O O . THR A 1 429 ? 11.136 18.392 24.464 1.00 8.59 429 THR A O 1
ATOM 3470 N N . MET A 1 430 ? 11.477 16.316 25.255 1.00 6.99 430 MET A N 1
ATOM 3471 C CA . MET A 1 430 ? 11.383 16.683 26.654 1.00 7.98 430 MET A CA 1
ATOM 3472 C C . MET A 1 430 ? 12.762 16.742 27.309 1.00 8.34 430 MET A C 1
ATOM 3473 O O . MET A 1 430 ? 12.848 17.024 28.510 1.00 10.65 430 MET A O 1
ATOM 3478 N N . LEU A 1 431 ? 13.809 16.494 26.536 1.00 8.67 431 LEU A N 1
ATOM 3479 C CA . LEU A 1 431 ? 15.177 16.596 27.079 1.00 9.26 431 LEU A CA 1
ATOM 3480 C C . LEU A 1 431 ? 15.414 18.043 27.470 1.00 10.82 431 LEU A C 1
ATOM 3481 O O . LEU A 1 431 ? 14.973 18.955 26.752 1.00 10.58 431 LEU A O 1
ATOM 3486 N N . SER A 1 432 ? 16.09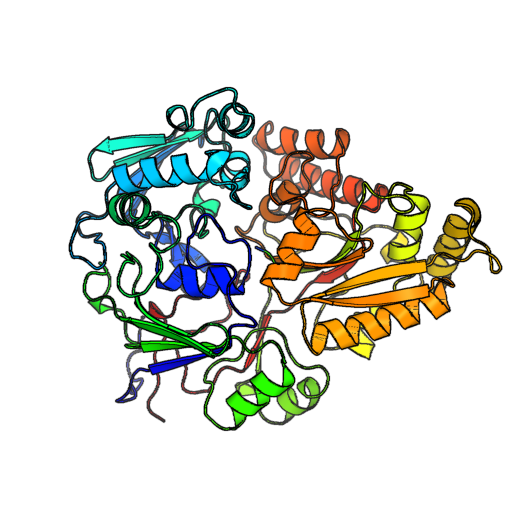2 18.297 28.585 1.00 11.20 432 SER A N 1
ATOM 3487 C CA . SER A 1 432 ? 16.321 19.661 29.060 1.00 10.69 432 SER A CA 1
ATOM 3488 C C . SER A 1 432 ? 16.803 20.642 28.007 1.00 12.29 432 SER A C 1
ATOM 3489 O O . SER A 1 432 ? 16.376 21.811 27.999 1.00 13.17 432 SER A O 1
ATOM 3494 N N . ASP A 1 433 ? 17.694 20.239 27.116 1.00 12.07 433 ASP A N 1
ATOM 3495 C CA . ASP A 1 433 ? 18.267 21.062 26.082 1.00 14.15 433 ASP A CA 1
ATOM 3496 C C . ASP A 1 433 ? 17.624 20.961 24.709 1.00 13.49 433 ASP A C 1
ATOM 3497 O O . ASP A 1 433 ? 18.160 21.529 23.740 1.00 13.55 433 ASP A O 1
ATOM 3502 N N . SER A 1 434 ? 16.513 20.242 24.578 1.00 10.90 434 SER A N 1
ATOM 3503 C CA . SER A 1 434 ? 15.894 20.101 23.265 1.00 9.10 434 SER A CA 1
ATOM 3504 C C . SER A 1 434 ? 15.332 21.402 22.722 1.00 8.80 434 SER A C 1
ATOM 3505 O O . SER A 1 434 ? 14.580 22.117 23.391 1.00 8.69 434 SER A O 1
ATOM 3508 N N . SER A 1 435 ? 15.597 21.664 21.439 1.00 8.92 435 SER A N 1
ATOM 3509 C CA . SER A 1 435 ? 15.079 22.831 20.736 1.00 7.72 435 SER A CA 1
ATOM 3510 C C . SER A 1 435 ? 13.561 22.758 20.586 1.00 7.74 435 SER A C 1
ATOM 3511 O O . SER A 1 435 ? 12.900 23.767 20.342 1.00 8.58 435 SER A O 1
ATOM 3514 N N . ASN A 1 436 ? 12.977 21.574 20.717 1.00 7.81 436 ASN A N 1
ATOM 3515 C CA . ASN A 1 436 ? 11.560 21.326 20.660 1.00 7.75 436 ASN A CA 1
ATOM 3516 C C . ASN A 1 436 ? 10.905 21.337 22.037 1.00 8.52 436 ASN A C 1
ATOM 3517 O O . ASN A 1 436 ? 9.688 21.100 22.134 1.00 9.15 436 ASN A O 1
ATOM 3522 N N . ASN A 1 437 ? 11.650 21.595 23.108 1.00 8.82 437 ASN A N 1
ATOM 3523 C CA . ASN A 1 437 ? 11.071 21.591 24.459 1.00 8.79 437 ASN A CA 1
ATOM 3524 C C . ASN A 1 437 ? 10.367 22.902 24.797 1.00 9.63 437 ASN A C 1
ATOM 3525 O O . ASN A 1 437 ? 10.899 23.803 25.456 1.00 11.70 437 ASN A O 1
ATOM 3530 N N . THR A 1 438 ? 9.099 22.996 24.388 1.00 9.02 438 THR A N 1
ATOM 3531 C CA . THR A 1 438 ? 8.266 24.168 24.637 1.00 9.89 438 THR A CA 1
ATOM 3532 C C . THR A 1 438 ? 7.571 24.064 25.984 1.00 11.11 438 THR A C 1
ATOM 3533 O O . THR A 1 438 ? 6.941 25.004 26.474 1.00 12.83 438 THR A O 1
ATOM 3537 N N . ALA A 1 439 ? 7.704 22.910 26.651 1.00 10.37 439 ALA A N 1
ATOM 3538 C CA . ALA A 1 439 ? 7.146 22.719 27.986 1.00 10.66 439 ALA A CA 1
ATOM 3539 C C . ALA A 1 439 ? 8.090 23.366 29.005 1.00 10.49 439 ALA A C 1
ATOM 3540 O O . ALA A 1 439 ? 7.774 23.588 30.170 1.00 11.17 439 ALA A O 1
ATOM 3542 N N . HIS A 1 440 ? 9.319 23.615 28.556 1.00 10.07 440 HIS A N 1
ATOM 3543 C CA . HIS A 1 440 ? 10.377 24.198 29.368 1.00 11.14 440 HIS A CA 1
ATOM 3544 C C . HIS A 1 440 ? 10.627 23.312 30.584 1.00 11.99 440 HIS A C 1
ATOM 3545 O O . HIS A 1 440 ? 10.816 23.781 31.697 1.00 12.57 440 HIS A O 1
ATOM 3552 N N . TYR A 1 441 ? 10.604 22.010 30.316 1.00 11.86 441 TYR A N 1
ATOM 3553 C CA . TYR A 1 441 ? 10.791 20.957 31.296 1.00 12.30 441 TYR A CA 1
ATOM 3554 C C . TYR A 1 441 ? 12.262 20.549 31.330 1.00 13.51 441 TYR A C 1
ATOM 3555 O O . TYR A 1 441 ? 12.873 20.281 30.293 1.00 13.21 441 TYR A O 1
ATOM 3564 N N . LYS A 1 442 ? 12.839 20.577 32.534 1.00 13.73 442 LYS A N 1
ATOM 3565 C CA . LYS A 1 442 ? 14.250 20.216 32.697 1.00 14.64 442 LYS A CA 1
ATOM 3566 C C . LYS A 1 442 ? 14.390 19.217 33.846 1.00 15.50 442 LYS A C 1
ATOM 3567 O O . LYS A 1 442 ? 14.304 19.592 35.019 1.00 15.37 442 LYS A O 1
ATOM 3573 N N . SER A 1 443 ? 14.576 17.954 33.491 1.00 16.09 443 SER A N 1
ATOM 3574 C CA . SER A 1 443 ? 14.737 16.884 34.465 1.00 15.64 443 SER A CA 1
ATOM 3575 C C . SER A 1 443 ? 15.976 16.057 34.155 1.00 16.63 443 SER A C 1
ATOM 3576 O O . SER A 1 443 ? 16.062 15.316 33.178 1.00 15.31 443 SER A O 1
ATOM 3579 N N . PRO A 1 444 ? 16.968 16.144 35.026 1.00 18.52 444 PRO A N 1
ATOM 3580 C CA . PRO A 1 444 ? 18.217 15.403 34.916 1.00 16.97 444 PRO A CA 1
ATOM 3581 C C . PRO A 1 444 ? 17.943 13.904 34.913 1.00 15.41 444 PRO A C 1
ATOM 3582 O O . PRO A 1 444 ? 18.533 13.166 34.120 1.00 14.89 444 PRO A O 1
ATOM 3586 N N . ALA A 1 445 ? 17.016 13.464 35.762 1.00 14.78 445 ALA A N 1
ATOM 3587 C CA . ALA A 1 445 ? 16.618 12.060 35.839 1.00 16.49 445 ALA A CA 1
ATOM 3588 C C . ALA A 1 445 ? 16.010 11.596 34.514 1.00 15.35 445 ALA A C 1
ATOM 3589 O O . ALA A 1 445 ? 16.349 10.535 33.992 1.00 15.35 445 ALA A O 1
ATOM 3591 N N . PHE A 1 446 ? 15.103 12.420 33.965 1.00 14.70 446 PHE A N 1
ATOM 3592 C CA . PHE A 1 446 ? 14.506 12.099 32.669 1.00 13.60 446 PHE A CA 1
ATOM 3593 C C . PHE A 1 446 ? 15.609 12.046 31.618 1.00 13.70 446 PHE A C 1
ATOM 3594 O O . PHE A 1 446 ? 15.700 11.086 30.846 1.00 14.16 446 PHE A O 1
ATOM 3602 N N . ASP A 1 447 ? 16.480 13.063 31.594 1.00 12.89 447 ASP A N 1
ATOM 3603 C CA . ASP A 1 447 ? 17.574 13.113 30.636 1.00 13.80 447 ASP A CA 1
ATOM 3604 C C . ASP A 1 447 ? 18.446 11.860 30.705 1.00 15.43 447 ASP A C 1
ATOM 3605 O O . ASP A 1 447 ? 18.845 11.317 29.674 1.00 14.30 447 ASP A O 1
ATOM 3610 N N . LYS A 1 448 ? 18.749 11.409 31.921 1.00 16.66 448 LYS A N 1
ATOM 3611 C CA . LYS A 1 448 ? 19.572 10.221 32.104 1.00 18.06 448 LYS A CA 1
ATOM 3612 C C . LYS A 1 448 ? 18.935 8.962 31.532 1.00 16.50 448 LYS A C 1
ATOM 3613 O O . LYS A 1 448 ? 19.6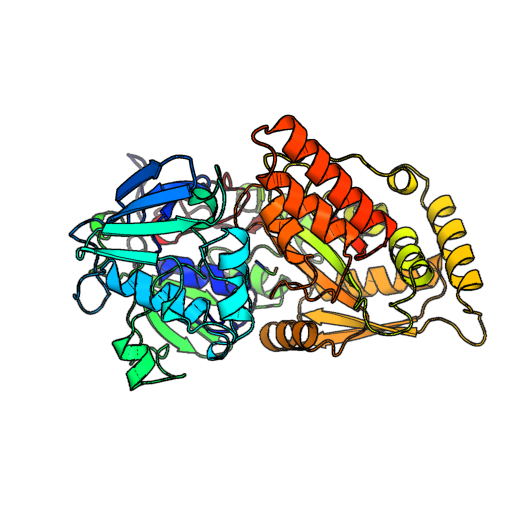19 8.195 30.833 1.00 16.28 448 LYS A O 1
ATOM 3619 N N . LEU A 1 449 ? 17.653 8.732 31.791 1.00 15.66 449 LEU A N 1
ATOM 3620 C CA . LEU A 1 449 ? 16.950 7.554 31.286 1.00 14.75 449 LEU A CA 1
ATOM 3621 C C . LEU A 1 449 ? 17.038 7.438 29.772 1.00 16.25 449 LEU A C 1
ATOM 3622 O O . LEU A 1 449 ? 17.294 6.359 29.225 1.00 16.35 449 LEU A O 1
ATOM 3627 N N . ILE A 1 450 ? 16.837 8.558 29.069 1.00 14.80 450 ILE A N 1
ATOM 3628 C CA . ILE A 1 450 ? 16.918 8.577 27.610 1.00 14.38 450 ILE A CA 1
ATOM 3629 C C . ILE A 1 450 ? 18.346 8.388 27.132 1.00 14.60 450 ILE A C 1
ATOM 3630 O O . ILE A 1 450 ? 18.615 7.653 26.177 1.00 14.12 450 ILE A O 1
ATOM 3635 N N . ALA A 1 451 ? 19.324 8.983 27.822 1.00 15.41 451 ALA A N 1
ATOM 3636 C CA . ALA A 1 451 ? 20.736 8.815 27.466 1.00 16.94 451 ALA A CA 1
ATOM 3637 C C . ALA A 1 451 ? 21.132 7.340 27.535 1.00 17.06 451 ALA A C 1
ATOM 3638 O O . ALA A 1 451 ? 21.875 6.828 26.696 1.00 17.80 451 ALA A O 1
ATOM 3640 N N . ASP A 1 452 ? 20.599 6.619 28.519 1.00 18.65 452 ASP A N 1
ATOM 3641 C CA . ASP A 1 452 ? 20.832 5.212 28.725 1.00 19.54 452 ASP A CA 1
ATOM 3642 C C . ASP A 1 452 ? 20.268 4.299 27.652 1.00 20.92 452 ASP A C 1
ATOM 3643 O O . ASP A 1 452 ? 20.813 3.194 27.452 1.00 22.34 452 ASP A O 1
ATOM 3648 N N . THR A 1 453 ? 19.228 4.682 26.924 1.00 19.30 453 THR A N 1
ATOM 3649 C CA . THR A 1 453 ? 18.632 3.859 25.894 1.00 20.04 453 THR A CA 1
ATOM 3650 C C . THR A 1 453 ? 19.555 3.514 24.735 1.00 22.07 453 THR A C 1
ATOM 3651 O O . THR A 1 453 ? 19.320 2.490 24.073 1.00 23.24 453 THR A O 1
ATOM 3655 N N . LEU A 1 454 ? 20.564 4.328 24.440 1.00 23.77 454 LEU A N 1
ATOM 3656 C CA . LEU A 1 454 ? 21.491 4.048 23.352 1.00 25.52 454 LEU A CA 1
ATOM 3657 C C . LEU A 1 454 ? 22.803 3.480 23.901 1.00 28.35 454 LEU A C 1
ATOM 3658 O O . LEU A 1 454 ? 23.763 3.245 23.172 1.00 27.70 454 LEU A O 1
ATOM 3663 N N . LYS A 1 455 ? 22.815 3.258 25.214 1.00 29.45 455 LYS A N 1
ATOM 3664 C CA . LYS A 1 455 ? 23.977 2.681 25.887 1.00 32.53 455 LYS A CA 1
ATOM 3665 C C . LYS A 1 455 ? 23.778 1.180 26.050 1.00 34.35 455 LYS A C 1
ATOM 3666 O O . LYS A 1 455 ? 24.707 0.426 26.338 1.00 36.19 455 LYS A O 1
ATOM 3672 N N . VAL A 1 456 ? 22.548 0.732 25.805 1.00 32.77 456 VAL A N 1
ATOM 3673 C CA . VAL A 1 456 ? 22.179 -0.673 25.808 1.00 31.55 456 VAL A CA 1
ATOM 3674 C C . VAL A 1 456 ? 22.066 -1.104 24.333 1.00 32.11 456 VAL A C 1
ATOM 3675 O O . VAL A 1 456 ? 21.761 -0.254 23.485 1.00 31.78 456 VAL A O 1
ATOM 3679 N N . ALA A 1 457 ? 22.328 -2.362 24.024 1.00 32.16 457 ALA A N 1
ATOM 3680 C CA . ALA A 1 457 ? 22.226 -2.830 22.632 1.00 31.52 457 ALA A CA 1
ATOM 3681 C C . ALA A 1 457 ? 21.104 -3.871 22.546 1.00 32.44 457 ALA A C 1
ATOM 3682 O O . ALA A 1 457 ? 21.161 -4.867 21.835 1.00 31.41 457 ALA A O 1
ATOM 3684 N N . ASP A 1 458 ? 20.045 -3.590 23.300 1.00 33.47 458 ASP A N 1
ATOM 3685 C CA . ASP A 1 458 ? 18.891 -4.476 23.384 1.00 35.78 458 ASP A CA 1
ATOM 3686 C C . ASP A 1 458 ? 17.584 -3.697 23.364 1.00 36.14 458 ASP A C 1
ATOM 3687 O O . ASP A 1 458 ? 17.408 -2.733 24.110 1.00 35.15 458 ASP A O 1
ATOM 3692 N N . ASP A 1 459 ? 16.649 -4.157 22.531 1.00 35.71 459 ASP A N 1
ATOM 3693 C CA . ASP A 1 459 ? 15.344 -3.533 22.409 1.00 34.62 459 ASP A CA 1
ATOM 3694 C C . ASP A 1 459 ? 14.478 -3.700 23.642 1.00 32.68 459 ASP A C 1
ATOM 3695 O O . ASP A 1 459 ? 13.681 -2.794 23.945 1.00 32.76 459 ASP A O 1
ATOM 3700 N N . THR A 1 460 ? 14.602 -4.789 24.391 1.00 30.27 460 THR A N 1
ATOM 3701 C CA . THR A 1 460 ? 13.802 -4.968 25.603 1.00 29.32 460 THR A CA 1
ATOM 3702 C C . THR A 1 460 ? 14.242 -4.002 26.698 1.00 27.70 460 THR A C 1
ATOM 3703 O O . THR A 1 460 ? 13.408 -3.453 27.423 1.00 27.00 460 THR A O 1
ATOM 3707 N N . GLN A 1 461 ? 15.553 -3.782 26.813 1.00 26.40 461 GLN A N 1
ATOM 3708 C CA . GLN A 1 461 ? 16.064 -2.848 27.821 1.00 26.18 461 GLN A CA 1
ATOM 3709 C C . GLN A 1 461 ? 15.686 -1.419 27.428 1.00 23.39 461 GLN A C 1
ATOM 3710 O O . GLN A 1 461 ? 15.293 -0.598 28.249 1.00 21.17 461 GLN A O 1
ATOM 3716 N N . ARG A 1 462 ? 15.801 -1.149 26.132 1.00 20.60 462 ARG A N 1
ATOM 3717 C CA . ARG A 1 462 ? 15.446 0.154 25.572 1.00 19.76 462 ARG A CA 1
ATOM 3718 C C . ARG A 1 462 ? 13.989 0.489 25.873 1.00 17.58 462 ARG A C 1
ATOM 3719 O O . ARG A 1 462 ? 13.666 1.567 26.384 1.00 14.65 462 ARG A O 1
ATOM 3727 N N . SER A 1 463 ? 13.084 -0.449 25.588 1.00 16.18 463 SER A N 1
ATOM 3728 C CA . SER A 1 463 ? 11.660 -0.268 25.825 1.00 16.31 463 SER A CA 1
ATOM 3729 C C . SER A 1 463 ? 11.322 -0.038 27.286 1.00 17.23 463 SER A C 1
ATOM 3730 O O . SER A 1 463 ? 10.439 0.763 27.625 1.00 16.02 463 SER A O 1
ATOM 3733 N N . GLU A 1 464 ? 12.029 -0.742 28.176 1.00 17.14 464 GLU A N 1
ATOM 3734 C CA . GLU A 1 464 ? 11.817 -0.579 29.616 1.00 16.69 464 GLU A CA 1
ATOM 3735 C C . GLU A 1 464 ? 12.283 0.799 30.063 1.00 14.89 464 GLU A C 1
ATOM 3736 O O . GLU A 1 464 ? 11.649 1.435 30.917 1.00 14.93 464 GLU A O 1
ATOM 3742 N N . LEU A 1 465 ? 13.351 1.304 29.451 1.00 14.13 465 LEU A N 1
ATOM 3743 C CA . LEU A 1 465 ? 13.856 2.640 29.744 1.00 13.16 465 LEU A CA 1
ATOM 3744 C C . LEU A 1 465 ? 12.870 3.691 29.234 1.00 13.37 465 LEU A C 1
ATOM 3745 O O . LEU A 1 465 ? 12.627 4.695 29.913 1.00 12.10 465 LEU A O 1
ATOM 3750 N N . TYR A 1 466 ? 12.261 3.438 28.067 1.00 13.14 466 TYR A N 1
ATOM 3751 C CA . TYR A 1 466 ? 11.259 4.377 27.552 1.00 12.44 466 TYR A CA 1
ATOM 3752 C C . TYR A 1 466 ? 10.047 4.422 28.484 1.00 13.14 466 TYR A C 1
ATOM 3753 O O . TYR A 1 466 ? 9.473 5.488 28.728 1.00 11.99 466 TYR A O 1
ATOM 3762 N N . ALA A 1 467 ? 9.650 3.253 29.010 1.00 11.92 467 ALA A N 1
ATOM 3763 C CA . ALA A 1 467 ? 8.530 3.192 29.945 1.00 12.42 467 ALA A CA 1
ATOM 3764 C C . ALA A 1 467 ? 8.873 3.963 31.222 1.00 11.84 467 ALA A C 1
ATOM 3765 O O . ALA A 1 467 ? 8.033 4.703 31.750 1.00 12.30 467 ALA A O 1
ATOM 3767 N N . LYS A 1 468 ? 10.108 3.808 31.707 1.00 12.28 468 LYS A N 1
ATOM 3768 C CA . LYS A 1 468 ? 10.559 4.519 32.901 1.00 12.65 468 LYS A CA 1
ATOM 3769 C C . LYS A 1 468 ? 10.599 6.032 32.656 1.00 12.62 468 LYS A C 1
ATOM 3770 O O . LYS A 1 468 ? 10.216 6.811 33.537 1.00 13.92 468 LYS A O 1
ATOM 3776 N N . ALA A 1 469 ? 11.032 6.459 31.475 1.00 11.52 469 ALA A N 1
ATOM 3777 C CA . ALA A 1 469 ? 11.081 7.873 31.104 1.00 11.83 469 ALA A CA 1
ATOM 3778 C C . ALA A 1 469 ? 9.686 8.493 31.115 1.00 11.92 469 ALA A C 1
ATOM 3779 O O . ALA A 1 469 ? 9.487 9.618 31.593 1.00 11.86 469 ALA A O 1
ATOM 3781 N N . GLU A 1 470 ? 8.689 7.755 30.624 1.00 11.36 470 GLU A N 1
ATOM 3782 C CA . GLU A 1 470 ? 7.303 8.215 30.637 1.00 11.42 470 GLU A CA 1
ATOM 3783 C C . GLU A 1 470 ? 6.790 8.325 32.069 1.00 12.80 470 GLU A C 1
ATOM 3784 O O . GLU A 1 470 ? 6.069 9.256 32.439 1.00 12.80 470 GLU A O 1
ATOM 3790 N N . GLN A 1 471 ? 7.173 7.355 32.915 1.00 12.90 471 GLN A N 1
ATOM 3791 C CA . GLN A 1 471 ? 6.761 7.397 34.321 1.00 12.55 471 GLN A CA 1
ATOM 3792 C C . GLN A 1 471 ? 7.375 8.617 35.002 1.00 12.97 471 GLN A C 1
ATOM 3793 O O . GLN A 1 471 ? 6.722 9.264 35.827 1.00 13.42 471 GLN A O 1
ATOM 3799 N N . GLN A 1 472 ? 8.618 8.948 34.656 1.00 11.99 472 GLN A N 1
ATOM 3800 C CA . GLN A 1 472 ? 9.290 10.123 35.211 1.00 13.87 472 GLN A CA 1
ATOM 3801 C C . GLN A 1 472 ? 8.556 11.404 34.807 1.00 14.10 472 GLN A C 1
ATOM 3802 O O . GLN A 1 472 ? 8.260 12.284 35.609 1.00 13.92 472 GLN A O 1
ATOM 3808 N N . LEU A 1 473 ? 8.227 11.494 33.521 1.00 13.47 473 LEU A N 1
ATOM 3809 C CA . LEU A 1 473 ? 7.487 12.652 32.994 1.00 12.83 473 LEU A CA 1
ATOM 3810 C C . LEU A 1 473 ? 6.146 12.776 33.702 1.00 13.30 473 LEU A C 1
ATOM 3811 O O . LEU A 1 473 ? 5.695 13.860 34.090 1.00 14.23 473 LEU A O 1
ATOM 3816 N N . ASP A 1 474 ? 5.476 11.643 33.900 1.00 13.75 474 ASP A N 1
ATOM 3817 C CA . ASP A 1 474 ? 4.200 11.549 34.566 1.00 14.83 474 ASP A CA 1
ATOM 3818 C C . ASP A 1 474 ? 4.285 11.888 36.049 1.00 15.59 474 ASP A C 1
ATOM 3819 O O . ASP A 1 474 ? 3.425 12.615 36.571 1.00 15.35 474 ASP A O 1
ATOM 3824 N N . LYS A 1 475 ? 5.327 11.412 36.736 1.00 15.42 475 LYS A N 1
ATOM 3825 C CA . LYS A 1 475 ? 5.450 11.717 38.168 1.00 17.12 475 LYS A CA 1
ATOM 3826 C C . LYS A 1 475 ? 5.668 13.211 38.368 1.00 16.16 475 LYS A C 1
ATOM 3827 O O . LYS A 1 475 ? 5.158 13.789 39.334 1.00 16.42 475 LYS A O 1
ATOM 3833 N N . ASP A 1 476 ? 6.354 13.863 37.437 1.00 14.66 476 ASP A N 1
ATOM 3834 C CA . ASP A 1 476 ? 6.584 15.296 37.493 1.00 16.04 476 ASP A CA 1
ATOM 3835 C C . ASP A 1 476 ? 5.419 16.097 36.926 1.00 15.41 476 ASP A C 1
ATOM 3836 O O . ASP A 1 476 ? 5.438 17.330 36.979 1.00 15.59 476 ASP A O 1
ATOM 3841 N N . SER A 1 477 ? 4.450 15.419 36.321 1.00 15.20 477 SER A N 1
ATOM 3842 C CA . SER A 1 477 ? 3.314 16.076 35.685 1.00 14.37 477 SER A CA 1
ATOM 3843 C C . SER A 1 477 ? 3.804 17.189 34.763 1.00 14.46 477 SER A C 1
ATOM 3844 O O . SER A 1 477 ? 3.354 18.340 34.817 1.00 14.22 477 SER A O 1
ATOM 3847 N N . ALA A 1 478 ? 4.726 16.835 33.859 1.00 13.43 478 ALA A N 1
ATOM 3848 C CA . ALA A 1 478 ? 5.278 17.799 32.914 1.00 13.06 478 ALA A CA 1
ATOM 3849 C C . ALA A 1 478 ? 4.192 18.365 32.008 1.00 13.94 478 ALA A C 1
ATOM 3850 O O . ALA A 1 478 ? 4.203 19.547 31.646 1.00 13.19 478 ALA A O 1
ATOM 3852 N N . ILE A 1 479 ? 3.264 17.511 31.582 1.00 12.99 479 ILE A N 1
ATOM 3853 C CA . ILE A 1 479 ? 2.170 17.876 30.706 1.00 13.06 479 ILE A CA 1
ATOM 3854 C C . ILE A 1 479 ? 0.846 17.285 31.194 1.00 13.19 479 ILE A C 1
ATOM 3855 O O . ILE A 1 479 ? 0.795 16.473 32.129 1.00 14.41 479 ILE A O 1
ATOM 3860 N N . VAL A 1 480 ? -0.231 17.659 30.511 1.00 10.70 480 VAL A N 1
ATOM 3861 C CA . VAL A 1 480 ? -1.544 17.100 30.807 1.00 10.91 480 VAL A CA 1
ATOM 3862 C C . VAL A 1 480 ? -1.978 16.339 29.549 1.00 11.06 480 VAL A C 1
ATOM 3863 O O . VAL A 1 480 ? -2.495 16.953 28.613 1.00 9.77 480 VAL A O 1
ATOM 3867 N N . PRO A 1 481 ? -1.725 15.048 29.508 1.00 10.77 481 PRO A N 1
ATOM 3868 C CA . PRO A 1 481 ? -2.116 14.210 28.374 1.00 10.36 481 PRO A CA 1
ATOM 3869 C C . PRO A 1 481 ? -3.636 14.223 28.271 1.00 10.96 481 PRO A C 1
ATOM 3870 O O . PRO A 1 481 ? -4.319 14.141 29.302 1.00 10.89 481 PRO A O 1
ATOM 3874 N N . VAL A 1 482 ? -4.179 14.383 27.068 1.00 9.94 482 VAL A N 1
ATOM 3875 C CA . VAL A 1 482 ? -5.631 14.406 26.895 1.00 10.01 482 VAL A CA 1
ATOM 3876 C C . VAL A 1 482 ? -6.082 13.184 26.099 1.00 10.23 482 VAL A C 1
ATOM 3877 O O . VAL A 1 482 ? -6.864 12.364 26.593 1.00 11.24 482 VAL A O 1
ATOM 3881 N N . TYR A 1 483 ? -5.575 13.031 24.873 1.00 9.68 483 TYR A N 1
ATOM 3882 C CA . TYR A 1 483 ? -5.964 11.875 24.066 1.00 10.38 483 TYR A CA 1
ATOM 3883 C C . TYR A 1 483 ? -4.954 11.572 22.966 1.00 10.21 483 TYR A C 1
ATOM 3884 O O . TYR A 1 483 ? -4.142 12.422 22.591 1.00 10.10 483 TYR A O 1
ATOM 3893 N N . TYR A 1 484 ? -5.023 10.340 22.461 1.00 9.94 484 TYR A N 1
ATOM 3894 C CA . TYR A 1 484 ? -4.166 9.937 21.336 1.00 9.06 484 TYR A CA 1
ATOM 3895 C C . TYR A 1 484 ? -5.039 10.170 20.101 1.00 10.96 484 TYR A C 1
ATOM 3896 O O . TYR A 1 484 ? -6.178 9.686 20.047 1.00 11.95 484 TYR A O 1
ATOM 3905 N N . TYR A 1 485 ? -4.552 10.994 19.179 1.00 10.10 485 TYR A N 1
ATOM 3906 C CA . TYR A 1 485 ? -5.317 11.323 18.003 1.00 9.61 485 TYR A CA 1
ATOM 3907 C C . TYR A 1 485 ? -5.564 10.094 17.097 1.00 10.93 485 TYR A C 1
ATOM 3908 O O . TYR A 1 485 ? -4.844 9.122 17.092 1.00 10.86 485 TYR A O 1
ATOM 3917 N N . VAL A 1 486 ? -6.580 10.284 16.268 1.00 13.08 486 VAL A N 1
ATOM 3918 C CA . VAL A 1 486 ? -6.896 9.404 15.167 1.00 12.49 486 VAL A CA 1
ATOM 3919 C C . VAL A 1 486 ? -6.736 10.357 13.946 1.00 12.01 486 VAL A C 1
ATOM 3920 O O . VAL A 1 486 ? -6.926 11.570 14.138 1.00 12.30 486 VAL A O 1
ATOM 3924 N N . ASN A 1 487 ? -6.355 9.819 12.819 1.00 11.82 487 ASN A N 1
ATOM 3925 C CA . ASN A 1 487 ? -6.192 10.661 11.628 1.00 11.91 487 ASN A CA 1
ATOM 3926 C C . ASN A 1 487 ? -7.528 10.681 10.877 1.00 13.86 487 ASN A C 1
ATOM 3927 O O . ASN A 1 487 ? -7.789 9.815 10.043 1.00 13.98 487 ASN A O 1
ATOM 3932 N N . ALA A 1 488 ? -8.357 11.661 11.228 1.00 12.32 488 ALA A N 1
ATOM 3933 C CA . ALA A 1 488 ? -9.669 11.812 10.607 1.00 12.87 488 ALA A CA 1
ATOM 3934 C C . ALA A 1 488 ? -9.684 13.007 9.655 1.00 12.41 488 ALA A C 1
ATOM 3935 O O . ALA A 1 488 ? -9.308 14.131 10.001 1.00 12.76 488 ALA A O 1
ATOM 3937 N N . ARG A 1 489 ? -10.115 12.770 8.421 1.00 12.15 489 ARG A N 1
ATOM 3938 C CA . ARG A 1 489 ? -10.175 13.821 7.414 1.00 12.37 489 ARG A CA 1
ATOM 3939 C C . ARG A 1 489 ? -11.109 13.401 6.289 1.00 12.75 489 ARG A C 1
ATOM 3940 O O . ARG A 1 489 ? -11.389 12.200 6.160 1.00 14.23 489 ARG A O 1
ATOM 3948 N N . LEU A 1 490 ? -11.539 14.360 5.475 1.00 9.89 490 LEU A N 1
ATOM 3949 C CA . LEU A 1 490 ? -12.398 14.003 4.339 1.00 10.22 490 LEU A CA 1
ATOM 3950 C C . LEU A 1 490 ? -11.550 13.966 3.071 1.00 9.96 490 LEU A C 1
ATOM 3951 O O . LEU A 1 490 ? -10.701 14.848 2.848 1.00 9.18 490 LEU A O 1
ATOM 3956 N N . VAL A 1 491 ? -11.732 12.946 2.254 1.00 9.57 491 VAL A N 1
ATOM 3957 C CA . VAL A 1 491 ? -11.000 12.771 1.004 1.00 9.57 491 VAL A CA 1
ATOM 3958 C C . VAL A 1 491 ? -12.011 12.434 -0.096 1.00 10.83 491 VAL A C 1
ATOM 3959 O O . VAL A 1 491 ? -12.784 11.474 0.048 1.00 11.21 491 VAL A O 1
ATOM 3963 N N . LYS A 1 492 ? -12.067 13.248 -1.143 1.00 10.64 492 LYS A N 1
ATOM 3964 C CA . LYS A 1 492 ? -13.040 12.997 -2.223 1.00 10.42 492 LYS A CA 1
ATOM 3965 C C . LYS A 1 492 ? -12.810 11.611 -2.791 1.00 11.26 492 LYS A C 1
ATOM 3966 O O . LYS A 1 492 ? -11.692 11.085 -2.853 1.00 11.37 492 LYS A O 1
ATOM 3972 N N . PRO A 1 493 ? -13.868 10.970 -3.266 1.00 13.27 493 PRO A N 1
ATOM 3973 C CA . PRO A 1 493 ? -13.828 9.640 -3.846 1.00 13.98 493 PRO A CA 1
ATOM 3974 C C . PRO A 1 493 ? -12.883 9.512 -5.027 1.00 14.07 493 PRO A C 1
ATOM 3975 O O . PRO A 1 493 ? -12.323 8.435 -5.275 1.00 15.02 493 PRO A O 1
ATOM 3979 N N . TRP A 1 494 ? -12.662 10.592 -5.776 1.00 13.58 494 TRP A N 1
ATOM 3980 C CA . TRP A 1 494 ? -11.797 10.630 -6.929 1.00 12.30 494 TRP A CA 1
ATOM 3981 C C . TRP A 1 494 ? -10.318 10.807 -6.602 1.00 11.48 494 TRP A C 1
ATOM 3982 O O . TRP A 1 494 ? -9.491 10.762 -7.523 1.00 12.08 494 TRP A O 1
ATOM 3993 N N . VAL A 1 495 ? -9.974 11.011 -5.335 1.00 10.55 495 VAL A N 1
ATOM 3994 C CA . VAL A 1 495 ? -8.554 11.128 -4.974 1.00 10.95 495 VAL A CA 1
ATOM 3995 C C . VAL A 1 495 ? -8.000 9.717 -4.730 1.00 10.26 495 VAL A C 1
ATOM 3996 O O . VAL A 1 495 ? -8.386 9.027 -3.785 1.00 12.23 495 VAL A O 1
ATOM 4000 N N . GLY A 1 496 ? -7.117 9.292 -5.629 1.00 9.18 496 GLY A N 1
ATOM 4001 C CA . GLY A 1 496 ? -6.502 7.971 -5.496 1.00 9.98 496 GLY A CA 1
ATOM 4002 C C . GLY A 1 496 ? -5.095 8.106 -4.900 1.00 10.47 496 GLY A C 1
ATOM 4003 O O . GLY A 1 496 ? -4.442 9.151 -5.017 1.00 9.65 496 GLY A O 1
ATOM 4004 N N . GLY A 1 497 ? -4.620 7.025 -4.286 1.00 12.00 497 GLY A N 1
ATOM 4005 C CA . GLY A 1 497 ? -3.290 6.984 -3.719 1.00 13.72 497 GLY A CA 1
ATOM 4006 C C . GLY A 1 497 ? -3.188 7.225 -2.234 1.00 15.73 497 GLY A C 1
ATOM 4007 O O . GLY A 1 497 ? -2.088 7.068 -1.669 1.00 13.99 497 GLY A O 1
ATOM 4008 N N . TYR A 1 498 ? -4.270 7.645 -1.577 1.00 16.12 498 TYR A N 1
ATOM 4009 C CA . TYR A 1 498 ? -4.214 7.895 -0.132 1.00 17.52 498 TYR A CA 1
ATOM 4010 C C . TYR A 1 498 ? -4.744 6.668 0.611 1.00 19.69 498 TYR A C 1
ATOM 4011 O O . TYR A 1 498 ? -5.950 6.479 0.735 1.00 19.94 498 TYR A O 1
ATOM 4020 N N . THR A 1 499 ? -3.822 5.830 1.079 1.00 21.53 499 THR A N 1
ATOM 4021 C CA . THR A 1 499 ? -4.168 4.599 1.777 1.00 23.26 499 THR A CA 1
ATOM 4022 C C . THR A 1 499 ? -4.616 4.862 3.206 1.00 24.07 499 THR A C 1
ATOM 4023 O O . THR A 1 499 ? -5.602 4.296 3.691 1.00 26.80 499 THR A O 1
ATOM 4027 N N . GLY A 1 500 ? -3.881 5.712 3.919 1.00 23.67 500 GLY A N 1
ATOM 4028 C CA . GLY A 1 500 ? -4.175 6.014 5.323 1.00 21.47 500 GLY A CA 1
ATOM 4029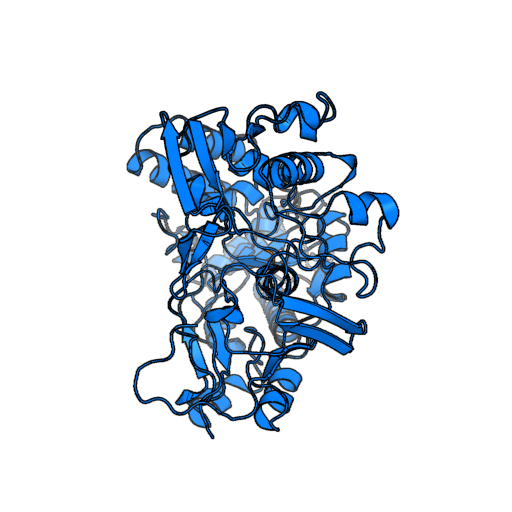 C C . GLY A 1 500 ? -3.484 4.968 6.206 1.00 21.67 500 GLY A C 1
ATOM 4030 O O . GLY A 1 500 ? -3.740 4.860 7.401 1.00 21.87 500 GLY A O 1
ATOM 4031 N N . LYS A 1 501 ? -2.576 4.203 5.605 1.00 20.59 501 LYS A N 1
ATOM 4032 C CA . LYS A 1 501 ? -1.847 3.148 6.285 1.00 19.88 501 LYS A CA 1
ATOM 4033 C C . LYS A 1 501 ? -0.641 3.683 7.048 1.00 18.12 501 LYS A C 1
ATOM 4034 O O . LYS A 1 501 ? -0.106 3.002 7.923 1.00 18.48 501 LYS A O 1
ATOM 4040 N N . ASP A 1 502 ? -0.200 4.882 6.672 1.00 14.48 502 ASP A N 1
ATOM 4041 C CA . ASP A 1 502 ? 0.952 5.497 7.337 1.00 11.31 502 ASP A CA 1
ATOM 4042 C C . ASP A 1 502 ? 0.478 6.205 8.590 1.00 10.43 502 ASP A C 1
ATOM 4043 O O . ASP A 1 502 ? -0.235 7.216 8.532 1.00 8.96 502 ASP A O 1
ATOM 4048 N N . PRO A 1 503 ? 0.911 5.742 9.752 1.00 10.20 503 PRO A N 1
ATOM 4049 C CA . PRO A 1 503 ? 0.554 6.304 11.038 1.00 9.68 503 PRO A CA 1
ATOM 4050 C C . PRO A 1 503 ? 1.166 7.668 11.298 1.00 9.45 503 PRO A C 1
ATOM 4051 O O . PRO A 1 503 ? 0.805 8.336 12.274 1.00 8.86 503 PRO A O 1
ATOM 4055 N N . LEU A 1 504 ? 2.112 8.092 10.459 1.00 7.67 504 LEU A N 1
ATOM 4056 C CA . LEU A 1 504 ? 2.738 9.396 10.571 1.00 8.47 504 LEU A CA 1
ATOM 4057 C C . LEU A 1 504 ? 2.094 10.363 9.568 1.00 9.39 504 LEU A C 1
ATOM 4058 O O . LEU A 1 504 ? 2.381 11.564 9.595 1.00 9.64 504 LEU A O 1
ATOM 4063 N N . ASP A 1 505 ? 1.255 9.836 8.677 1.00 8.49 505 ASP A N 1
ATOM 4064 C CA . ASP A 1 505 ? 0.571 10.621 7.659 1.00 8.29 505 ASP A CA 1
ATOM 4065 C C . ASP A 1 505 ? 1.522 11.479 6.838 1.00 8.79 505 ASP A C 1
ATOM 4066 O O . ASP A 1 505 ? 1.268 12.665 6.566 1.00 8.93 505 ASP A O 1
ATOM 4071 N N . ASN A 1 506 ? 2.627 10.880 6.383 1.00 7.43 506 ASN A N 1
ATOM 4072 C CA . ASN A 1 506 ? 3.605 11.609 5.570 1.00 8.29 506 ASN A CA 1
ATOM 4073 C C . ASN A 1 506 ? 3.226 11.509 4.097 1.00 7.61 506 ASN A C 1
ATOM 4074 O O . ASN A 1 506 ? 3.815 10.747 3.337 1.00 8.43 506 ASN A O 1
ATOM 4079 N N . ILE A 1 507 ? 2.219 12.298 3.725 1.00 7.40 507 ILE A N 1
ATOM 4080 C CA . ILE A 1 507 ? 1.693 12.300 2.368 1.00 7.70 507 ILE A CA 1
ATOM 4081 C C . ILE A 1 507 ? 2.575 13.088 1.412 1.00 7.34 507 ILE A C 1
ATOM 4082 O O . ILE A 1 507 ? 3.110 14.146 1.728 1.00 7.86 507 ILE A O 1
ATOM 4091 N N . TYR A 1 508 ? 2.720 12.536 0.213 1.00 6.87 508 TYR A N 1
ATOM 4092 C CA . TYR A 1 508 ? 3.434 13.143 -0.886 1.00 6.29 508 TYR A CA 1
ATOM 4093 C C . TYR A 1 508 ? 2.418 13.254 -2.036 1.00 7.14 508 TYR A C 1
ATOM 4094 O O . TYR A 1 508 ? 1.888 12.216 -2.472 1.00 6.49 508 TYR A O 1
ATOM 4103 N N . VAL A 1 509 ? 2.189 14.449 -2.545 1.00 6.56 509 VAL A N 1
ATOM 4104 C CA . VAL A 1 509 ? 1.236 14.619 -3.663 1.00 7.17 509 VAL A CA 1
ATOM 4105 C C . VAL A 1 509 ? 1.667 13.884 -4.905 1.00 7.59 509 VAL A C 1
ATOM 4106 O O . VAL A 1 509 ? 0.830 13.458 -5.727 1.00 7.18 509 VAL A O 1
ATOM 4110 N N . LYS A 1 510 ? 2.959 13.576 -5.080 1.00 7.48 510 LYS A N 1
ATOM 4111 C CA . LYS A 1 510 ? 3.472 12.805 -6.192 1.00 7.27 510 LYS A CA 1
ATOM 4112 C C . LYS A 1 510 ? 2.942 11.371 -6.226 1.00 7.81 510 LYS A C 1
ATOM 4113 O O . LYS A 1 510 ? 3.057 10.687 -7.251 1.00 8.56 510 LYS A O 1
ATOM 4119 N N . ASN A 1 511 ? 2.375 10.875 -5.133 1.00 8.51 511 ASN A N 1
ATOM 4120 C CA . ASN A 1 511 ? 1.833 9.540 -5.036 1.00 8.35 511 ASN A CA 1
ATOM 4121 C C . ASN A 1 511 ? 0.325 9.490 -5.290 1.00 8.41 511 ASN A C 1
ATOM 4122 O O . ASN A 1 511 ? -0.255 8.402 -5.352 1.00 9.44 511 ASN A O 1
ATOM 4127 N N . LEU A 1 512 ? -0.291 10.659 -5.430 1.00 8.35 512 LEU A N 1
ATOM 4128 C CA . LEU A 1 512 ? -1.736 10.717 -5.629 1.00 8.05 512 LEU A CA 1
ATOM 4129 C C . LEU A 1 512 ? -2.109 10.865 -7.096 1.00 8.20 512 LEU A C 1
ATOM 4130 O O . LEU A 1 512 ? -1.286 11.139 -7.965 1.00 8.14 512 LEU A O 1
ATOM 4135 N N . TYR A 1 513 ? -3.404 10.673 -7.364 1.00 9.10 513 TYR A N 1
ATOM 4136 C CA . TYR A 1 513 ? -3.900 10.799 -8.741 1.00 9.26 513 TYR A CA 1
ATOM 4137 C C . TYR A 1 513 ? -5.399 11.079 -8.705 1.00 9.55 513 TYR A C 1
ATOM 4138 O O . TYR A 1 513 ? -6.078 10.709 -7.743 1.00 9.41 513 TYR A O 1
ATOM 4147 N N . ILE A 1 514 ? -5.891 11.781 -9.727 1.00 9.66 514 ILE A N 1
ATOM 4148 C CA . ILE A 1 514 ? -7.315 12.095 -9.788 1.00 10.96 514 ILE A CA 1
ATOM 4149 C C . ILE A 1 514 ? -8.014 11.121 -10.746 1.00 11.77 514 ILE A C 1
ATOM 4150 O O . ILE A 1 514 ? -7.669 11.018 -11.923 1.00 11.92 514 ILE A O 1
ATOM 4155 N N . ILE A 1 515 ? -8.983 10.412 -10.190 1.00 11.93 515 ILE A N 1
ATOM 4156 C CA . ILE A 1 515 ? -9.762 9.451 -10.972 1.00 13.12 515 ILE A CA 1
ATOM 4157 C C . ILE A 1 515 ? -10.848 10.197 -11.741 1.00 14.07 515 ILE A C 1
ATOM 4158 O O . ILE A 1 515 ? -11.448 11.127 -11.187 1.00 14.94 515 ILE A O 1
ATOM 4163 N N . LYS A 1 516 ? -11.090 9.809 -12.986 1.00 13.46 516 LYS A N 1
ATOM 4164 C CA . LYS A 1 516 ? -12.139 10.448 -13.784 1.00 18.03 516 LYS A CA 1
ATOM 4165 C C . LYS A 1 516 ? -13.454 10.442 -13.001 1.00 18.99 516 LYS A C 1
ATOM 4166 O O . LYS A 1 516 ? -13.857 9.401 -12.465 1.00 20.04 516 LYS A O 1
ATOM 4172 N N . HIS A 1 517 ? -14.114 11.588 -12.922 1.00 20.10 517 HIS A N 1
ATOM 4173 C CA . HIS A 1 517 ? -15.373 11.698 -12.187 1.00 21.88 517 HIS A CA 1
ATOM 4174 C C . HIS A 1 517 ? -16.258 12.792 -12.787 1.00 23.05 517 HIS A C 1
ATOM 4175 O O . HIS A 1 517 ? -17.400 12.957 -12.312 1.00 25.20 517 HIS A O 1
ATOM 4183 N N . LYS B 2 1 ? 6.729 16.450 14.992 1.00 5.86 1 LYS B N 1
ATOM 4184 C CA . LYS B 2 1 ? 6.253 17.756 14.437 1.00 5.23 1 LYS B CA 1
ATOM 4185 C C . LYS B 2 1 ? 5.045 18.251 15.215 1.00 5.32 1 LYS B C 1
ATOM 4186 O O . LYS B 2 1 ? 4.280 17.448 15.762 1.00 5.87 1 LYS B O 1
ATOM 4192 N N . ALA B 2 2 ? 4.923 19.566 15.319 1.00 5.39 2 ALA B N 1
ATOM 4193 C CA . ALA B 2 2 ? 3.839 20.195 16.066 1.00 6.54 2 ALA B CA 1
ATOM 4194 C C . ALA B 2 2 ? 2.528 20.138 15.305 1.00 6.76 2 ALA B C 1
ATOM 4195 O O . ALA B 2 2 ? 2.462 20.427 14.111 1.00 7.17 2 ALA B O 1
ATOM 4197 N N . LYS B 2 3 ? 1.453 19.749 16.022 1.00 7.50 3 LYS B N 1
ATOM 4198 C CA . LYS B 2 3 ? 0.143 19.680 15.408 1.00 8.96 3 LYS B CA 1
ATOM 4199 C C . LYS B 2 3 ? -0.875 20.513 16.195 1.00 12.21 3 LYS B C 1
ATOM 4200 O O . LYS B 2 3 ? -1.955 20.784 15.609 1.00 15.15 3 LYS B O 1
#

Radius of gyration: 22.83 Å; Cα contacts (8 Å, |Δi|>4): 1188; chains: 2; bounding box: 57×41×67 Å

InterPro domains:
  IPR000914 Solute-binding protein family 5 domain [PF00496] (82-463)
  IPR023765 Solute-binding protein family 5, conserved site [PS01040] (87-108)
  IPR030678 Peptide/nickel binding protein, MppA-type [PIRSF002741] (5-528)
  IPR039424 Solute-binding protein family 5 [PTHR30290] (9-539)

Organism: Salmonella typhimurium (strain LT2 / SGSC1412 / ATCC 700720) (NCBI:txid99287)

Secondary structure (DSSP, 8-state):
----TTPPBPSS-EEEEE-SS--S-SSTTS--BHHHHHHHHHH---SEEE-TT--EEESSEEEEEEETTTEEEEEE-TT-B-TTSPBP-HHHHHHHHHHHH-GGG--TTTTHHHHTTBTTHHHHHTTSS-GGGSSEEEEETTEEEEEBSS--TTHHHHTTSGGGS---HHHHHHHGGGTTSTTT----SSEEEEEEETTTEEEEEE-TTSTTGGG----EEEEE----HHHHHHHHHTTS-SB--S---TTTHHHHHHHSGGGEEEEEEEEEEEEEE-TTSTTTTSHHHHHHHHHHS-HHIIIIIII-SS-EE-SSSS-TTSTT------HHHHS-HHHHHHHHHHHHHHTT--SSS--EEEEEEES-HHHHHHHHHHHHHHHHHH--EEEEEEE-HHHHHHHHHHT--SEEEEEEE-SSSSTHHHHGGGSTT-TT-TT----HHHHHHHHHTTTS--HHHHHHHHHHHHHHHHHTT-EEEEEEEEEEEEB-TTEES-----TT----GGG-EEBP-/-B-

Sequence (520 aa):
ADVPAGVQLADKQTLVRNNGSEVQSLDPHKIEGVPESNVSRDLFEGLLISDVEGHPSPGVAEKWENKDFKVWTFHLRENAKWSDGTPVTAHDFVYSWQRLADPNTASPYASYLQYGHIANIDDIIAGKKPATDLGVKALDDHTFEVTLSEPVPYFYKLLVHPSVSPVPKSAVEKFGDKWTQPANIVTNGAYKLKNWVVNERIVLERNPQYWDNAKTVINQVTYLPISSEVTDVNRYRSGEIDMTYNNMPIELFQKLKKEIPNEVRVDPYLCTYYYEINNQKAPFNDVRVRTALKLALDRDIIVNKVKNQGDLPAYSYTPPYTDGAKLVEPEWFKWSQQKRNEEAKKLLAEAGFTADKPLTFDLLYNTSDLHKKLAIAVASIWKKNLGVNVNLENQEWKTFLDTRHQGTFDVARAGWCADYNEPTSFLNTMLSDSSNNTAHYKSPAFDKLIADTLKVADDTQRSELYAKAEQQLDKDSAIVPVYYYVNARLVKPWVGGYTGKDPLDNIYVKNLYIIKHKAK

Nearest PDB structures (foldseek):
  1b3h-assembly1_A  TM=1.001E+00  e=4.349E-104  Salmonella enterica subsp. enterica serovar Typhimurium
  3tcf-assembly2_B  TM=9.954E-01  e=4.639E-95  Escherichia coli K-12
  2z23-assembly1_A  TM=9.986E-01  e=1.161E-92  Yersinia pestis CO92
  3o9p-assembly1_A  TM=9.892E-01  e=1.826E-66  Escherichia coli
  3zs6-assembly1_A  TM=9.803E-01  e=5.082E-62  Burkholderia pseudomallei

B-factor: mean 17.68, std 11.77, range [1.7, 75.07]

GO terms:
  GO:0042597 periplasmic space (C, EXP)